Protein AF-A0A0G4EC76-F1 (afdb_monomer_lite)

pLDDT: mean 76.03, std 16.96, range [27.64, 96.38]

Secondary structure (DSSP, 8-state):
-HHHHHHHHHHHHHHHHHH-SSHHHHHTSHHHHHHHHHHHHHHHHHHHHHHHHHS-----TTS-THHHHHHHHHHHTTHHHHHHHHHT----SHHHHHHHHHHHHHHHHHHHHHHHHHHHHHHH-GGGPPPHHHHHHHHHHHHHT---S---SHHHHHHHHHHHHHHHHHHHHHHHHHHHHHHHS-HHHH------SSS--EEEEEES--HHHHHHHHHHHS-GGGTTS--EEEEEESSPPPHHHHHHHHSTTTTTTEEEEE--TT-HHHHHHTTGGG-SEEEEE--TT-S-HHHHHHHHHHHHHHHHHHHHH-TT-SSPPEEEEEESSHHHHHHHTTTS-TTTT-EEEEHHHHHHHHHHHHHHSTTHHHHHHHHHS---TTS---TTS-HHHHHHHHHHT-EEEEEESS-GGGTTSSS-HHHHHHHHHHHHHHHTT--PEE-TTTHHHHTTSBHHHHHHHHHHHH--EEEEEEETTTTEEEES--TTT-BPPTT-EEEEEES-HHHHHHHHHHHHHHHTT-

Foldseek 3Di:
DVVVVLVVLVVVLVVCCVVDPDNVVQCPDPLSVLSCLQSVLSVVVVVVVVVVVVVPDPDDPDPDCLVVLVSVLSNLSVLVNVLVVLVPDPDDDLVSLVVSLVSVVVSLLSSLLSQLQSQVCVPPPPVPRDDSVNSSVQSVVLLVPDPPDDDPDPSSVVSSVVSNVVCVVPNVVSVVVSVVRVVVDDPQQPAFDDDDDDAQFEEEEEADDDLVNVVQCCCQQCPPLNPPPQGAYEYEYQDDDDPSRVVVCPPPVHVVRYHYHHDDLLDLVSCVRHVVLSHQEYEHDFDPPDPDLPVRLVVQVVSLVSLVVSNVPDPSRPDHHAYEYEGADPVSLVVVVVVDDVLLVHYYDHPCVVVVVLVVVCVVPNCVNVLVVLQDGADDPPPDPDPPDDPVVVVVVQSSLKYKAKAALDDPPPPPDDDDPVVVVVCCVSCVSVVPPHPHQYLAQCNVVQQQAFVVVVQVCCCVVQVKGFFWKQDPVPSDIDGPDDRPDDRDHNGIMTMIMDNGPVSSNVSSVVRVVVVVVD

InterPro domains:
  IPR003148 Regulator of K+ conductance, N-terminal lobe [PF22614] (201-314)
  IPR003929 Calcium-activated potassium channel BK, alpha subunit [PF03493] (346-429)
  IPR005821 Ion transport domain [PF00520] (2-168)
  IPR047871 Calcium-activated potassium channel slowpoke-like [PTHR10027] (3-513)

Structure (mmCIF, N/CA/C/O backbone):
data_AF-A0A0G4EC76-F1
#
_entry.id   AF-A0A0G4EC76-F1
#
loop_
_atom_site.group_PDB
_atom_site.id
_atom_site.type_symbol
_atom_site.label_atom_id
_atom_site.label_alt_id
_atom_site.label_comp_id
_atom_site.label_asym_id
_atom_site.label_entity_id
_atom_site.label_seq_id
_atom_site.pdbx_PDB_ins_code
_atom_site.Cartn_x
_atom_site.Cartn_y
_atom_site.Cartn_z
_atom_site.occupancy
_atom_site.B_iso_or_equiv
_atom_site.auth_seq_id
_atom_site.auth_comp_id
_atom_site.auth_asym_id
_atom_site.auth_atom_id
_atom_site.pdbx_PDB_model_num
ATOM 1 N N . MET A 1 1 ? 47.677 6.646 -26.186 1.00 67.25 1 MET A N 1
ATOM 2 C CA . MET A 1 1 ? 46.264 6.701 -25.749 1.00 67.25 1 MET A CA 1
ATOM 3 C C . MET A 1 1 ? 45.341 5.871 -26.638 1.00 67.25 1 MET A C 1
ATOM 5 O O . MET A 1 1 ? 44.773 4.914 -26.142 1.00 67.25 1 MET A O 1
ATOM 9 N N . GLU A 1 2 ? 45.196 6.145 -27.942 1.00 71.38 2 GLU A N 1
ATOM 10 C CA . GLU A 1 2 ? 44.283 5.330 -28.778 1.00 71.38 2 GLU A CA 1
ATOM 11 C C . GLU A 1 2 ? 44.717 3.861 -28.918 1.00 71.38 2 GLU A C 1
ATOM 13 O O . GLU A 1 2 ? 43.881 2.965 -28.864 1.00 71.38 2 GLU A O 1
ATOM 18 N N . PHE A 1 3 ? 46.022 3.608 -29.054 1.00 79.81 3 PHE A N 1
ATOM 19 C CA . PHE A 1 3 ? 46.573 2.252 -29.143 1.00 79.81 3 PHE A CA 1
ATOM 20 C C . PHE A 1 3 ? 46.414 1.461 -27.837 1.00 79.81 3 PHE A C 1
ATOM 22 O O . PHE A 1 3 ? 46.015 0.303 -27.861 1.00 79.81 3 PHE A O 1
ATOM 29 N N . THR A 1 4 ? 46.655 2.102 -26.689 1.00 83.19 4 THR A N 1
ATOM 30 C CA . THR A 1 4 ? 46.488 1.481 -25.365 1.00 83.19 4 THR A CA 1
ATOM 31 C C . THR A 1 4 ? 45.025 1.125 -25.104 1.00 83.19 4 THR A C 1
ATOM 33 O O . THR A 1 4 ? 44.731 0.019 -24.667 1.00 83.19 4 THR A O 1
ATOM 36 N N . VAL A 1 5 ? 44.095 2.013 -25.467 1.00 79.50 5 VAL A N 1
ATOM 37 C CA . VAL A 1 5 ? 42.650 1.739 -25.419 1.00 79.50 5 VAL A CA 1
ATOM 38 C C . VAL A 1 5 ? 42.261 0.613 -26.392 1.00 79.50 5 VAL A C 1
ATOM 40 O O . VAL A 1 5 ? 41.483 -0.269 -26.036 1.00 79.50 5 VAL A O 1
ATOM 43 N N . GLY A 1 6 ? 42.840 0.593 -27.597 1.00 81.88 6 GLY A N 1
ATOM 44 C CA . GLY A 1 6 ? 42.652 -0.482 -28.576 1.00 81.88 6 GLY A CA 1
ATOM 45 C C . GLY A 1 6 ? 43.114 -1.854 -28.071 1.00 81.88 6 GLY A C 1
ATOM 46 O O . GLY A 1 6 ? 42.409 -2.838 -28.280 1.00 81.88 6 GLY A O 1
ATOM 47 N N . LEU A 1 7 ? 44.243 -1.915 -27.357 1.00 85.25 7 LEU A N 1
ATOM 48 C CA . LEU A 1 7 ? 44.740 -3.131 -26.704 1.00 85.25 7 LEU A CA 1
ATOM 49 C C . LEU A 1 7 ? 43.805 -3.618 -25.594 1.00 85.25 7 LEU A C 1
ATOM 51 O O . LEU A 1 7 ? 43.484 -4.803 -25.559 1.00 85.25 7 LEU A O 1
ATOM 55 N N . CYS A 1 8 ? 43.315 -2.719 -24.734 1.00 85.38 8 CYS A N 1
ATOM 56 C CA . CYS A 1 8 ? 42.336 -3.082 -23.706 1.00 85.38 8 CYS A CA 1
ATOM 57 C C . CYS A 1 8 ? 41.058 -3.670 -24.324 1.00 85.38 8 CYS A C 1
ATOM 59 O O . CYS A 1 8 ? 40.536 -4.669 -23.838 1.00 85.38 8 CYS A O 1
ATOM 61 N N . PHE A 1 9 ? 40.571 -3.094 -25.428 1.00 83.50 9 PHE A N 1
ATOM 62 C CA . PHE A 1 9 ? 39.393 -3.615 -26.124 1.00 83.50 9 PHE A CA 1
ATOM 63 C C . PHE A 1 9 ? 39.644 -4.932 -26.855 1.00 83.50 9 PHE A C 1
ATOM 65 O O . PHE A 1 9 ? 38.748 -5.770 -26.913 1.00 83.50 9 PHE A O 1
ATOM 72 N N . LEU A 1 10 ? 40.839 -5.130 -27.411 1.00 87.12 10 LEU A N 1
ATOM 73 C CA . LEU A 1 10 ? 41.230 -6.414 -27.983 1.00 87.12 10 LEU A CA 1
ATOM 74 C C . LEU A 1 10 ? 41.247 -7.501 -26.902 1.00 87.12 10 LEU A C 1
ATOM 76 O O . LEU A 1 10 ? 40.733 -8.594 -27.127 1.00 87.12 10 LEU A O 1
ATOM 80 N N . PHE A 1 11 ? 41.778 -7.182 -25.722 1.00 89.62 11 PHE A N 1
ATOM 81 C CA . PHE A 1 11 ? 41.780 -8.089 -24.581 1.00 89.62 11 PHE A CA 1
ATOM 82 C C . PHE A 1 11 ? 40.355 -8.443 -24.123 1.00 89.62 11 PHE A C 1
ATOM 84 O O . PHE A 1 11 ? 40.042 -9.623 -23.987 1.00 89.62 11 PHE A O 1
ATOM 91 N N . ASP A 1 12 ? 39.470 -7.450 -23.970 1.00 86.12 12 ASP A N 1
ATOM 92 C CA . ASP A 1 12 ? 38.051 -7.670 -23.640 1.00 86.12 12 ASP A CA 1
ATOM 93 C C . ASP A 1 12 ? 37.339 -8.541 -24.694 1.00 86.12 12 ASP A C 1
ATOM 95 O O . ASP A 1 12 ? 36.614 -9.473 -24.342 1.00 86.12 12 ASP A O 1
ATOM 99 N N . TYR A 1 13 ? 37.599 -8.318 -25.988 1.00 86.62 13 TYR A N 1
ATOM 100 C CA . TYR A 1 13 ? 37.047 -9.144 -27.066 1.00 86.62 13 TYR A CA 1
ATOM 101 C C . TYR A 1 13 ? 37.524 -10.604 -26.996 1.00 86.62 13 TYR A C 1
ATOM 103 O O . TYR A 1 13 ? 36.710 -11.523 -27.094 1.00 86.62 13 TYR A O 1
ATOM 111 N N . ILE A 1 14 ? 38.825 -10.834 -26.778 1.00 88.94 14 ILE A N 1
ATOM 112 C CA . ILE A 1 14 ? 39.403 -12.183 -26.655 1.00 88.94 14 ILE A CA 1
ATOM 113 C C . ILE A 1 14 ? 38.834 -12.908 -25.431 1.00 88.94 14 ILE A C 1
ATOM 115 O O . ILE A 1 14 ? 38.455 -14.076 -25.523 1.00 88.94 14 ILE A O 1
ATOM 119 N N . LEU A 1 15 ? 38.733 -12.214 -24.296 1.00 88.00 15 LEU A N 1
ATOM 120 C CA . LEU A 1 15 ? 38.201 -12.775 -23.058 1.00 88.00 15 LEU A CA 1
ATOM 121 C C . LEU A 1 15 ? 36.729 -13.181 -23.229 1.00 88.00 15 LEU A C 1
ATOM 123 O O . LEU A 1 15 ? 36.339 -14.281 -22.840 1.00 88.00 15 LEU A O 1
ATOM 127 N N . ARG A 1 16 ? 35.918 -12.352 -23.894 1.00 83.94 16 ARG A N 1
ATOM 128 C CA . ARG A 1 16 ? 34.516 -12.677 -24.203 1.00 83.94 16 ARG A CA 1
ATOM 129 C C . ARG A 1 16 ? 34.373 -13.807 -25.214 1.00 83.94 16 ARG A C 1
ATOM 131 O O . ARG A 1 16 ? 33.477 -14.630 -25.063 1.00 83.94 16 ARG A O 1
ATOM 138 N N . PHE A 1 17 ? 35.246 -13.871 -26.216 1.00 88.00 17 PHE A N 1
ATOM 139 C CA . PHE A 1 17 ? 35.289 -14.997 -27.145 1.00 88.00 17 PHE A CA 1
ATOM 140 C C . PHE A 1 17 ? 35.622 -16.311 -26.422 1.00 88.00 17 PHE A C 1
ATOM 142 O O . PHE A 1 17 ? 35.040 -17.348 -26.738 1.00 88.00 17 PHE A O 1
ATOM 149 N N . TYR A 1 18 ? 36.511 -16.268 -25.424 1.00 88.75 18 TYR A N 1
ATOM 150 C CA . TYR A 1 18 ? 36.870 -17.431 -24.610 1.00 88.75 18 TYR A CA 1
ATOM 151 C C . TYR A 1 18 ? 35.732 -17.885 -23.684 1.00 88.75 18 TYR A C 1
ATOM 153 O O . TYR A 1 18 ? 35.485 -19.084 -23.568 1.00 88.75 18 TYR A O 1
ATOM 161 N N . LEU A 1 19 ? 35.020 -16.938 -23.063 1.00 88.75 19 LEU A N 1
ATOM 162 C CA . LEU A 1 19 ? 33.882 -17.210 -22.176 1.00 88.75 19 LEU A CA 1
ATOM 163 C C . LEU A 1 19 ? 32.584 -17.578 -22.917 1.00 88.75 19 LEU A C 1
ATOM 165 O O . LEU A 1 19 ? 31.625 -18.015 -22.283 1.00 88.75 19 LEU A O 1
ATOM 169 N N . ALA A 1 20 ? 32.512 -17.382 -24.237 1.00 86.88 20 ALA A N 1
ATOM 170 C CA . ALA A 1 20 ? 31.298 -17.647 -24.996 1.00 86.88 20 ALA A CA 1
ATOM 171 C C . ALA A 1 20 ? 30.992 -19.159 -25.057 1.00 86.88 20 ALA A C 1
ATOM 173 O O . ALA A 1 20 ? 31.850 -19.933 -25.494 1.00 86.88 20 ALA A O 1
ATOM 174 N N . PRO A 1 21 ? 29.758 -19.591 -24.723 1.00 82.44 21 PRO A N 1
ATOM 175 C CA . PRO A 1 21 ? 29.387 -21.007 -24.742 1.00 82.44 21 PRO A CA 1
ATOM 176 C C . PRO A 1 21 ? 29.461 -21.603 -26.156 1.00 82.44 21 PRO A C 1
ATOM 178 O O . PRO A 1 21 ? 29.899 -22.734 -26.326 1.00 82.44 21 PRO A O 1
ATOM 181 N N . ASN A 1 22 ? 29.112 -20.810 -27.179 1.00 87.38 22 ASN A N 1
ATOM 182 C CA . ASN A 1 22 ? 29.205 -21.174 -28.594 1.00 87.38 22 ASN A CA 1
ATOM 183 C C . ASN A 1 22 ? 30.044 -20.143 -29.361 1.00 87.38 22 ASN A C 1
ATOM 185 O O . ASN A 1 22 ? 29.576 -19.052 -29.696 1.00 87.38 22 ASN A O 1
ATOM 189 N N . ARG A 1 23 ? 31.292 -20.508 -29.674 1.00 85.19 23 ARG A N 1
ATOM 190 C CA . ARG A 1 23 ? 32.292 -19.607 -30.279 1.00 85.19 23 ARG A CA 1
ATOM 191 C C . ARG A 1 23 ? 31.905 -19.100 -31.671 1.00 85.19 23 ARG A C 1
ATOM 193 O O . ARG A 1 23 ? 32.097 -17.926 -31.968 1.00 85.19 23 ARG A O 1
ATOM 200 N N . LEU A 1 24 ? 31.330 -19.959 -32.516 1.00 84.12 24 LEU A N 1
ATOM 201 C CA . LEU A 1 24 ? 30.926 -19.578 -33.878 1.00 84.12 24 LEU A CA 1
ATOM 202 C C . LEU A 1 24 ? 29.734 -18.617 -33.871 1.00 84.12 24 LEU A C 1
ATOM 204 O O . LEU A 1 24 ? 29.746 -17.613 -34.577 1.00 84.12 24 LEU A O 1
ATOM 208 N N . THR A 1 25 ? 28.739 -18.873 -33.022 1.00 85.12 25 THR A N 1
ATOM 209 C CA . THR A 1 25 ? 27.584 -17.981 -32.854 1.00 85.12 25 THR A CA 1
ATOM 210 C C . THR A 1 25 ? 28.006 -16.617 -32.316 1.00 85.12 25 THR A C 1
ATOM 212 O O . THR A 1 25 ? 27.462 -15.597 -32.732 1.00 85.12 25 THR A O 1
ATOM 215 N N . TYR A 1 26 ? 29.005 -16.581 -31.428 1.00 85.31 26 TYR A N 1
ATOM 216 C CA . TYR A 1 26 ? 29.564 -15.325 -30.942 1.00 85.31 26 TYR A CA 1
ATOM 217 C C . TYR A 1 26 ? 30.232 -14.522 -32.064 1.00 85.31 26 TYR A C 1
ATOM 219 O O . TYR A 1 26 ? 29.947 -13.335 -32.183 1.00 85.31 26 TYR A O 1
ATOM 227 N N . LEU A 1 27 ? 31.052 -15.149 -32.918 1.00 84.06 27 LEU A N 1
ATOM 228 C CA . LEU A 1 27 ? 31.735 -14.456 -34.024 1.00 84.06 27 LEU A CA 1
ATOM 229 C C . LEU A 1 27 ? 30.766 -13.792 -35.011 1.00 84.06 27 LEU A C 1
ATOM 231 O O . LEU A 1 27 ? 31.040 -12.691 -35.482 1.00 84.06 27 LEU A O 1
ATOM 235 N N . PHE A 1 28 ? 29.624 -14.425 -35.288 1.00 84.56 28 PHE A N 1
ATOM 236 C CA . PHE A 1 28 ? 28.589 -13.873 -36.170 1.00 84.56 28 PHE A CA 1
ATOM 237 C C . PHE A 1 28 ? 27.561 -12.984 -35.448 1.00 84.56 28 PHE A C 1
ATOM 239 O O . PHE A 1 28 ? 26.593 -12.533 -36.058 1.00 84.56 28 PHE A O 1
ATOM 246 N N . SER A 1 29 ? 27.752 -12.694 -34.158 1.00 83.38 29 SER A N 1
ATOM 247 C CA . SER A 1 29 ? 26.886 -11.771 -33.424 1.00 83.38 29 SER A CA 1
ATOM 248 C C . SER A 1 29 ? 27.116 -10.327 -33.874 1.00 83.38 29 SER A C 1
ATOM 250 O O . SER A 1 29 ? 28.257 -9.880 -33.991 1.00 83.38 29 SER A O 1
ATOM 252 N N . PHE A 1 30 ? 26.035 -9.554 -34.037 1.00 80.25 30 PHE A N 1
ATOM 253 C CA . PHE A 1 30 ? 26.093 -8.136 -34.418 1.00 80.25 30 PHE A CA 1
ATOM 254 C C . PHE A 1 30 ? 27.090 -7.334 -33.564 1.00 80.25 30 PHE A C 1
ATOM 256 O O . PHE A 1 30 ? 27.923 -6.602 -34.091 1.00 80.25 30 PHE A O 1
ATOM 263 N N . PHE A 1 31 ? 27.065 -7.522 -32.241 1.00 78.62 31 PHE A N 1
ATOM 264 C CA . PHE A 1 31 ? 27.959 -6.799 -31.335 1.00 78.62 31 PHE A CA 1
ATOM 265 C C . PHE A 1 31 ? 29.423 -7.243 -31.438 1.00 78.62 31 PHE A C 1
ATOM 267 O O . PHE A 1 31 ? 30.311 -6.415 -31.260 1.00 78.62 31 PHE A O 1
ATOM 274 N N . ALA A 1 32 ? 29.685 -8.517 -31.742 1.00 82.69 32 ALA A N 1
ATOM 275 C CA . ALA A 1 32 ? 31.044 -9.014 -31.954 1.00 82.69 32 ALA A CA 1
ATOM 276 C C . ALA A 1 32 ? 31.632 -8.478 -33.268 1.00 82.69 32 ALA A C 1
ATOM 278 O O . ALA A 1 32 ? 32.788 -8.065 -33.304 1.00 82.69 32 ALA A O 1
ATOM 279 N N . ILE A 1 33 ? 30.818 -8.389 -34.324 1.00 82.62 33 ILE A N 1
ATOM 280 C CA . ILE A 1 33 ? 31.218 -7.779 -35.598 1.00 82.62 33 ILE A CA 1
ATOM 281 C C . ILE A 1 33 ? 31.546 -6.294 -35.400 1.00 82.62 33 ILE A C 1
ATOM 283 O O . ILE A 1 33 ? 32.597 -5.834 -35.846 1.00 82.62 33 ILE A O 1
ATOM 287 N N . VAL A 1 34 ? 30.695 -5.549 -34.683 1.00 79.75 34 VAL A N 1
ATOM 288 C CA . VAL A 1 34 ? 30.952 -4.137 -34.337 1.00 79.75 34 VAL A CA 1
ATOM 289 C C . VAL A 1 34 ? 32.239 -3.993 -33.514 1.00 79.75 34 VAL A C 1
ATOM 291 O O . VAL A 1 34 ? 33.013 -3.058 -33.730 1.00 79.75 34 VAL A O 1
ATOM 294 N N . ASP A 1 35 ? 32.522 -4.928 -32.606 1.00 80.00 35 ASP A N 1
ATOM 295 C CA . ASP A 1 35 ? 33.763 -4.925 -31.833 1.00 80.00 35 ASP A CA 1
ATOM 296 C C . ASP A 1 35 ? 35.003 -5.109 -32.713 1.00 80.00 35 ASP A C 1
ATOM 298 O O . ASP A 1 35 ? 35.958 -4.339 -32.605 1.00 80.00 35 ASP A O 1
ATOM 302 N N . VAL A 1 36 ? 34.982 -6.083 -33.622 1.00 83.62 36 VAL A N 1
ATOM 303 C CA . VAL A 1 36 ? 36.085 -6.314 -34.565 1.00 83.62 36 VAL A CA 1
ATOM 304 C C . VAL A 1 36 ? 36.286 -5.095 -35.465 1.00 83.62 36 VAL A C 1
ATOM 306 O O . VAL A 1 36 ? 37.410 -4.617 -35.622 1.00 83.62 36 VAL A O 1
ATOM 309 N N . LEU A 1 37 ? 35.195 -4.541 -35.993 1.00 77.69 37 LEU A N 1
ATOM 310 C CA . LEU A 1 37 ? 35.213 -3.413 -36.922 1.00 77.69 37 LEU A CA 1
ATOM 311 C C . LEU A 1 37 ? 35.730 -2.114 -36.283 1.00 77.69 37 LEU A C 1
ATOM 313 O O . LEU A 1 37 ? 36.296 -1.266 -36.967 1.00 77.69 37 LEU A O 1
ATOM 317 N N . THR A 1 38 ? 35.587 -1.968 -34.964 1.00 75.56 38 THR A N 1
ATOM 318 C CA . THR A 1 38 ? 36.085 -0.806 -34.208 1.00 75.56 38 THR A CA 1
ATOM 319 C C . THR A 1 38 ? 37.515 -0.982 -33.687 1.00 75.56 38 THR A C 1
ATOM 321 O O . THR A 1 38 ? 38.209 0.018 -33.472 1.00 75.56 38 THR A O 1
ATOM 324 N N . ILE A 1 39 ? 37.977 -2.226 -33.506 1.00 81.25 39 ILE A N 1
ATOM 325 C CA . ILE A 1 39 ? 39.345 -2.574 -33.084 1.00 81.25 39 ILE A CA 1
ATOM 326 C C . ILE A 1 39 ? 40.309 -2.564 -34.278 1.00 81.25 39 ILE A C 1
ATOM 328 O O . ILE A 1 39 ? 41.366 -1.930 -34.209 1.00 81.25 39 ILE A O 1
ATOM 332 N N . ALA A 1 40 ? 39.941 -3.221 -35.382 1.00 81.81 40 ALA A N 1
ATOM 333 C CA . ALA A 1 40 ? 40.797 -3.423 -36.554 1.00 81.81 40 ALA A CA 1
ATOM 334 C C . ALA A 1 40 ? 41.468 -2.141 -37.104 1.00 81.81 40 ALA A C 1
ATOM 336 O O . ALA A 1 40 ? 42.671 -2.179 -37.365 1.00 81.81 40 ALA A O 1
ATOM 337 N N . PRO A 1 41 ? 40.786 -0.981 -37.215 1.00 77.81 41 PRO A N 1
ATOM 338 C CA . PRO A 1 41 ? 41.368 0.230 -37.799 1.00 77.81 41 PRO A CA 1
ATOM 339 C C . PRO A 1 41 ? 42.572 0.768 -37.016 1.00 77.81 41 PRO A C 1
ATOM 341 O O . PRO A 1 41 ? 43.490 1.330 -37.607 1.00 77.81 41 PRO A O 1
ATOM 344 N N . VAL A 1 42 ? 42.586 0.591 -35.688 1.00 76.94 42 VAL A N 1
ATOM 345 C CA . VAL A 1 42 ? 43.681 1.058 -34.819 1.00 76.94 42 VAL A CA 1
ATOM 346 C C . VAL A 1 42 ? 44.953 0.270 -35.100 1.00 76.94 42 VAL A C 1
ATOM 348 O O . VAL A 1 42 ? 46.022 0.856 -35.256 1.00 76.94 42 VAL A O 1
ATOM 351 N N . PHE A 1 43 ? 44.826 -1.051 -35.211 1.00 79.81 43 PHE A N 1
ATOM 352 C CA . PHE A 1 43 ? 45.954 -1.937 -35.475 1.00 79.81 43 PHE A CA 1
ATOM 353 C C . PHE A 1 43 ? 46.435 -1.828 -36.923 1.00 79.81 43 PHE A C 1
ATOM 355 O O . PHE A 1 43 ? 47.638 -1.736 -37.151 1.00 79.81 43 PHE A O 1
ATOM 362 N N . ILE A 1 44 ? 45.512 -1.738 -37.888 1.00 80.19 44 ILE A N 1
ATOM 363 C CA . ILE A 1 44 ? 45.841 -1.555 -39.310 1.00 80.19 44 ILE A CA 1
ATOM 364 C C . ILE A 1 44 ? 46.611 -0.248 -39.527 1.00 80.19 44 ILE A C 1
ATOM 366 O O . ILE A 1 44 ? 47.605 -0.242 -40.246 1.00 80.19 44 ILE A O 1
ATOM 370 N N . GLN A 1 45 ? 46.204 0.852 -38.886 1.00 73.06 45 GLN A N 1
ATOM 371 C CA . GLN A 1 45 ? 46.897 2.132 -39.030 1.00 73.06 45 GLN A CA 1
ATOM 372 C C . GLN A 1 45 ? 48.303 2.113 -38.426 1.00 73.06 45 GLN A C 1
ATOM 374 O O . GLN A 1 45 ? 49.232 2.622 -39.045 1.00 73.06 45 GLN A O 1
ATOM 379 N N . VAL A 1 46 ? 48.470 1.537 -37.232 1.00 76.69 46 VAL A N 1
ATOM 380 C CA . VAL A 1 46 ? 49.791 1.421 -36.594 1.00 76.69 46 VAL A CA 1
ATOM 381 C C . VAL A 1 46 ? 50.719 0.547 -37.437 1.00 76.69 46 VAL A C 1
ATOM 383 O O . VAL A 1 46 ? 51.879 0.902 -37.629 1.00 76.69 46 VAL A O 1
ATOM 386 N N . PHE A 1 47 ? 50.194 -0.544 -38.000 1.00 76.75 47 PHE A N 1
ATOM 387 C CA . PHE A 1 47 ? 50.944 -1.427 -38.887 1.00 76.75 47 PHE A CA 1
ATOM 388 C C . PHE A 1 47 ? 51.352 -0.734 -40.197 1.00 76.75 47 PHE A C 1
ATOM 390 O O . PHE A 1 47 ? 52.524 -0.770 -40.559 1.00 76.75 47 PHE A O 1
ATOM 397 N N . LEU A 1 48 ? 50.423 -0.041 -40.869 1.00 72.62 48 LEU A N 1
ATOM 398 C CA . LEU A 1 48 ? 50.703 0.709 -42.102 1.00 72.62 48 LEU A CA 1
ATOM 399 C C . LEU A 1 48 ? 51.745 1.808 -41.876 1.00 72.62 48 LEU A C 1
ATOM 401 O O . LEU A 1 48 ? 52.718 1.889 -42.617 1.00 72.62 48 LEU A O 1
ATOM 405 N N . VAL A 1 49 ? 51.577 2.629 -40.836 1.00 69.12 49 VAL A N 1
ATOM 406 C CA . VAL A 1 49 ? 52.523 3.711 -40.518 1.00 69.12 49 VAL A CA 1
ATOM 407 C C . VAL A 1 49 ? 53.898 3.147 -40.136 1.00 69.12 49 VAL A C 1
ATOM 409 O O . VAL A 1 49 ? 54.914 3.682 -40.568 1.00 69.12 49 VAL A O 1
ATOM 412 N N . GLY A 1 50 ? 53.956 2.038 -39.391 1.00 69.19 50 GLY A N 1
ATOM 413 C CA . GLY A 1 50 ? 55.217 1.366 -39.055 1.00 69.19 50 GLY A CA 1
ATOM 414 C C . GLY A 1 50 ? 55.944 0.773 -40.270 1.00 69.19 50 GLY A C 1
ATOM 415 O O . GLY A 1 50 ? 57.169 0.871 -40.361 1.00 69.19 50 GLY A O 1
ATOM 416 N N . PHE A 1 51 ? 55.201 0.208 -41.226 1.00 67.06 51 PHE A N 1
ATOM 417 C CA . PHE A 1 51 ? 55.756 -0.361 -42.457 1.00 67.06 51 PHE A CA 1
ATOM 418 C C . PHE A 1 51 ? 56.295 0.721 -43.405 1.00 67.06 51 PHE A C 1
ATOM 420 O O . PHE A 1 51 ? 57.406 0.593 -43.926 1.00 67.06 51 PHE A O 1
ATOM 427 N N . TYR A 1 52 ? 55.562 1.828 -43.563 1.00 63.47 52 TYR A N 1
ATOM 428 C CA . TYR A 1 52 ? 56.024 2.974 -44.352 1.00 63.47 52 TYR A CA 1
ATOM 429 C C . TYR A 1 52 ? 57.258 3.650 -43.744 1.00 63.47 52 TYR A C 1
ATOM 431 O O . TYR A 1 52 ? 58.161 4.016 -44.480 1.00 63.47 52 TYR A O 1
ATOM 439 N N . ASN A 1 53 ? 57.366 3.742 -42.415 1.00 61.03 53 ASN A N 1
ATOM 440 C CA . ASN A 1 53 ? 58.548 4.330 -41.769 1.00 61.03 53 ASN A CA 1
ATOM 441 C C . ASN A 1 53 ? 59.826 3.472 -41.902 1.00 61.03 53 ASN A C 1
ATOM 443 O O . ASN A 1 53 ? 60.926 3.989 -41.726 1.00 61.03 53 ASN A O 1
ATOM 447 N N . THR A 1 54 ? 59.694 2.172 -42.190 1.00 60.31 54 THR A N 1
ATOM 448 C CA . THR A 1 54 ? 60.828 1.237 -42.376 1.00 60.31 54 THR A CA 1
ATOM 449 C C . THR A 1 54 ? 61.293 1.177 -43.836 1.00 60.31 54 THR A C 1
ATOM 451 O O . THR A 1 54 ? 62.447 0.865 -44.125 1.00 60.31 54 THR A O 1
ATOM 454 N N . SER A 1 55 ? 60.398 1.513 -44.762 1.00 57.59 55 SER A N 1
ATOM 455 C CA . SER A 1 55 ? 60.647 1.555 -46.201 1.00 57.59 55 SER A CA 1
ATOM 456 C C . SER A 1 55 ? 61.030 2.991 -46.552 1.00 57.59 55 SER A C 1
ATOM 458 O O . SER A 1 55 ? 60.152 3.808 -46.791 1.00 57.59 55 SER A O 1
ATOM 460 N N . GLY A 1 56 ? 62.315 3.341 -46.469 1.00 52.88 56 GLY A N 1
ATOM 461 C CA . GLY A 1 56 ? 62.812 4.716 -46.630 1.00 52.88 56 GLY A CA 1
ATOM 462 C C . GLY A 1 56 ? 62.642 5.314 -48.034 1.00 52.88 56 GLY A C 1
ATOM 463 O O . GLY A 1 56 ? 63.639 5.628 -48.673 1.00 52.88 56 GLY A O 1
ATOM 464 N N . ASP A 1 57 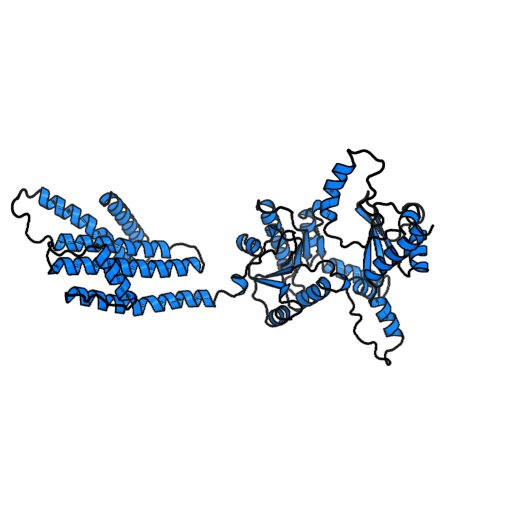? 61.407 5.490 -48.499 1.00 42.78 57 ASP A N 1
ATOM 465 C CA . ASP A 1 57 ? 61.068 6.122 -49.773 1.00 42.78 57 ASP A CA 1
ATOM 466 C C . ASP A 1 57 ? 60.253 7.399 -49.505 1.00 42.78 57 ASP A C 1
ATOM 468 O O . ASP A 1 57 ? 59.061 7.379 -49.193 1.00 42.78 57 ASP A O 1
ATOM 472 N N . THR A 1 58 ? 60.949 8.536 -49.518 1.00 50.62 58 THR A N 1
ATOM 473 C CA . THR A 1 58 ? 60.461 9.878 -49.151 1.00 50.62 58 THR A CA 1
ATOM 474 C C . THR A 1 58 ? 59.945 10.679 -50.345 1.00 50.62 58 THR A C 1
ATOM 476 O O . THR A 1 58 ? 59.973 11.911 -50.333 1.00 50.62 58 THR A O 1
ATOM 479 N N . THR A 1 59 ? 59.429 10.021 -51.380 1.00 46.66 59 THR A N 1
ATOM 480 C CA . THR A 1 59 ? 58.821 10.713 -52.521 1.00 46.66 59 THR A CA 1
ATOM 481 C C . THR A 1 59 ? 57.465 10.111 -52.868 1.00 46.66 59 THR A C 1
ATOM 483 O O . THR A 1 59 ? 57.338 8.900 -52.950 1.00 46.66 59 THR A O 1
ATOM 486 N N . HIS A 1 60 ? 56.467 10.985 -53.070 1.00 42.56 60 HIS A N 1
ATOM 487 C CA . HIS A 1 60 ? 55.028 10.737 -53.309 1.00 42.56 60 HIS A CA 1
ATOM 488 C C . HIS A 1 60 ? 54.089 10.902 -52.098 1.00 42.56 60 HIS A C 1
ATOM 490 O O . HIS A 1 60 ? 53.258 10.058 -51.780 1.00 42.56 60 HIS A O 1
ATOM 496 N N . THR A 1 61 ? 54.111 12.092 -51.498 1.00 49.97 61 THR A N 1
ATOM 497 C CA . THR A 1 61 ? 53.151 12.579 -50.488 1.00 49.97 61 THR A CA 1
ATOM 498 C C . THR A 1 61 ? 51.730 12.892 -50.998 1.00 49.97 61 THR A C 1
ATOM 500 O O . THR A 1 61 ? 50.955 13.491 -50.257 1.00 49.97 61 THR A O 1
ATOM 503 N N . HIS A 1 62 ? 51.319 12.485 -52.207 1.00 47.09 62 HIS A N 1
ATOM 504 C CA . HIS A 1 62 ? 49.989 12.854 -52.739 1.00 47.09 62 HIS A CA 1
ATOM 505 C C . HIS A 1 62 ? 49.197 11.747 -53.465 1.00 47.09 62 HIS A C 1
ATOM 507 O O . HIS A 1 62 ? 48.152 12.043 -54.039 1.00 47.09 62 HIS A O 1
ATOM 513 N N . GLY A 1 63 ? 49.616 10.478 -53.405 1.00 45.53 63 GLY A N 1
ATOM 514 C CA . GLY A 1 63 ? 48.876 9.357 -54.008 1.00 45.53 63 GLY A CA 1
ATOM 515 C C . GLY A 1 63 ? 48.049 8.559 -52.993 1.00 45.53 63 GLY A C 1
ATOM 516 O O . GLY A 1 63 ? 48.603 7.816 -52.195 1.00 45.53 63 GLY A O 1
ATOM 517 N N . ASP A 1 64 ? 46.723 8.704 -53.044 1.00 47.91 64 ASP A N 1
ATOM 518 C CA . ASP A 1 64 ? 45.700 7.766 -52.549 1.00 47.91 64 ASP A CA 1
ATOM 519 C C . ASP A 1 64 ? 45.690 7.357 -51.060 1.00 47.91 64 ASP A C 1
ATOM 521 O O . ASP A 1 64 ? 45.610 6.187 -50.682 1.00 47.91 64 ASP A O 1
ATOM 525 N N . PHE A 1 65 ? 45.529 8.355 -50.184 1.00 54.97 65 PHE A N 1
ATOM 526 C CA . PHE A 1 65 ? 45.066 8.191 -48.792 1.00 54.97 65 PHE A CA 1
ATOM 527 C C . PHE A 1 65 ? 43.602 7.702 -48.648 1.00 54.97 65 PHE A C 1
ATOM 529 O O . PHE A 1 65 ? 43.007 7.815 -47.572 1.00 54.97 65 PHE A O 1
ATOM 536 N N . SER A 1 66 ? 42.990 7.151 -49.698 1.00 55.19 66 SER A N 1
ATOM 537 C CA . SER A 1 66 ? 41.605 6.654 -49.681 1.00 55.19 66 SER A CA 1
ATOM 538 C C . SER A 1 66 ? 41.397 5.559 -48.625 1.00 55.19 66 SER A C 1
ATOM 540 O O . SER A 1 66 ? 40.388 5.551 -47.917 1.00 55.19 66 SER A O 1
ATOM 542 N N . TYR A 1 67 ? 42.394 4.689 -48.427 1.00 56.84 67 TYR A N 1
ATOM 543 C CA . TYR A 1 67 ? 42.349 3.619 -47.422 1.00 56.84 67 TYR A CA 1
ATOM 544 C C . TYR A 1 67 ? 42.494 4.137 -45.984 1.00 56.84 67 TYR A C 1
ATOM 546 O O . TYR A 1 67 ? 41.759 3.712 -45.093 1.00 56.84 67 TYR A O 1
ATOM 554 N N . LEU A 1 68 ? 43.371 5.120 -45.748 1.00 59.25 68 LEU A N 1
ATOM 555 C CA . LEU A 1 68 ? 43.512 5.772 -44.438 1.00 59.25 68 LEU A CA 1
ATOM 556 C C . LEU A 1 68 ? 42.263 6.598 -44.067 1.00 59.25 68 LEU A C 1
ATOM 558 O O . LEU A 1 68 ? 41.949 6.759 -42.886 1.00 59.25 68 LEU A O 1
ATOM 562 N N . ARG A 1 69 ? 41.490 7.038 -45.068 1.00 61.75 69 ARG A N 1
ATOM 563 C CA . ARG A 1 69 ? 40.195 7.711 -44.893 1.00 61.75 69 ARG A CA 1
ATOM 564 C C . ARG A 1 69 ? 39.074 6.747 -44.490 1.00 61.75 69 ARG A C 1
ATOM 566 O O . ARG A 1 69 ? 38.343 7.031 -43.543 1.00 61.75 69 ARG A O 1
ATOM 573 N N . LEU A 1 70 ? 38.987 5.577 -45.126 1.00 62.72 70 LEU A N 1
ATOM 574 C CA . LEU A 1 70 ? 38.065 4.500 -44.726 1.00 62.72 70 LEU A CA 1
ATOM 575 C C . LEU A 1 70 ? 38.359 3.989 -43.304 1.00 62.72 70 LEU A C 1
ATOM 577 O O . LEU A 1 70 ? 37.442 3.712 -42.535 1.00 62.72 70 LEU A O 1
ATOM 581 N N . ILE A 1 71 ? 39.632 3.953 -42.904 1.00 65.38 71 ILE A N 1
ATOM 582 C CA . ILE A 1 71 ? 40.053 3.633 -41.530 1.00 65.38 71 ILE A CA 1
ATOM 583 C C . ILE A 1 71 ? 39.526 4.674 -40.523 1.00 65.38 71 ILE A C 1
ATOM 585 O O . ILE A 1 71 ? 39.141 4.309 -39.410 1.00 65.38 71 ILE A O 1
ATOM 589 N N . ARG A 1 72 ? 39.441 5.959 -40.901 1.00 64.25 72 ARG A N 1
ATOM 590 C CA . ARG A 1 72 ? 38.872 7.027 -40.055 1.00 64.25 72 ARG A CA 1
ATOM 591 C C . ARG A 1 72 ? 37.361 6.863 -39.855 1.00 64.25 72 ARG A C 1
ATOM 593 O O . ARG A 1 72 ? 36.881 7.065 -38.744 1.00 64.25 72 ARG A O 1
ATOM 600 N N . LEU A 1 73 ? 36.637 6.416 -40.882 1.00 65.25 73 LEU A N 1
ATOM 601 C CA . LEU A 1 73 ? 35.201 6.114 -40.817 1.00 65.25 73 LEU A CA 1
ATOM 602 C C . LEU A 1 73 ? 34.888 4.995 -39.816 1.00 65.25 73 LEU A C 1
ATOM 604 O O . LEU A 1 73 ? 33.968 5.105 -39.008 1.00 65.25 73 LEU A O 1
ATOM 608 N N . MET A 1 74 ? 35.713 3.949 -39.800 1.00 64.81 74 MET A N 1
ATOM 609 C CA . MET A 1 74 ? 35.551 2.829 -38.870 1.00 64.81 74 MET A CA 1
ATOM 610 C C . MET A 1 74 ? 35.765 3.231 -37.399 1.00 64.81 74 MET A C 1
ATOM 612 O O . MET A 1 74 ? 35.252 2.576 -36.492 1.00 64.81 74 MET A O 1
ATOM 616 N N . ARG A 1 75 ? 36.453 4.353 -37.131 1.00 66.44 75 ARG A N 1
ATOM 617 C CA . ARG A 1 75 ? 36.557 4.927 -35.777 1.00 66.44 75 ARG A CA 1
ATOM 618 C C . ARG A 1 75 ? 35.237 5.538 -35.297 1.00 66.44 75 ARG A C 1
ATOM 620 O O . ARG A 1 75 ? 34.994 5.530 -34.094 1.00 66.44 75 ARG A O 1
ATOM 627 N N . LEU A 1 76 ? 34.384 6.037 -36.195 1.00 66.44 76 LEU A N 1
ATOM 628 C CA . LEU A 1 76 ? 33.088 6.633 -35.834 1.00 66.44 76 LEU A CA 1
ATOM 629 C C . LEU A 1 76 ? 32.079 5.570 -35.373 1.00 66.44 76 LEU A C 1
ATOM 631 O O . LEU A 1 76 ? 31.239 5.846 -34.522 1.00 66.44 76 LEU A O 1
ATOM 635 N N . LEU A 1 77 ? 32.253 4.318 -35.809 1.00 67.50 77 LEU A N 1
ATOM 636 C CA . LEU A 1 77 ? 31.478 3.167 -35.331 1.00 67.50 77 LEU A CA 1
ATOM 637 C C . LEU A 1 77 ? 31.733 2.832 -33.852 1.00 67.50 77 LEU A C 1
ATOM 639 O O . LEU A 1 77 ? 30.969 2.072 -33.260 1.00 67.50 77 LEU A O 1
ATOM 643 N N . ARG A 1 78 ? 32.758 3.422 -33.211 1.00 70.62 78 ARG A N 1
ATOM 644 C CA . ARG A 1 78 ? 33.005 3.266 -31.765 1.00 70.62 78 ARG A CA 1
ATOM 645 C C . ARG A 1 78 ? 31.803 3.702 -30.927 1.00 70.62 78 ARG A C 1
ATOM 647 O O . ARG A 1 78 ? 31.595 3.137 -29.858 1.00 70.62 78 ARG A O 1
ATOM 654 N N . ILE A 1 79 ? 30.983 4.640 -31.409 1.00 73.88 79 ILE A N 1
ATOM 655 C CA . ILE A 1 79 ? 29.782 5.072 -30.684 1.00 73.88 79 ILE A CA 1
ATOM 656 C C . ILE A 1 79 ? 28.722 3.962 -30.590 1.00 73.88 79 ILE A C 1
ATOM 658 O O . ILE A 1 79 ? 27.985 3.897 -29.610 1.00 73.88 79 ILE A O 1
ATOM 662 N N . LEU A 1 80 ? 28.711 3.008 -31.531 1.00 70.56 80 LEU A N 1
ATOM 663 C CA . LEU A 1 80 ? 27.822 1.843 -31.484 1.00 70.56 80 LEU A CA 1
ATOM 664 C C . LEU A 1 80 ? 28.190 0.863 -30.359 1.00 70.56 80 LEU A C 1
ATOM 666 O O . LEU A 1 80 ? 27.341 0.099 -29.907 1.00 70.56 80 LEU A O 1
ATOM 670 N N . ARG A 1 81 ? 29.426 0.901 -29.840 1.00 71.38 81 ARG A N 1
ATOM 671 C CA . ARG A 1 81 ? 29.786 0.141 -28.630 1.00 71.38 81 ARG A CA 1
ATOM 672 C C . ARG A 1 81 ? 29.138 0.707 -27.378 1.00 71.38 81 ARG A C 1
ATOM 674 O O . ARG A 1 81 ? 28.771 -0.063 -26.494 1.00 71.38 81 ARG A O 1
ATOM 681 N N . ALA A 1 82 ? 28.963 2.025 -27.308 1.00 72.00 82 ALA A N 1
ATOM 682 C CA . ALA A 1 82 ? 28.289 2.648 -26.177 1.00 72.00 82 ALA A CA 1
ATOM 683 C C . ALA A 1 82 ? 26.830 2.169 -26.072 1.00 72.00 82 ALA A C 1
ATOM 685 O O . ALA A 1 82 ? 26.356 1.941 -24.964 1.00 72.00 82 ALA A O 1
ATOM 686 N N . LEU A 1 83 ? 26.162 1.871 -27.199 1.00 70.94 83 LEU A N 1
ATOM 687 C CA . LEU A 1 83 ? 24.816 1.272 -27.193 1.00 70.94 83 LEU A CA 1
ATOM 688 C C . LEU A 1 83 ? 24.791 -0.077 -26.471 1.00 70.94 83 LEU A C 1
ATOM 690 O O . LEU A 1 83 ? 23.835 -0.390 -25.767 1.00 70.94 83 LEU A O 1
ATOM 694 N N . ARG A 1 84 ? 25.846 -0.883 -26.629 1.00 72.75 84 ARG A N 1
ATOM 695 C CA . ARG A 1 84 ? 25.958 -2.181 -25.959 1.00 72.75 84 ARG A CA 1
ATOM 696 C C . ARG A 1 84 ? 26.104 -2.021 -24.450 1.00 72.75 84 ARG A C 1
ATOM 698 O O . ARG A 1 84 ? 25.445 -2.742 -23.713 1.00 72.75 84 ARG A O 1
ATOM 705 N N . ILE A 1 85 ? 26.946 -1.081 -24.015 1.00 72.38 85 ILE A N 1
ATOM 706 C CA . ILE A 1 85 ? 27.188 -0.800 -22.592 1.00 72.38 85 ILE A CA 1
ATOM 707 C C . ILE A 1 85 ? 25.895 -0.319 -21.927 1.00 72.38 85 ILE A C 1
ATOM 709 O O . ILE A 1 85 ? 25.514 -0.835 -20.879 1.00 72.38 85 ILE A O 1
ATOM 713 N N . VAL A 1 86 ? 25.184 0.603 -22.582 1.00 71.31 86 VAL A N 1
ATOM 714 C CA . VAL A 1 86 ? 23.886 1.115 -22.118 1.00 71.31 86 VAL A CA 1
ATOM 715 C C . VAL A 1 86 ? 22.844 -0.003 -22.037 1.00 71.31 86 VAL A C 1
ATOM 717 O O . VAL A 1 86 ? 22.098 -0.073 -21.068 1.00 71.31 86 VAL A O 1
ATOM 720 N N . ARG A 1 87 ? 22.830 -0.934 -23.001 1.00 69.00 87 ARG A N 1
ATOM 721 C CA . ARG A 1 87 ? 21.919 -2.089 -22.985 1.00 69.00 87 ARG A CA 1
ATOM 722 C C . ARG A 1 87 ? 22.230 -3.100 -21.876 1.00 69.00 87 ARG A C 1
ATOM 724 O O . ARG A 1 87 ? 21.324 -3.786 -21.422 1.00 69.00 87 ARG A O 1
ATOM 731 N N . SER A 1 88 ? 23.490 -3.224 -21.462 1.00 65.00 88 SER A N 1
ATOM 732 C CA . SER A 1 88 ? 23.898 -4.129 -20.376 1.00 65.00 88 SER A CA 1
ATOM 733 C C . SER A 1 88 ? 23.694 -3.557 -18.970 1.00 65.00 88 SER A C 1
ATOM 735 O O . SER A 1 88 ? 23.970 -4.257 -17.999 1.00 65.00 88 SER A O 1
ATOM 737 N N . ALA A 1 89 ? 23.239 -2.306 -18.838 1.00 64.19 89 ALA A N 1
ATOM 738 C CA . ALA A 1 89 ? 22.971 -1.710 -17.536 1.00 64.19 89 ALA A CA 1
ATOM 739 C C . ALA A 1 89 ? 21.758 -2.397 -16.863 1.00 64.19 89 ALA A C 1
ATOM 741 O O . ALA A 1 89 ? 20.703 -2.516 -17.493 1.00 64.19 89 ALA A O 1
ATOM 742 N N . PRO A 1 90 ? 21.879 -2.839 -15.597 1.00 53.00 90 PRO A N 1
ATOM 743 C CA . PRO A 1 90 ? 20.863 -3.652 -14.925 1.00 53.00 90 PRO A CA 1
ATOM 744 C C . PRO A 1 90 ? 19.613 -2.878 -14.478 1.00 53.00 90 PRO A C 1
ATOM 746 O O . PRO A 1 90 ? 18.695 -3.493 -13.946 1.00 53.00 90 PRO A O 1
ATOM 749 N N . GLU A 1 91 ? 19.530 -1.561 -14.683 1.00 55.47 91 GLU A N 1
ATOM 750 C CA . GLU A 1 91 ? 18.392 -0.780 -14.185 1.00 55.47 91 GLU A CA 1
ATOM 751 C C . GLU A 1 91 ? 17.100 -1.084 -14.948 1.00 55.47 91 GLU A C 1
ATOM 753 O O . GLU A 1 91 ? 16.961 -0.778 -16.130 1.00 55.47 91 GLU A O 1
ATOM 758 N N . SER A 1 92 ? 16.135 -1.704 -14.278 1.00 54.38 92 SER A N 1
ATOM 759 C CA . SER A 1 92 ? 14.787 -1.933 -14.792 1.00 54.38 92 SER A CA 1
ATOM 760 C C . SER A 1 92 ? 13.932 -0.679 -14.601 1.00 54.38 92 SER A C 1
ATOM 762 O O . SER A 1 92 ? 13.527 -0.376 -13.481 1.00 54.38 92 SER A O 1
ATOM 764 N N . GLY A 1 93 ? 13.629 0.049 -15.676 1.00 66.38 93 GLY A N 1
ATOM 765 C CA . GLY A 1 93 ? 12.650 1.136 -15.613 1.00 66.38 93 GLY A CA 1
ATOM 766 C C . GLY A 1 93 ? 12.447 1.865 -16.937 1.00 66.38 93 GLY A C 1
ATOM 767 O O . GLY A 1 93 ? 13.290 1.791 -17.834 1.00 66.38 93 GLY A O 1
ATOM 768 N N . LEU A 1 94 ? 11.351 2.627 -17.038 1.00 71.25 94 LEU A N 1
ATOM 769 C CA . LEU A 1 94 ? 11.061 3.497 -18.189 1.00 71.25 94 LEU A CA 1
ATOM 770 C C . LEU A 1 94 ? 12.227 4.393 -18.578 1.00 71.25 94 LEU A C 1
ATOM 772 O O . LEU A 1 94 ? 12.483 4.595 -19.761 1.00 71.25 94 LEU A O 1
ATOM 776 N N . TRP A 1 95 ? 12.927 4.947 -17.587 1.00 71.12 95 TRP A N 1
ATOM 777 C CA . TRP A 1 95 ? 14.038 5.859 -17.832 1.00 71.12 95 TRP A CA 1
ATOM 778 C C . TRP A 1 95 ? 15.162 5.192 -18.620 1.00 71.12 95 TRP A C 1
ATOM 780 O O . TRP A 1 95 ? 15.735 5.844 -19.489 1.00 71.12 95 TRP A O 1
ATOM 790 N N . ARG A 1 96 ? 15.419 3.892 -18.405 1.00 77.88 96 ARG A N 1
ATOM 791 C CA . ARG A 1 96 ? 16.377 3.133 -19.217 1.00 77.88 96 ARG A CA 1
ATOM 792 C C . ARG A 1 96 ? 15.901 3.020 -20.661 1.00 77.88 96 ARG A C 1
ATOM 794 O O . ARG A 1 96 ? 16.691 3.287 -21.559 1.00 77.88 96 ARG A O 1
ATOM 801 N N . GLU A 1 97 ? 14.643 2.648 -20.898 1.00 78.56 97 GLU A N 1
ATOM 802 C CA . GLU A 1 97 ? 14.122 2.474 -22.265 1.00 78.56 97 GLU A CA 1
ATOM 803 C C . GLU A 1 97 ? 14.042 3.803 -23.026 1.00 78.56 97 GLU A C 1
ATOM 805 O O . GLU A 1 97 ? 14.445 3.884 -24.187 1.00 78.56 97 GLU A O 1
ATOM 810 N N . ILE A 1 98 ? 13.619 4.880 -22.356 1.00 81.56 98 ILE A N 1
ATOM 811 C CA . ILE A 1 98 ? 13.635 6.240 -22.912 1.00 81.56 98 ILE A CA 1
ATOM 812 C C . ILE A 1 98 ? 15.072 6.649 -23.247 1.00 81.56 98 ILE A C 1
ATOM 814 O O . ILE A 1 98 ? 15.340 7.124 -24.352 1.00 81.56 98 ILE A O 1
ATOM 818 N N . PHE A 1 99 ? 16.010 6.438 -22.320 1.00 82.38 99 PHE A N 1
ATOM 819 C CA . PHE A 1 99 ? 17.417 6.750 -22.539 1.00 82.38 99 PHE A CA 1
ATOM 820 C C . PHE A 1 99 ? 17.999 5.934 -23.698 1.00 82.38 99 PHE A C 1
ATOM 822 O O . PHE A 1 99 ? 18.681 6.492 -24.555 1.00 82.38 99 PHE A O 1
ATOM 829 N N . LEU A 1 100 ? 17.686 4.640 -23.785 1.00 80.69 100 LEU A N 1
ATOM 830 C CA . LEU A 1 100 ? 18.133 3.755 -24.857 1.00 80.69 100 LEU A CA 1
ATOM 831 C C . LEU A 1 100 ? 17.574 4.197 -26.212 1.00 80.69 100 LEU A C 1
ATOM 833 O O . LEU A 1 100 ? 18.328 4.226 -27.186 1.00 80.69 100 LEU A O 1
ATOM 837 N N . LEU A 1 101 ? 16.301 4.592 -26.289 1.00 83.62 101 LEU A N 1
ATOM 838 C CA . LEU A 1 101 ? 15.684 5.114 -27.510 1.00 83.62 101 LEU A CA 1
ATOM 839 C C . LEU A 1 101 ? 16.389 6.394 -27.974 1.00 83.62 101 LEU A C 1
ATOM 841 O O . LEU A 1 101 ? 16.845 6.463 -29.119 1.00 83.62 101 LEU A O 1
ATOM 845 N N . VAL A 1 102 ? 16.540 7.378 -27.081 1.00 84.44 102 VAL A N 1
ATOM 846 C CA . VAL A 1 102 ? 17.214 8.653 -27.384 1.00 84.44 102 VAL A CA 1
ATOM 847 C C . VAL A 1 102 ? 18.663 8.410 -27.807 1.00 84.44 102 VAL A C 1
ATOM 849 O O . VAL A 1 102 ? 19.126 8.958 -28.809 1.00 84.44 102 VAL A O 1
ATOM 852 N N . PHE A 1 103 ? 19.371 7.538 -27.092 1.00 83.75 103 PHE A N 1
ATOM 853 C CA . PHE A 1 103 ? 20.759 7.202 -27.382 1.00 83.75 103 PHE A CA 1
ATOM 854 C C . PHE A 1 103 ? 20.907 6.443 -28.715 1.00 83.75 103 PHE A C 1
ATOM 856 O O . PHE A 1 103 ? 21.828 6.709 -29.490 1.00 83.75 103 PHE A O 1
ATOM 863 N N . THR A 1 104 ? 19.967 5.555 -29.054 1.00 82.38 104 THR A N 1
ATOM 864 C CA . THR A 1 104 ? 19.926 4.849 -30.350 1.00 82.38 104 THR A CA 1
ATOM 865 C C . THR A 1 104 ? 19.664 5.813 -31.508 1.00 82.38 104 THR A C 1
ATOM 867 O O . THR A 1 104 ? 20.342 5.739 -32.531 1.00 82.38 104 THR A O 1
ATOM 870 N N . ALA A 1 105 ? 18.750 6.772 -31.346 1.00 83.94 105 ALA A N 1
ATOM 871 C CA . ALA A 1 105 ? 18.517 7.807 -32.353 1.00 83.94 105 ALA A CA 1
ATOM 872 C C . ALA A 1 105 ? 19.759 8.695 -32.554 1.00 83.94 105 ALA A C 1
ATOM 874 O O . ALA A 1 105 ? 20.188 8.929 -33.685 1.00 83.94 105 ALA A O 1
ATOM 875 N N . PHE A 1 106 ? 20.389 9.129 -31.458 1.00 84.56 106 PHE A N 1
ATOM 876 C CA . PHE A 1 106 ? 21.598 9.952 -31.501 1.00 84.56 106 PHE A CA 1
ATOM 877 C C . PHE A 1 106 ? 22.766 9.237 -32.193 1.00 84.56 106 PHE A C 1
ATOM 879 O O . PHE A 1 106 ? 23.407 9.799 -33.082 1.00 84.56 106 PHE A O 1
ATOM 886 N N . THR A 1 107 ? 23.025 7.978 -31.833 1.00 82.44 107 THR A N 1
ATOM 887 C CA . THR A 1 107 ? 24.090 7.168 -32.448 1.00 82.44 107 THR A CA 1
ATOM 888 C C . THR A 1 107 ? 23.845 6.902 -33.935 1.00 82.44 107 THR A C 1
ATOM 890 O O . THR A 1 107 ? 24.803 6.925 -34.711 1.00 82.44 107 THR A O 1
ATOM 893 N N . LEU A 1 108 ? 22.590 6.715 -34.358 1.00 82.75 108 LEU A N 1
ATOM 894 C CA . LEU A 1 108 ? 22.215 6.553 -35.765 1.00 82.75 108 LEU A CA 1
ATOM 895 C C . LEU A 1 108 ? 22.492 7.827 -36.578 1.00 82.75 108 LEU A C 1
ATOM 897 O O . LEU A 1 108 ? 23.124 7.750 -37.635 1.00 82.75 108 LEU A O 1
ATOM 901 N N . ILE A 1 109 ? 22.106 9.001 -36.066 1.00 84.69 109 ILE A N 1
ATOM 902 C CA . ILE A 1 109 ? 22.376 10.297 -36.714 1.00 84.69 109 ILE A CA 1
ATOM 903 C C . ILE A 1 109 ? 23.885 10.558 -36.779 1.00 84.69 109 ILE A C 1
ATOM 905 O O . ILE A 1 109 ? 24.415 10.883 -37.839 1.00 84.69 109 ILE A O 1
ATOM 909 N N . PHE A 1 110 ? 24.601 10.346 -35.673 1.00 83.94 110 PHE A N 1
ATOM 910 C CA . PHE A 1 110 ? 26.045 10.574 -35.591 1.00 83.94 110 PHE A CA 1
ATOM 911 C C . PHE A 1 110 ? 26.838 9.665 -36.541 1.00 83.94 110 PHE A C 1
ATOM 913 O O . PHE A 1 110 ? 27.743 10.118 -37.242 1.00 83.94 110 PHE A O 1
ATOM 920 N N . THR A 1 111 ? 26.469 8.384 -36.607 1.00 80.38 111 THR A N 1
ATOM 921 C CA . THR A 1 111 ? 27.088 7.419 -37.524 1.00 80.38 111 THR A CA 1
ATOM 922 C C . THR A 1 111 ? 26.834 7.830 -38.974 1.00 80.38 111 THR A C 1
ATOM 924 O O . THR A 1 111 ? 27.763 7.863 -39.779 1.00 80.38 111 THR A O 1
ATOM 927 N N . THR A 1 112 ? 25.604 8.238 -39.292 1.00 81.88 112 THR A N 1
ATOM 928 C CA . THR A 1 112 ? 25.226 8.701 -40.633 1.00 81.88 112 THR A CA 1
ATOM 929 C C . THR A 1 112 ? 25.977 9.958 -41.054 1.00 81.88 112 THR A C 1
ATOM 931 O O . THR A 1 112 ? 26.476 10.012 -42.174 1.00 81.88 112 THR A O 1
ATOM 934 N N . ALA A 1 113 ? 26.099 10.946 -40.165 1.00 82.69 113 ALA A N 1
ATOM 935 C CA . ALA A 1 113 ? 26.876 12.160 -40.408 1.00 82.69 113 ALA A CA 1
ATOM 936 C C . ALA A 1 113 ? 28.329 11.828 -40.772 1.00 82.69 113 ALA A C 1
ATOM 938 O O . ALA A 1 113 ? 28.876 12.379 -41.726 1.00 82.69 113 ALA A O 1
ATOM 939 N N . GLY A 1 114 ? 28.912 10.856 -40.065 1.00 79.38 114 GLY A N 1
ATOM 940 C CA . GLY A 1 114 ? 30.235 10.316 -40.357 1.00 79.38 114 GLY A CA 1
ATOM 941 C C . GLY A 1 114 ? 30.354 9.672 -41.738 1.00 79.38 114 GLY A C 1
ATOM 942 O O . GLY A 1 114 ? 31.281 9.979 -42.487 1.00 79.38 114 GLY A O 1
ATOM 943 N N . PHE A 1 115 ? 29.408 8.799 -42.097 1.00 79.00 115 PHE A N 1
ATOM 944 C CA . PHE A 1 115 ? 29.366 8.175 -43.425 1.00 79.00 115 PHE A CA 1
ATOM 945 C C . PHE A 1 115 ? 29.169 9.204 -44.541 1.00 79.00 115 PHE A C 1
ATOM 947 O O . PHE A 1 115 ? 29.853 9.134 -45.561 1.00 79.00 115 PHE A O 1
ATOM 954 N N . TYR A 1 116 ? 28.276 10.174 -44.341 1.00 80.75 116 TYR A N 1
ATOM 955 C CA . TYR A 1 116 ? 28.000 11.236 -45.303 1.00 80.75 116 TYR A CA 1
ATOM 956 C C . TYR A 1 116 ? 29.236 12.106 -45.557 1.00 80.75 116 TYR A C 1
ATOM 958 O O . TYR A 1 116 ? 29.615 12.297 -46.711 1.00 80.75 116 TYR A O 1
ATOM 966 N N . GLN A 1 117 ? 29.918 12.552 -44.494 1.00 78.88 117 GLN A N 1
ATOM 967 C CA . GLN A 1 117 ? 31.140 13.353 -44.602 1.00 78.88 117 GLN A CA 1
ATOM 968 C C . GLN A 1 117 ? 32.216 12.638 -45.431 1.00 78.88 117 GLN A C 1
ATOM 970 O O . GLN A 1 117 ? 32.787 13.220 -46.351 1.00 78.88 117 GLN A O 1
ATOM 975 N N . VAL A 1 118 ? 32.461 11.356 -45.144 1.00 74.25 118 VAL A N 1
ATOM 976 C CA . VAL A 1 118 ? 33.499 10.573 -45.833 1.00 74.25 118 VAL A CA 1
ATOM 977 C C . VAL A 1 118 ? 33.151 10.322 -47.303 1.00 74.25 118 VAL A C 1
ATOM 979 O O . VAL A 1 118 ? 34.046 10.313 -48.151 1.00 74.25 118 VAL A O 1
ATOM 982 N N . MET A 1 119 ? 31.868 10.130 -47.626 1.00 75.94 119 MET A N 1
ATOM 983 C CA . MET A 1 119 ? 31.416 9.947 -49.010 1.00 75.94 119 MET A CA 1
ATOM 984 C C . MET A 1 119 ? 31.510 11.231 -49.842 1.00 75.94 119 MET A C 1
ATOM 986 O O . MET A 1 119 ? 31.929 11.160 -50.997 1.00 75.94 119 MET A O 1
ATOM 990 N N . GLU A 1 120 ? 31.173 12.385 -49.262 1.00 73.62 120 GLU A N 1
ATOM 991 C CA . GLU A 1 120 ? 31.272 13.699 -49.914 1.00 73.62 120 GLU A CA 1
ATOM 992 C C . GLU A 1 120 ? 32.736 14.110 -50.158 1.00 73.62 120 GLU A C 1
ATOM 994 O O . GLU A 1 120 ? 33.111 14.469 -51.277 1.00 73.62 120 GLU A O 1
ATOM 999 N N . GLU A 1 121 ? 33.604 13.948 -49.154 1.00 69.75 121 GLU A N 1
ATOM 1000 C CA . GLU A 1 121 ? 35.041 14.252 -49.253 1.00 69.75 121 GLU A CA 1
ATOM 1001 C C . GLU A 1 121 ? 35.764 13.337 -50.266 1.00 69.75 121 GLU A C 1
ATOM 1003 O O . GLU A 1 121 ? 36.780 13.702 -50.864 1.00 69.75 121 GLU A O 1
ATOM 1008 N N . GLY A 1 122 ? 35.248 12.120 -50.477 1.00 64.69 122 GLY A N 1
ATOM 1009 C CA . GLY A 1 122 ? 35.743 11.164 -51.471 1.00 64.69 122 GLY A CA 1
ATOM 1010 C C . GLY A 1 122 ? 35.532 11.581 -52.928 1.00 64.69 122 GLY A C 1
ATOM 1011 O O . GLY A 1 122 ? 36.234 11.061 -53.791 1.00 64.69 122 GLY A O 1
ATOM 1012 N N . LEU A 1 123 ? 34.585 12.483 -53.210 1.00 61.94 123 LEU A N 1
ATOM 1013 C CA . LEU A 1 123 ? 34.204 12.859 -54.577 1.00 61.94 123 LEU A CA 1
ATOM 1014 C C . LEU A 1 123 ? 34.564 14.311 -54.929 1.00 61.94 123 LEU A C 1
ATOM 1016 O O . LEU A 1 123 ? 34.956 14.575 -56.060 1.00 61.94 123 LEU A O 1
ATOM 1020 N N . ARG A 1 124 ? 34.439 15.242 -53.972 1.00 61.00 124 ARG A N 1
ATOM 1021 C CA . ARG A 1 124 ? 34.699 16.682 -54.175 1.00 61.00 124 ARG A CA 1
ATOM 1022 C C . ARG A 1 124 ? 36.171 17.084 -54.005 1.00 61.00 124 ARG A C 1
ATOM 1024 O O . ARG A 1 124 ? 36.557 18.190 -54.365 1.00 61.00 124 ARG A O 1
ATOM 1031 N N . GLY A 1 125 ? 37.012 16.174 -53.508 1.00 59.88 125 GLY A N 1
ATOM 1032 C CA . GLY A 1 125 ? 38.409 16.469 -53.189 1.00 59.88 125 GLY A CA 1
ATOM 1033 C C . GLY A 1 125 ? 38.555 17.314 -51.916 1.00 59.88 125 GLY A C 1
ATOM 1034 O O . GLY A 1 125 ? 37.583 17.792 -51.345 1.00 59.88 125 GLY A O 1
ATOM 1035 N N . VAL A 1 126 ? 39.795 17.476 -51.445 1.00 58.06 126 VAL A N 1
ATOM 1036 C CA . VAL A 1 126 ? 40.117 18.111 -50.146 1.00 58.06 126 VAL A CA 1
ATOM 1037 C C . VAL A 1 126 ? 39.746 19.606 -50.101 1.00 58.06 126 VAL A C 1
ATOM 1039 O O . VAL A 1 126 ? 39.594 20.161 -49.018 1.00 58.06 126 VAL A O 1
ATOM 1042 N N . ALA A 1 127 ? 39.581 20.257 -51.258 1.00 53.34 127 ALA A N 1
ATOM 1043 C CA . ALA A 1 127 ? 39.334 21.698 -51.356 1.00 53.34 127 ALA A CA 1
ATOM 1044 C C . ALA A 1 127 ? 37.890 22.124 -51.010 1.00 53.34 127 ALA A C 1
ATOM 1046 O O . ALA A 1 127 ? 37.708 23.251 -50.568 1.00 53.34 127 ALA A O 1
ATOM 1047 N N . ASP A 1 128 ? 36.908 21.222 -51.144 1.00 62.38 128 ASP A N 1
ATOM 1048 C CA . ASP A 1 128 ? 35.482 21.438 -50.819 1.00 62.38 128 ASP A CA 1
ATOM 1049 C C . ASP A 1 128 ? 34.992 20.383 -49.801 1.00 62.38 128 ASP A C 1
ATOM 1051 O O . ASP A 1 128 ? 33.928 19.766 -49.936 1.00 62.38 128 ASP A O 1
ATOM 1055 N N . ALA A 1 129 ? 35.812 20.103 -48.783 1.00 63.62 129 ALA A N 1
ATOM 1056 C CA . ALA A 1 129 ? 35.457 19.160 -47.727 1.00 63.62 129 ALA A CA 1
ATOM 1057 C C . ALA A 1 129 ? 34.332 19.728 -46.843 1.00 63.62 129 ALA A C 1
ATOM 1059 O O . ALA A 1 129 ? 34.426 20.835 -46.319 1.00 63.62 129 ALA A O 1
ATOM 1060 N N . VAL A 1 130 ? 33.266 18.947 -46.651 1.00 69.81 130 VAL A N 1
ATOM 1061 C CA . VAL A 1 130 ? 32.158 19.315 -45.760 1.00 69.81 130 VAL A CA 1
ATOM 1062 C C . VAL A 1 130 ? 32.596 19.124 -44.308 1.00 69.81 130 VAL A C 1
ATOM 1064 O O . VAL A 1 130 ? 33.013 18.031 -43.910 1.00 69.81 130 VAL A O 1
ATOM 1067 N N . ASP A 1 131 ? 32.457 20.169 -43.495 1.00 79.75 131 ASP A N 1
ATOM 1068 C CA . ASP A 1 131 ? 32.709 20.080 -42.058 1.00 79.75 131 ASP A CA 1
ATOM 1069 C C . ASP A 1 131 ? 31.750 19.088 -41.387 1.00 79.75 131 ASP A C 1
ATOM 1071 O O . ASP A 1 131 ? 30.559 19.018 -41.707 1.00 79.75 131 ASP A O 1
ATOM 1075 N N . PHE A 1 132 ? 32.237 18.359 -40.378 1.00 79.44 132 PHE A N 1
ATOM 1076 C CA . PHE A 1 132 ? 31.426 17.373 -39.652 1.00 79.44 132 PHE A CA 1
ATOM 1077 C C . PHE A 1 132 ? 30.145 17.989 -39.066 1.00 79.44 132 PHE A C 1
ATOM 1079 O O . PHE A 1 132 ? 29.089 17.363 -39.082 1.00 79.44 132 PHE A O 1
ATOM 1086 N N . HIS A 1 133 ? 30.205 19.238 -38.598 1.00 79.12 133 HIS A N 1
ATOM 1087 C CA . HIS A 1 133 ? 29.041 19.947 -38.062 1.00 79.12 133 HIS A CA 1
ATOM 1088 C C . HIS A 1 133 ? 27.961 20.194 -39.121 1.00 79.12 133 HIS A C 1
ATOM 1090 O O . HIS A 1 133 ? 26.773 20.069 -38.825 1.00 79.12 133 HIS A O 1
ATOM 1096 N N . GLN A 1 134 ? 28.363 20.483 -40.361 1.00 79.88 134 GLN A N 1
ATOM 1097 C CA . GLN A 1 134 ? 27.439 20.654 -41.480 1.00 79.88 134 GLN A CA 1
ATOM 1098 C C . GLN A 1 134 ? 26.842 19.308 -41.903 1.00 79.88 134 GLN A C 1
ATOM 1100 O O . GLN A 1 134 ? 25.634 19.218 -42.108 1.00 79.88 134 GLN A O 1
ATOM 1105 N N . ALA A 1 135 ? 27.651 18.243 -41.940 1.00 80.00 135 ALA A N 1
ATOM 1106 C CA . ALA A 1 135 ? 27.177 16.878 -42.183 1.00 80.00 135 ALA A CA 1
ATOM 1107 C C . ALA A 1 135 ? 26.191 16.399 -41.096 1.00 80.00 135 ALA A C 1
ATOM 1109 O O . ALA A 1 135 ? 25.168 15.781 -41.396 1.00 80.00 135 ALA A O 1
ATOM 1110 N N . PHE A 1 136 ? 26.454 16.723 -39.830 1.00 83.12 136 PHE A N 1
ATOM 1111 C CA . PHE A 1 136 ? 25.571 16.407 -38.708 1.00 83.12 136 PHE A CA 1
ATOM 1112 C C . PHE A 1 136 ? 24.251 17.183 -38.778 1.00 83.12 136 PHE A C 1
ATOM 1114 O O . PHE A 1 136 ? 23.179 16.592 -38.677 1.00 83.12 136 PHE A O 1
ATOM 1121 N N . TYR A 1 137 ? 24.310 18.492 -39.027 1.00 82.19 137 TYR A N 1
ATOM 1122 C CA . TYR A 1 137 ? 23.121 19.327 -39.218 1.00 82.19 137 TYR A CA 1
ATOM 1123 C C . TYR A 1 137 ? 22.258 18.836 -40.390 1.00 82.19 137 TYR A C 1
ATOM 1125 O O . TYR A 1 137 ? 21.038 18.711 -40.273 1.00 82.19 137 TYR A O 1
ATOM 1133 N N . PHE A 1 138 ? 22.904 18.494 -41.503 1.00 78.19 138 PHE A N 1
ATOM 1134 C CA . PHE A 1 138 ? 22.252 17.997 -42.706 1.00 78.19 138 PHE A CA 1
ATOM 1135 C C . PHE A 1 138 ? 21.537 16.656 -42.481 1.00 78.19 138 PHE A C 1
ATOM 1137 O O . PHE A 1 138 ? 20.377 16.488 -42.867 1.00 78.19 138 PHE A O 1
ATOM 1144 N N . THR A 1 139 ? 22.198 15.709 -41.815 1.00 80.44 139 THR A N 1
ATOM 1145 C CA . THR A 1 139 ? 21.618 14.392 -41.515 1.00 80.44 139 THR A CA 1
ATOM 1146 C C . THR A 1 139 ? 20.487 14.485 -40.494 1.00 80.44 139 THR A C 1
ATOM 1148 O O . THR A 1 139 ? 19.442 13.873 -40.703 1.00 80.44 139 THR A O 1
ATOM 1151 N N . LEU A 1 140 ? 20.621 15.331 -39.469 1.00 83.00 140 LEU A N 1
ATOM 1152 C CA . LEU A 1 140 ? 19.560 15.606 -38.500 1.00 83.00 140 LEU A CA 1
ATOM 1153 C C . LEU A 1 140 ? 18.290 16.144 -39.182 1.00 83.00 140 LEU A C 1
ATOM 1155 O O . LEU A 1 140 ? 17.203 15.597 -39.001 1.00 83.00 140 LEU A O 1
ATOM 1159 N N . ILE A 1 141 ? 18.413 17.169 -40.027 1.00 81.38 141 ILE A N 1
ATOM 1160 C CA . ILE A 1 141 ? 17.265 17.755 -40.736 1.00 81.38 141 ILE A CA 1
ATOM 1161 C C . ILE A 1 141 ? 16.643 16.778 -41.735 1.00 81.38 141 ILE A C 1
ATOM 1163 O O . ILE A 1 141 ? 15.418 16.744 -41.884 1.00 81.38 141 ILE A O 1
ATOM 1167 N N . SER A 1 142 ? 17.473 15.959 -42.383 1.00 77.44 142 SER A N 1
ATOM 1168 C CA . SER A 1 142 ? 17.009 14.911 -43.294 1.00 77.44 142 SER A CA 1
ATOM 1169 C C . SER A 1 142 ? 16.190 13.851 -42.555 1.00 77.44 142 SER A C 1
ATOM 1171 O O . SER A 1 142 ? 15.139 13.453 -43.046 1.00 77.44 142 SER A O 1
ATOM 1173 N N . THR A 1 143 ? 16.597 13.459 -41.341 1.00 75.50 143 THR A N 1
ATOM 1174 C CA . THR A 1 143 ? 15.818 12.524 -40.508 1.00 75.50 143 THR A CA 1
ATOM 1175 C C . THR A 1 143 ? 14.509 13.115 -39.978 1.00 75.50 143 THR A C 1
ATOM 1177 O O . THR A 1 143 ? 13.562 12.371 -39.746 1.00 75.50 143 THR A O 1
ATOM 1180 N N . VAL A 1 144 ? 14.425 14.442 -39.832 1.00 75.94 144 VAL A N 1
ATOM 1181 C CA . VAL A 1 144 ? 13.209 15.161 -39.402 1.00 75.94 144 VAL A CA 1
ATOM 1182 C C . VAL A 1 144 ? 12.272 15.482 -40.583 1.00 75.94 144 VAL A C 1
ATOM 1184 O O . VAL A 1 144 ? 11.102 15.797 -40.376 1.00 75.94 144 VAL A O 1
ATOM 1187 N N . GLY A 1 145 ? 12.745 15.375 -41.831 1.00 68.31 145 GLY A N 1
ATOM 1188 C CA . GLY A 1 145 ? 11.907 15.493 -43.029 1.00 68.31 145 GLY A CA 1
ATOM 1189 C C . GLY A 1 145 ? 11.725 16.913 -43.577 1.00 68.31 145 GLY A C 1
ATOM 1190 O O . GLY A 1 145 ? 10.740 17.177 -44.262 1.00 68.31 145 GLY A O 1
ATOM 1191 N N . ARG A 1 146 ? 12.659 17.843 -43.318 1.00 64.62 146 ARG A N 1
ATOM 1192 C CA . ARG A 1 146 ? 12.663 19.183 -43.953 1.00 64.62 146 ARG A CA 1
ATOM 1193 C C . ARG A 1 146 ? 13.904 19.415 -44.829 1.00 64.62 146 ARG A C 1
ATOM 1195 O O . ARG A 1 146 ? 14.741 20.240 -44.471 1.00 64.62 146 ARG A O 1
ATOM 1202 N N . PRO A 1 147 ? 14.057 18.734 -45.977 1.00 56.19 147 PRO A N 1
ATOM 1203 C CA . PRO A 1 147 ? 15.222 18.929 -46.832 1.00 56.19 147 PRO A CA 1
ATOM 1204 C C . PRO A 1 147 ? 15.137 20.296 -47.526 1.00 56.19 147 PRO A C 1
ATOM 1206 O O . PRO A 1 147 ? 14.376 20.481 -48.469 1.00 56.19 147 PRO A O 1
ATOM 1209 N N . ARG A 1 148 ? 15.895 21.285 -47.041 1.00 51.78 148 ARG A N 1
ATOM 1210 C CA . ARG A 1 148 ? 16.061 22.589 -47.716 1.00 51.78 148 ARG A CA 1
ATOM 1211 C C . ARG A 1 148 ? 17.388 22.712 -48.469 1.00 51.78 148 ARG A C 1
ATOM 1213 O O . ARG A 1 148 ? 17.644 23.747 -49.069 1.00 51.78 148 ARG A O 1
ATOM 1220 N N . ILE A 1 149 ? 18.225 21.676 -48.416 1.00 57.44 149 ILE A N 1
ATOM 1221 C CA . ILE A 1 149 ? 19.543 21.623 -49.051 1.00 57.44 149 ILE A CA 1
ATOM 1222 C C . ILE A 1 149 ? 19.630 20.278 -49.775 1.00 57.44 149 ILE A C 1
ATOM 1224 O O . ILE A 1 149 ? 19.401 19.238 -49.161 1.00 57.44 149 ILE A O 1
ATOM 1228 N N . GLU A 1 150 ? 19.906 20.296 -51.075 1.00 59.75 150 GLU A N 1
ATOM 1229 C CA . GLU A 1 150 ? 20.014 19.089 -51.897 1.00 59.75 150 GLU A CA 1
ATOM 1230 C C . GLU A 1 150 ? 21.418 18.478 -51.764 1.00 59.75 150 GLU A C 1
ATOM 1232 O O . GLU A 1 150 ? 22.428 19.183 -51.823 1.00 59.75 150 GLU A O 1
ATOM 1237 N N . SER A 1 151 ? 21.505 17.156 -51.581 1.00 61.16 151 SER A N 1
ATOM 1238 C CA . SER A 1 151 ? 22.779 16.438 -51.685 1.00 61.16 151 SER A CA 1
ATOM 1239 C C . SER A 1 151 ? 23.238 16.472 -53.141 1.00 61.16 151 SER A C 1
ATOM 1241 O O . SER A 1 151 ? 22.557 15.922 -54.004 1.00 61.16 151 SER A O 1
ATOM 1243 N N . THR A 1 152 ? 24.382 17.086 -53.432 1.00 64.81 152 THR A N 1
ATOM 1244 C CA . THR A 1 152 ? 24.842 17.216 -54.828 1.00 64.81 152 THR A CA 1
ATOM 1245 C C . THR A 1 152 ? 25.491 15.943 -55.383 1.00 64.81 152 THR A C 1
ATOM 1247 O O . THR A 1 152 ? 25.652 15.827 -56.595 1.00 64.81 152 THR A O 1
ATOM 1250 N N . THR A 1 153 ? 25.880 14.985 -54.525 1.00 77.31 153 THR A N 1
ATOM 1251 C CA . THR A 1 153 ? 26.556 13.749 -54.950 1.00 77.31 153 THR A CA 1
ATOM 1252 C C . THR A 1 153 ? 25.647 12.525 -54.850 1.00 77.31 153 THR A C 1
ATOM 1254 O O . THR A 1 153 ? 24.979 12.303 -53.841 1.00 77.31 153 THR A O 1
ATOM 1257 N N . TRP A 1 154 ? 25.692 11.657 -55.868 1.00 79.56 154 TRP A N 1
ATOM 1258 C CA . TRP A 1 154 ? 24.896 10.422 -55.909 1.00 79.56 154 TRP A CA 1
ATOM 1259 C C . TRP A 1 154 ? 25.204 9.462 -54.744 1.00 79.56 154 TRP A C 1
ATOM 1261 O O . TRP A 1 154 ? 24.309 8.778 -54.249 1.00 79.56 154 TRP A O 1
ATOM 1271 N N . ARG A 1 155 ? 26.457 9.433 -54.259 1.00 76.00 155 ARG A N 1
ATOM 1272 C CA . ARG A 1 155 ? 26.867 8.625 -53.095 1.00 76.00 155 ARG A CA 1
ATOM 1273 C C . ARG A 1 155 ? 26.283 9.165 -51.791 1.00 76.00 155 ARG A C 1
ATOM 1275 O O . ARG A 1 155 ? 25.807 8.376 -50.979 1.00 76.00 155 ARG A O 1
ATOM 1282 N N . GLY A 1 156 ? 26.283 10.488 -51.604 1.00 76.31 156 GLY A N 1
ATOM 1283 C CA . GLY A 1 156 ? 25.645 11.134 -50.457 1.00 76.31 156 GLY A CA 1
ATOM 1284 C C . GLY A 1 156 ? 24.143 10.858 -50.424 1.00 76.31 156 GLY A C 1
ATOM 1285 O O . GLY A 1 156 ? 23.612 10.475 -49.383 1.00 76.31 156 GLY A O 1
ATOM 1286 N N . THR A 1 157 ? 23.477 10.932 -51.581 1.00 79.62 157 THR A N 1
ATOM 1287 C CA . THR A 1 157 ? 22.052 10.595 -51.715 1.00 79.62 157 THR A CA 1
ATOM 1288 C C . THR A 1 157 ? 21.755 9.148 -51.314 1.00 79.62 157 THR A C 1
ATOM 1290 O O . THR A 1 157 ? 20.815 8.908 -50.559 1.00 79.62 157 THR A O 1
ATOM 1293 N N . LEU A 1 158 ? 22.576 8.180 -51.741 1.00 83.44 158 LEU A N 1
ATOM 1294 C CA . LEU A 1 158 ? 22.404 6.772 -51.359 1.00 83.44 158 LEU A CA 1
ATOM 1295 C C . LEU A 1 158 ? 22.534 6.542 -49.845 1.00 83.44 158 LEU A C 1
ATOM 1297 O O . LEU A 1 158 ? 21.765 5.764 -49.282 1.00 83.44 158 LEU A O 1
ATOM 1301 N N . VAL A 1 159 ? 23.463 7.234 -49.174 1.00 80.31 159 VAL A N 1
ATOM 1302 C CA . VAL A 1 159 ? 23.619 7.150 -47.709 1.00 80.31 159 VAL A CA 1
ATOM 1303 C C . VAL A 1 159 ? 22.373 7.674 -46.993 1.00 80.31 159 VAL A C 1
ATOM 1305 O O . VAL A 1 159 ? 21.892 7.033 -46.060 1.00 80.31 159 VAL A O 1
ATOM 1308 N N . ILE A 1 160 ? 21.816 8.801 -47.446 1.00 79.69 160 ILE A N 1
ATOM 1309 C CA . ILE A 1 160 ? 20.601 9.382 -46.855 1.00 79.69 160 ILE A CA 1
ATOM 1310 C C . ILE A 1 160 ? 19.405 8.449 -47.059 1.00 79.69 160 ILE A C 1
ATOM 1312 O O . ILE A 1 160 ? 18.683 8.182 -46.102 1.00 79.69 160 ILE A O 1
ATOM 1316 N N . ILE A 1 161 ? 19.219 7.910 -48.271 1.00 84.06 161 ILE A N 1
ATOM 1317 C CA . ILE A 1 161 ? 18.143 6.951 -48.572 1.00 84.06 161 ILE A CA 1
ATOM 1318 C C . ILE A 1 161 ? 18.259 5.721 -47.665 1.00 84.06 161 ILE A C 1
ATOM 1320 O O . ILE A 1 161 ? 17.270 5.306 -47.060 1.00 84.06 161 ILE A O 1
ATOM 1324 N N . GLY A 1 162 ? 19.467 5.167 -47.522 1.00 83.81 162 GLY A N 1
ATOM 1325 C CA . GLY A 1 162 ? 19.713 4.020 -46.651 1.00 83.81 162 GLY A CA 1
ATOM 1326 C C . GLY A 1 162 ? 19.382 4.307 -45.186 1.00 83.81 162 GLY A C 1
ATOM 1327 O O . GLY A 1 162 ? 18.799 3.467 -44.506 1.00 83.81 162 GLY A O 1
ATOM 1328 N N . VAL A 1 163 ? 19.693 5.506 -44.698 1.00 79.94 163 VAL A N 1
ATOM 1329 C CA . VAL A 1 163 ? 19.458 5.880 -43.298 1.00 79.94 163 VAL A CA 1
ATOM 1330 C C . VAL A 1 163 ? 18.000 6.191 -43.016 1.00 79.94 163 VAL A C 1
ATOM 1332 O O . VAL A 1 163 ? 17.505 5.800 -41.963 1.00 79.94 163 VAL A O 1
ATOM 1335 N N . VAL A 1 164 ? 17.296 6.827 -43.950 1.00 82.75 164 VAL A N 1
ATOM 1336 C CA . VAL A 1 164 ? 15.842 7.005 -43.854 1.00 82.75 164 VAL A CA 1
ATOM 1337 C C . VAL A 1 164 ? 15.141 5.642 -43.863 1.00 82.75 164 VAL A C 1
ATOM 1339 O O . VAL A 1 164 ? 14.246 5.409 -43.059 1.00 82.75 164 VAL A O 1
ATOM 1342 N N . ALA A 1 165 ? 15.584 4.694 -44.695 1.00 85.25 165 ALA A N 1
ATOM 1343 C CA . ALA A 1 165 ? 15.040 3.336 -44.680 1.00 85.25 165 ALA A CA 1
ATOM 1344 C C . ALA A 1 165 ? 15.315 2.611 -43.346 1.00 85.25 165 ALA A C 1
ATOM 1346 O O . ALA A 1 165 ? 14.412 2.004 -42.771 1.00 85.25 165 ALA A O 1
ATOM 1347 N N . LEU A 1 166 ? 16.540 2.707 -42.817 1.00 83.69 166 LEU A N 1
ATOM 1348 C CA . LEU A 1 166 ? 16.906 2.112 -41.527 1.00 83.69 166 LEU A CA 1
ATOM 1349 C C . LEU A 1 166 ? 16.158 2.750 -40.351 1.00 83.69 166 LEU A C 1
ATOM 1351 O O . LEU A 1 166 ? 15.741 2.035 -39.441 1.00 83.69 166 LEU A O 1
ATOM 1355 N N . SER A 1 167 ? 15.960 4.070 -40.355 1.00 82.00 167 SER A N 1
ATOM 1356 C CA . SER A 1 167 ? 15.245 4.770 -39.286 1.00 82.00 167 SER A CA 1
ATOM 1357 C C . SER A 1 167 ? 13.765 4.385 -39.254 1.00 82.00 167 SER A C 1
ATOM 1359 O O . SER A 1 167 ? 13.234 4.136 -38.172 1.00 82.00 167 SER A O 1
ATOM 1361 N N . ILE A 1 168 ? 13.131 4.224 -40.422 1.00 84.62 168 ILE A N 1
ATOM 1362 C CA . ILE A 1 168 ? 11.748 3.739 -40.550 1.00 84.62 168 ILE A CA 1
ATOM 1363 C C . ILE A 1 168 ? 11.591 2.312 -40.000 1.00 84.62 168 ILE A C 1
ATOM 1365 O O . ILE A 1 168 ? 10.519 1.972 -39.514 1.00 84.62 168 ILE A O 1
ATOM 1369 N N . ILE A 1 169 ? 12.636 1.479 -40.020 1.00 87.06 169 ILE A N 1
ATOM 1370 C CA . ILE A 1 169 ? 12.582 0.115 -39.467 1.00 87.06 169 ILE A CA 1
ATOM 1371 C C . ILE A 1 169 ? 12.873 0.112 -37.958 1.00 87.06 169 ILE A C 1
ATOM 1373 O O . ILE A 1 169 ? 12.140 -0.502 -37.184 1.00 87.06 169 ILE A O 1
ATOM 1377 N N . ILE A 1 170 ? 13.937 0.794 -37.524 1.00 84.50 170 ILE A N 1
ATOM 1378 C CA . ILE A 1 170 ? 14.450 0.708 -36.147 1.00 84.50 170 ILE A CA 1
ATOM 1379 C C . ILE A 1 170 ? 13.590 1.518 -35.167 1.00 84.50 170 ILE A C 1
ATOM 1381 O O . ILE A 1 170 ? 13.318 1.050 -34.061 1.00 84.50 170 ILE A O 1
ATOM 1385 N N . ILE A 1 171 ? 13.155 2.726 -35.544 1.00 85.19 171 ILE A N 1
ATOM 1386 C CA . ILE A 1 171 ? 12.443 3.630 -34.626 1.00 85.19 171 ILE A CA 1
ATOM 1387 C C . ILE A 1 171 ? 11.092 3.039 -34.183 1.00 85.19 171 ILE A C 1
ATOM 1389 O O . ILE A 1 171 ? 10.849 3.017 -32.975 1.00 85.19 171 ILE A O 1
ATOM 1393 N N . PRO A 1 172 ? 10.234 2.493 -35.072 1.00 86.56 172 PRO A N 1
ATOM 1394 C CA . PRO A 1 172 ? 8.974 1.879 -34.651 1.00 86.56 172 PRO A CA 1
ATOM 1395 C C . PRO A 1 172 ? 9.155 0.658 -33.748 1.00 86.56 172 PRO A C 1
ATOM 1397 O O . PRO A 1 172 ? 8.379 0.482 -32.816 1.00 86.56 172 PRO A O 1
ATOM 1400 N N . GLN A 1 173 ? 10.192 -0.158 -33.967 1.00 86.06 173 GLN A N 1
ATOM 1401 C CA . GLN A 1 173 ? 10.494 -1.300 -33.094 1.00 86.06 173 GLN A CA 1
ATOM 1402 C C . GLN A 1 173 ? 10.847 -0.839 -31.675 1.00 86.06 173 GLN A C 1
ATOM 1404 O O . GLN A 1 173 ? 10.322 -1.377 -30.704 1.00 86.06 173 GLN A O 1
ATOM 1409 N N . LYS A 1 174 ? 11.679 0.204 -31.548 1.00 82.94 174 LYS A N 1
ATOM 1410 C CA . LYS A 1 174 ? 12.042 0.784 -30.244 1.00 82.94 174 LYS A CA 1
ATOM 1411 C C . LYS A 1 174 ? 10.890 1.506 -29.560 1.00 82.94 174 LYS A C 1
ATOM 1413 O O . LYS A 1 174 ? 10.766 1.430 -28.343 1.00 82.94 174 LYS A O 1
ATOM 1418 N N . LEU A 1 175 ? 10.017 2.148 -30.331 1.00 84.81 175 LEU A N 1
ATOM 1419 C CA . LEU A 1 175 ? 8.757 2.678 -29.812 1.00 84.81 175 LEU A CA 1
ATOM 1420 C C . LEU A 1 175 ? 7.824 1.562 -29.332 1.00 84.81 175 LEU A C 1
ATOM 1422 O O . LEU A 1 175 ? 7.160 1.750 -28.322 1.00 84.81 175 LEU A O 1
ATOM 1426 N N . GLY A 1 176 ? 7.792 0.414 -30.013 1.00 84.62 176 GLY A N 1
ATOM 1427 C CA . GLY A 1 176 ? 7.027 -0.762 -29.597 1.00 84.62 176 GLY A CA 1
ATOM 1428 C C . GLY A 1 176 ? 7.505 -1.333 -28.262 1.00 84.62 176 GLY A C 1
ATOM 1429 O O . GLY A 1 176 ? 6.687 -1.515 -27.368 1.00 84.62 176 GLY A O 1
ATOM 1430 N N . GLU A 1 177 ? 8.819 -1.523 -28.098 1.00 81.75 177 GLU A N 1
ATOM 1431 C CA . GLU A 1 177 ? 9.431 -1.949 -26.825 1.00 81.75 177 GLU A CA 1
ATOM 1432 C C . GLU A 1 177 ? 9.104 -0.955 -25.691 1.00 81.75 177 GLU A C 1
ATOM 1434 O O . GLU A 1 177 ? 8.679 -1.353 -24.607 1.00 81.75 177 GLU A O 1
ATOM 1439 N N . LEU A 1 178 ? 9.214 0.355 -25.954 1.00 81.50 178 LEU A N 1
ATOM 1440 C CA . LEU A 1 178 ? 8.822 1.390 -24.994 1.00 81.50 178 LEU A CA 1
ATOM 1441 C C . LEU A 1 178 ? 7.322 1.330 -24.670 1.00 81.50 178 LEU A C 1
ATOM 1443 O O . LEU A 1 178 ? 6.939 1.499 -23.516 1.00 81.50 178 LEU A O 1
ATOM 1447 N N . TRP A 1 179 ? 6.471 1.106 -25.673 1.00 80.62 179 TRP A N 1
ATOM 1448 C CA . TRP A 1 179 ? 5.023 1.024 -25.497 1.00 80.62 179 TRP A CA 1
ATOM 1449 C C . TRP A 1 179 ? 4.613 -0.195 -24.676 1.00 80.62 179 TRP A C 1
ATOM 1451 O O . TRP A 1 179 ? 3.705 -0.105 -23.857 1.00 80.62 179 TRP A O 1
ATOM 1461 N N . GLU A 1 180 ? 5.296 -1.320 -24.864 1.00 80.25 180 GLU A N 1
ATOM 1462 C CA . GLU A 1 180 ? 5.102 -2.531 -24.076 1.00 80.25 180 GLU A CA 1
ATOM 1463 C C . GLU A 1 180 ? 5.427 -2.272 -22.600 1.00 80.25 180 GLU A C 1
ATOM 1465 O O . GLU A 1 180 ? 4.581 -2.516 -21.740 1.00 80.25 180 GLU A O 1
ATOM 1470 N N . VAL A 1 181 ? 6.570 -1.647 -22.298 1.00 72.88 181 VAL A N 1
ATOM 1471 C CA . VAL A 1 181 ? 6.906 -1.241 -20.920 1.00 72.88 181 VAL A CA 1
ATOM 1472 C C . VAL A 1 181 ? 5.911 -0.209 -20.381 1.00 72.88 181 VAL A C 1
ATOM 1474 O O . VAL A 1 181 ? 5.466 -0.315 -19.241 1.00 72.88 181 VAL A O 1
ATOM 1477 N N . LEU A 1 182 ? 5.492 0.758 -21.202 1.00 72.81 182 LEU A N 1
ATOM 1478 C CA . LEU A 1 182 ? 4.500 1.758 -20.806 1.00 72.81 182 LEU A CA 1
ATOM 1479 C C . LEU A 1 182 ? 3.136 1.142 -20.481 1.00 72.81 182 LEU A C 1
ATOM 1481 O O . LEU A 1 182 ? 2.463 1.662 -19.593 1.00 72.81 182 LEU A O 1
ATOM 1485 N N . LYS A 1 183 ? 2.739 0.091 -21.209 1.00 67.81 183 LYS A N 1
ATOM 1486 C CA . LYS A 1 183 ? 1.463 -0.620 -21.068 1.00 67.81 183 LYS A CA 1
ATOM 1487 C C . LYS A 1 183 ? 1.472 -1.588 -19.887 1.00 67.81 183 LYS A C 1
ATOM 1489 O O . LYS A 1 183 ? 0.434 -1.763 -19.260 1.00 67.81 183 LYS A O 1
ATOM 1494 N N . HIS A 1 184 ? 2.615 -2.208 -19.598 1.00 61.38 184 HIS A N 1
ATOM 1495 C CA . HIS A 1 184 ? 2.783 -3.078 -18.432 1.00 61.38 184 HIS A CA 1
ATOM 1496 C C . HIS A 1 184 ? 2.987 -2.308 -17.126 1.00 61.38 184 HIS A C 1
ATOM 1498 O O . HIS A 1 184 ? 2.811 -2.866 -16.046 1.00 61.38 184 HIS A O 1
ATOM 1504 N N . GLU A 1 185 ? 3.323 -1.025 -17.197 1.00 62.09 185 GLU A N 1
ATOM 1505 C CA . GLU A 1 185 ? 3.332 -0.169 -16.022 1.00 62.09 185 GLU A CA 1
ATOM 1506 C C . GLU A 1 185 ? 1.943 0.404 -15.732 1.00 62.09 185 GLU A C 1
ATOM 1508 O O . GLU A 1 185 ? 1.481 1.360 -16.360 1.00 62.09 185 GLU A O 1
ATOM 1513 N N . ASN A 1 186 ? 1.298 -0.175 -14.723 1.00 64.94 186 ASN A N 1
ATOM 1514 C CA . ASN A 1 186 ? 0.037 0.297 -14.172 1.00 64.94 186 ASN A CA 1
ATOM 1515 C C . ASN A 1 186 ? 0.110 1.775 -13.739 1.00 64.94 186 ASN A C 1
ATOM 1517 O O . ASN A 1 186 ? 1.100 2.248 -13.184 1.00 64.94 186 ASN A O 1
ATOM 1521 N N . ILE A 1 187 ? -0.984 2.523 -13.911 1.00 73.00 187 ILE A N 1
ATOM 1522 C CA . ILE A 1 187 ? -1.084 3.936 -13.483 1.00 73.00 187 ILE A CA 1
ATOM 1523 C C . ILE A 1 187 ? -0.729 4.087 -11.986 1.00 73.00 187 ILE A C 1
ATOM 1525 O O . ILE A 1 187 ? -0.102 5.067 -11.573 1.00 73.00 187 ILE A O 1
ATOM 1529 N N . TYR A 1 188 ? -1.054 3.071 -11.184 1.00 77.25 188 TYR A N 1
ATOM 1530 C CA . TYR A 1 188 ? -0.793 3.005 -9.747 1.00 77.25 188 TYR A CA 1
ATOM 1531 C C . TYR A 1 188 ? 0.688 2.816 -9.375 1.00 77.25 188 TYR A C 1
ATOM 1533 O O . TYR A 1 188 ? 1.093 3.263 -8.300 1.00 77.25 188 TYR A O 1
ATOM 1541 N N . THR A 1 189 ? 1.524 2.226 -10.240 1.00 76.19 189 THR A N 1
ATOM 1542 C CA . THR A 1 189 ? 2.979 2.103 -9.995 1.00 76.19 189 THR A CA 1
ATOM 1543 C C . THR A 1 189 ? 3.728 3.403 -10.288 1.00 76.19 189 THR A C 1
ATOM 1545 O O . THR A 1 189 ? 4.830 3.616 -9.789 1.00 76.19 189 THR A O 1
ATOM 1548 N N . ARG A 1 190 ? 3.123 4.325 -11.050 1.00 73.69 190 ARG A N 1
ATOM 1549 C CA . ARG A 1 190 ? 3.681 5.667 -11.297 1.00 73.69 190 ARG A CA 1
ATOM 1550 C C . ARG A 1 190 ? 3.204 6.713 -10.305 1.00 73.69 190 ARG A C 1
ATOM 1552 O O . ARG A 1 190 ? 3.888 7.719 -10.103 1.00 73.69 190 ARG A O 1
ATOM 1559 N N . ARG A 1 191 ? 2.028 6.510 -9.706 1.00 81.00 191 ARG A N 1
ATOM 1560 C CA . ARG A 1 191 ? 1.430 7.478 -8.784 1.00 81.00 191 ARG A CA 1
ATOM 1561 C C . ARG A 1 191 ? 2.363 7.696 -7.590 1.00 81.00 191 ARG A C 1
ATOM 1563 O O . ARG A 1 191 ? 2.935 6.753 -7.039 1.00 81.00 191 ARG A O 1
ATOM 1570 N N . ARG A 1 192 ? 2.544 8.965 -7.232 1.00 84.38 192 ARG A N 1
ATOM 1571 C CA . ARG A 1 192 ? 3.249 9.407 -6.028 1.00 84.38 192 ARG A CA 1
ATOM 1572 C C . ARG A 1 192 ? 2.301 10.275 -5.232 1.00 84.38 192 ARG A C 1
ATOM 1574 O O . ARG A 1 192 ? 1.596 11.098 -5.823 1.00 84.38 192 ARG A O 1
ATOM 1581 N N . TYR A 1 193 ? 2.299 10.087 -3.925 1.00 86.31 193 TYR A N 1
ATOM 1582 C CA . TYR A 1 193 ? 1.586 10.984 -3.041 1.00 86.31 193 TYR A CA 1
ATOM 1583 C C . TYR A 1 193 ? 2.365 12.300 -2.946 1.00 86.31 193 TYR A C 1
ATOM 1585 O O . TYR A 1 193 ? 3.597 12.312 -2.950 1.00 86.31 193 TYR A O 1
ATOM 1593 N N . LYS A 1 194 ? 1.645 13.420 -2.952 1.00 80.56 194 LYS A N 1
ATOM 1594 C CA . LYS A 1 194 ? 2.220 14.748 -2.745 1.00 80.56 194 LYS A CA 1
ATOM 1595 C C . LYS A 1 194 ? 1.526 15.349 -1.545 1.00 80.56 194 LYS A C 1
ATOM 1597 O O . LYS A 1 194 ? 0.325 15.591 -1.595 1.00 80.56 194 LYS A O 1
ATOM 1602 N N . GLU A 1 195 ? 2.300 15.582 -0.499 1.00 70.75 195 GLU A N 1
ATOM 1603 C CA . GLU A 1 195 ? 1.803 16.178 0.728 1.00 70.75 195 GLU A CA 1
ATOM 1604 C C . GLU A 1 195 ? 1.301 17.603 0.464 1.00 70.75 195 GLU A C 1
ATOM 1606 O O . GLU A 1 195 ? 2.002 18.437 -0.120 1.00 70.75 195 GLU A O 1
ATOM 1611 N N . GLN A 1 196 ? 0.066 17.878 0.877 1.00 64.81 196 GLN A N 1
ATOM 1612 C CA . GLN A 1 196 ? -0.513 19.212 0.820 1.00 64.81 196 GLN A CA 1
ATOM 1613 C C . GLN A 1 196 ? -0.181 19.944 2.134 1.00 64.81 196 GLN A C 1
ATOM 1615 O O . GLN A 1 196 ? -0.847 19.744 3.134 1.00 64.81 196 GLN A O 1
ATOM 1620 N N . ASN A 1 197 ? 0.871 20.773 2.117 1.00 52.78 197 ASN A N 1
ATOM 1621 C CA . ASN A 1 197 ? 1.287 21.776 3.121 1.00 52.78 197 ASN A CA 1
ATOM 1622 C C . ASN A 1 197 ? 1.242 21.441 4.647 1.00 52.78 197 ASN A C 1
ATOM 1624 O O . ASN A 1 197 ? 0.195 21.312 5.268 1.00 52.78 197 ASN A O 1
ATOM 1628 N N . PHE A 1 198 ? 2.423 21.581 5.274 1.00 50.38 198 PHE A N 1
ATOM 1629 C CA . PHE A 1 198 ? 2.737 22.020 6.656 1.00 50.38 198 PHE A CA 1
ATOM 1630 C C . PHE A 1 198 ? 2.326 21.207 7.904 1.00 50.38 198 PHE A C 1
ATOM 1632 O O . PHE A 1 198 ? 2.684 21.632 9.006 1.00 50.38 198 PHE A O 1
ATOM 1639 N N . ALA A 1 199 ? 1.698 20.035 7.802 1.00 52.19 199 ALA A N 1
ATOM 1640 C CA . ALA A 1 199 ? 1.584 19.122 8.950 1.00 52.19 199 ALA A CA 1
ATOM 1641 C C . ALA A 1 199 ? 1.422 17.655 8.513 1.00 52.19 199 ALA A C 1
ATOM 1643 O O . ALA A 1 199 ? 0.792 17.433 7.478 1.00 52.19 199 ALA A O 1
ATOM 1644 N N . PRO A 1 200 ? 1.888 16.669 9.317 1.00 54.78 200 PRO A N 1
ATOM 1645 C CA . PRO A 1 200 ? 1.692 15.242 9.047 1.00 54.78 200 PRO A CA 1
ATOM 1646 C C . PRO A 1 200 ? 0.191 14.938 9.016 1.00 54.78 200 PRO A C 1
ATOM 1648 O O . PRO A 1 200 ? -0.480 14.821 10.051 1.00 54.78 200 PRO A O 1
ATOM 1651 N N . SER A 1 201 ? -0.352 14.906 7.804 1.00 70.25 201 SER A N 1
ATOM 1652 C CA . SER A 1 201 ? -1.787 15.035 7.532 1.00 70.25 201 SER A CA 1
ATOM 1653 C C . SER A 1 201 ? -2.366 13.827 6.811 1.00 70.25 201 SER A C 1
ATOM 1655 O O . SER A 1 201 ? -3.572 13.804 6.583 1.00 70.25 201 SER A O 1
ATOM 1657 N N . HIS A 1 202 ? -1.561 12.796 6.526 1.00 87.81 202 HIS A N 1
ATOM 1658 C CA . HIS A 1 202 ? -2.044 11.557 5.922 1.00 87.81 202 HIS A CA 1
ATOM 1659 C C . HIS A 1 202 ? -1.774 10.313 6.763 1.00 87.81 202 HIS A C 1
ATOM 1661 O O . HIS A 1 202 ? -0.878 10.259 7.615 1.00 87.81 202 HIS A O 1
ATOM 1667 N N . CYS A 1 203 ? -2.595 9.301 6.510 1.00 91.50 203 CYS A N 1
ATOM 1668 C CA . CYS A 1 203 ? -2.453 7.955 7.041 1.00 91.50 203 CYS A CA 1
ATOM 1669 C C . CYS A 1 203 ? -2.187 6.987 5.887 1.00 91.50 203 CYS A C 1
ATOM 1671 O O . CYS A 1 203 ? -2.722 7.155 4.791 1.00 91.50 203 CYS A O 1
ATOM 1673 N N . ILE A 1 204 ? -1.389 5.953 6.137 1.00 94.75 204 ILE A N 1
ATOM 1674 C CA . ILE A 1 204 ? -1.128 4.899 5.152 1.00 94.75 204 ILE A CA 1
ATOM 1675 C C . ILE A 1 204 ? -1.884 3.644 5.574 1.00 94.75 204 ILE A C 1
ATOM 1677 O O . ILE A 1 204 ? -1.877 3.279 6.747 1.00 94.75 204 ILE A O 1
ATOM 1681 N N . VAL A 1 205 ? -2.529 2.981 4.622 1.00 96.06 205 VAL A N 1
ATOM 1682 C CA . VAL A 1 205 ? -3.158 1.673 4.809 1.00 96.06 205 VAL A CA 1
ATOM 1683 C C . VAL A 1 205 ? -2.423 0.679 3.928 1.00 96.06 205 VAL A C 1
ATOM 1685 O O . VAL A 1 205 ? -2.411 0.847 2.714 1.00 96.06 205 VAL A O 1
ATOM 1688 N N . ALA A 1 206 ? -1.809 -0.333 4.529 1.00 95.81 206 ALA A N 1
ATOM 1689 C CA . ALA A 1 206 ? -1.053 -1.369 3.839 1.00 95.81 206 ALA A CA 1
ATOM 1690 C C . ALA A 1 206 ? -1.424 -2.771 4.347 1.00 95.81 206 ALA A C 1
ATOM 1692 O O . ALA A 1 206 ? -2.177 -2.923 5.310 1.00 95.81 206 ALA A O 1
ATOM 1693 N N . GLY A 1 207 ? -0.899 -3.804 3.689 1.00 92.50 207 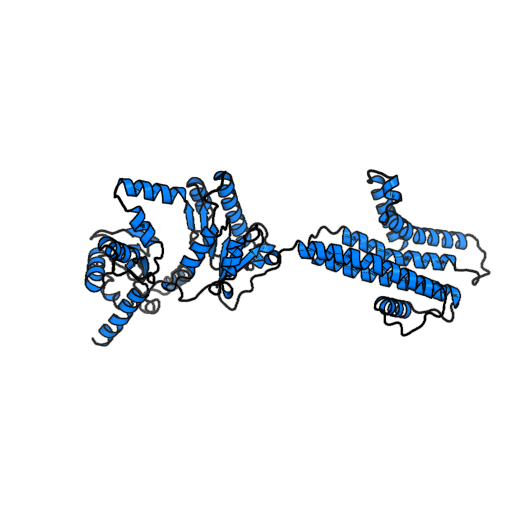GLY A N 1
ATOM 1694 C CA . GLY A 1 207 ? -1.194 -5.199 4.014 1.00 92.50 207 GLY A CA 1
ATOM 1695 C C . GLY A 1 207 ? -2.121 -5.857 2.997 1.00 92.50 207 GLY A C 1
ATOM 1696 O O . GLY A 1 207 ? -2.066 -5.545 1.808 1.00 92.50 207 GLY A O 1
ATOM 1697 N N . ALA A 1 208 ? -2.959 -6.779 3.463 1.00 92.12 208 ALA A N 1
ATOM 1698 C CA . ALA A 1 208 ? -4.001 -7.388 2.646 1.00 92.12 208 ALA A CA 1
ATOM 1699 C C . ALA A 1 208 ? -5.235 -6.474 2.609 1.00 92.12 208 ALA A C 1
ATOM 1701 O O . ALA A 1 208 ? -5.927 -6.294 3.615 1.00 92.12 208 ALA A O 1
ATOM 1702 N N . ILE A 1 209 ? -5.481 -5.856 1.453 1.00 92.25 209 ILE A N 1
ATOM 1703 C CA . ILE A 1 209 ? -6.525 -4.843 1.280 1.00 92.25 209 ILE A CA 1
ATOM 1704 C C . ILE A 1 209 ? -7.584 -5.357 0.310 1.00 92.25 209 ILE A C 1
ATOM 1706 O O . ILE A 1 209 ? -7.449 -5.212 -0.902 1.00 92.25 209 ILE A O 1
ATOM 1710 N N . ASP A 1 210 ? -8.667 -5.883 0.875 1.00 92.19 210 ASP A N 1
ATOM 1711 C CA . ASP A 1 210 ? -9.872 -6.256 0.134 1.00 92.19 210 ASP A CA 1
ATOM 1712 C C . ASP A 1 210 ? -10.906 -5.126 0.147 1.00 92.19 210 ASP A C 1
ATOM 1714 O O . ASP A 1 210 ? -10.927 -4.285 1.053 1.00 92.19 210 ASP A O 1
ATOM 1718 N N . PHE A 1 211 ? -11.854 -5.161 -0.797 1.00 93.25 211 PHE A N 1
ATOM 1719 C CA . PHE A 1 211 ? -12.975 -4.213 -0.841 1.00 93.25 211 PHE A CA 1
ATOM 1720 C C . PHE A 1 211 ? -13.731 -4.123 0.494 1.00 93.25 211 PHE A C 1
ATOM 1722 O O . PHE A 1 211 ? -14.028 -3.024 0.950 1.00 93.25 211 PHE A O 1
ATOM 1729 N N . SER A 1 212 ? -14.037 -5.254 1.139 1.00 91.94 212 SER A N 1
ATOM 1730 C CA . SER A 1 212 ? -14.778 -5.264 2.409 1.00 91.94 212 SER A CA 1
ATOM 1731 C C . SER A 1 212 ? -14.009 -4.575 3.532 1.00 91.94 212 SER A C 1
ATOM 1733 O O . SER A 1 212 ? -14.593 -3.810 4.296 1.00 91.94 212 SER A O 1
ATOM 1735 N N . THR A 1 213 ? -12.701 -4.825 3.617 1.00 92.56 213 THR A N 1
ATOM 1736 C CA . THR A 1 213 ? -11.834 -4.238 4.644 1.00 92.56 213 THR A CA 1
ATOM 1737 C C . THR A 1 213 ? -11.675 -2.741 4.413 1.00 92.56 213 THR A C 1
ATOM 1739 O O . THR A 1 213 ? -11.873 -1.958 5.340 1.00 92.56 213 THR A O 1
ATOM 1742 N N . LEU A 1 214 ? -11.389 -2.336 3.171 1.00 93.69 214 LEU A N 1
ATOM 1743 C CA . LEU A 1 214 ? -11.216 -0.930 2.824 1.00 93.69 214 LEU A CA 1
ATOM 1744 C C . LEU A 1 214 ? -12.521 -0.143 2.982 1.00 93.69 214 LEU A C 1
ATOM 1746 O O . LEU A 1 214 ? -12.498 0.933 3.563 1.00 93.69 214 LEU A O 1
ATOM 1750 N N . ASN A 1 215 ? -13.658 -0.677 2.533 1.00 93.12 215 ASN A N 1
ATOM 1751 C CA . ASN A 1 215 ? -14.947 0.008 2.636 1.00 93.12 215 ASN A CA 1
ATOM 1752 C C . ASN A 1 215 ? -15.342 0.276 4.095 1.00 93.12 215 ASN A C 1
ATOM 1754 O O . ASN A 1 215 ? -15.686 1.404 4.432 1.00 93.12 215 ASN A O 1
ATOM 1758 N N . VAL A 1 216 ? -15.235 -0.732 4.971 1.00 90.81 216 VAL A N 1
ATOM 1759 C CA . VAL A 1 216 ? -15.514 -0.555 6.407 1.00 90.81 216 VAL A CA 1
ATOM 1760 C C . VAL A 1 216 ? -14.535 0.439 7.027 1.00 90.81 216 VAL A C 1
ATOM 1762 O O . VAL A 1 216 ? -14.949 1.306 7.789 1.00 90.81 216 VAL A O 1
ATOM 1765 N N . PHE A 1 217 ? -13.249 0.363 6.675 1.00 91.94 217 PHE A N 1
ATOM 1766 C CA . PHE A 1 217 ? -12.255 1.303 7.183 1.00 91.94 217 PHE A CA 1
ATOM 1767 C C . PHE A 1 217 ? -12.551 2.747 6.761 1.00 91.94 217 PHE A C 1
ATOM 1769 O O . PHE A 1 217 ? -12.555 3.628 7.611 1.00 91.94 217 PHE A O 1
ATOM 1776 N N . LEU A 1 218 ? -12.822 2.999 5.476 1.00 91.44 218 LEU A N 1
ATOM 1777 C CA . LEU A 1 218 ? -13.115 4.342 4.971 1.00 91.44 218 LEU A CA 1
ATOM 1778 C C . LEU A 1 218 ? -14.418 4.897 5.553 1.00 91.44 218 LEU A C 1
ATOM 1780 O O . LEU A 1 218 ? -14.464 6.075 5.903 1.00 91.44 218 LEU A O 1
ATOM 1784 N N . TYR A 1 219 ? -15.444 4.055 5.690 1.00 88.31 219 TYR A N 1
ATOM 1785 C CA . TYR A 1 219 ? -16.709 4.415 6.327 1.00 88.31 219 TYR A CA 1
ATOM 1786 C C . TYR A 1 219 ? -16.504 4.836 7.793 1.00 88.31 219 TYR A C 1
ATOM 1788 O O . TYR A 1 219 ? -16.935 5.913 8.192 1.00 88.31 219 TYR A O 1
ATOM 1796 N N . GLU A 1 220 ? -15.754 4.053 8.574 1.00 85.88 220 GLU A N 1
ATOM 1797 C CA . GLU A 1 220 ? -15.457 4.351 9.986 1.00 85.88 220 GLU A CA 1
ATOM 1798 C C . GLU A 1 220 ? -14.471 5.519 10.177 1.00 85.88 220 GLU A C 1
ATOM 1800 O O . GLU A 1 220 ? -14.494 6.225 11.194 1.00 85.88 220 GLU A O 1
ATOM 1805 N N . PHE A 1 221 ? -13.557 5.720 9.225 1.00 86.50 221 PHE A N 1
ATOM 1806 C CA . PHE A 1 221 ? -12.524 6.751 9.310 1.00 86.50 221 PHE A CA 1
ATOM 1807 C C . PHE A 1 221 ? -13.055 8.137 8.934 1.00 86.50 221 PHE A C 1
ATOM 1809 O O . PHE A 1 221 ? -12.733 9.111 9.614 1.00 86.50 221 PHE A O 1
ATOM 1816 N N . TYR A 1 222 ? -13.878 8.229 7.884 1.00 84.81 222 TYR A N 1
ATOM 1817 C CA . TYR A 1 222 ? -14.448 9.491 7.394 1.00 84.81 222 TYR A CA 1
ATOM 1818 C C . TYR A 1 222 ? -15.831 9.818 7.973 1.00 84.81 222 TYR A C 1
ATOM 1820 O O . TYR A 1 222 ? -16.509 10.707 7.463 1.00 84.81 222 TYR A O 1
ATOM 1828 N N . HIS A 1 223 ? -16.247 9.137 9.042 1.00 78.19 223 HIS A N 1
ATOM 1829 C CA . HIS A 1 223 ? -17.533 9.397 9.678 1.00 78.19 223 HIS A CA 1
ATOM 1830 C C . HIS A 1 223 ? -17.662 10.850 10.189 1.00 78.19 223 HIS A C 1
ATOM 1832 O O . HIS A 1 223 ? -16.713 11.404 10.756 1.00 78.19 223 HIS A O 1
ATOM 1838 N N . GLU A 1 224 ? -18.851 11.451 10.047 1.00 67.31 224 GLU A N 1
ATOM 1839 C CA . GLU A 1 224 ? -19.104 12.880 10.300 1.00 67.31 224 GLU A CA 1
ATOM 1840 C C . GLU A 1 224 ? -18.745 13.337 11.720 1.00 67.31 224 GLU A C 1
ATOM 1842 O O . GLU A 1 224 ? -18.194 14.424 11.912 1.00 67.31 224 GLU A O 1
ATOM 1847 N N . ASP A 1 225 ? -18.943 12.470 12.715 1.00 62.25 225 ASP A N 1
ATOM 1848 C CA . ASP A 1 225 ? -18.632 12.756 14.124 1.00 62.25 225 ASP A CA 1
ATOM 1849 C C . ASP A 1 225 ? -17.121 12.908 14.404 1.00 62.25 225 ASP A C 1
ATOM 1851 O O . ASP A 1 225 ? -16.717 13.379 15.476 1.00 62.25 225 ASP A O 1
ATOM 1855 N N . ARG A 1 226 ? -16.268 12.538 13.437 1.00 65.31 226 ARG A N 1
ATOM 1856 C CA . ARG A 1 226 ? -14.799 12.569 13.521 1.00 65.31 226 ARG A CA 1
ATOM 1857 C C . ARG A 1 226 ? -14.154 13.622 12.606 1.00 65.31 226 ARG A C 1
ATOM 1859 O O . ARG A 1 226 ? -12.946 13.831 12.698 1.00 65.31 226 ARG A O 1
ATOM 1866 N N . LEU A 1 227 ? -14.931 14.334 11.781 1.00 55.81 227 LEU A N 1
ATOM 1867 C CA . LEU A 1 227 ? -14.453 15.227 10.707 1.00 55.81 227 LEU A CA 1
ATOM 1868 C C . LEU A 1 227 ? -13.859 16.577 11.165 1.00 55.81 227 LEU A C 1
ATOM 1870 O O . LEU A 1 227 ? -13.854 17.539 10.400 1.00 55.81 227 LEU A O 1
ATOM 1874 N N . SER A 1 228 ? -13.298 16.684 12.374 1.00 54.34 228 SER A N 1
ATOM 1875 C CA . SER A 1 228 ? -12.653 17.929 12.828 1.00 54.34 228 SER A CA 1
ATOM 1876 C C . SER A 1 228 ? -11.535 18.374 11.869 1.00 54.34 228 SER A C 1
ATOM 1878 O O . SER A 1 228 ? -11.335 19.569 11.689 1.00 54.34 228 SER A O 1
ATOM 1880 N N . ASN A 1 229 ? -10.822 17.408 11.269 1.00 60.81 229 ASN A N 1
ATOM 1881 C CA . ASN A 1 229 ? -9.810 17.593 10.225 1.00 60.81 229 ASN A CA 1
ATOM 1882 C C . ASN A 1 229 ? -9.711 16.303 9.377 1.00 60.81 229 ASN A C 1
ATOM 1884 O O . ASN A 1 229 ? -9.014 15.374 9.807 1.00 60.81 229 ASN A O 1
ATOM 1888 N N . PRO A 1 230 ? -10.401 16.198 8.222 1.00 66.12 230 PRO A N 1
ATOM 1889 C CA . PRO A 1 230 ? -10.276 15.033 7.350 1.00 66.12 230 PRO A CA 1
ATOM 1890 C C . PRO A 1 230 ? -8.825 14.898 6.881 1.00 66.12 230 PRO A C 1
ATOM 1892 O O . PRO A 1 230 ? -8.198 15.872 6.471 1.00 66.12 230 PRO A O 1
ATOM 1895 N N . ARG A 1 231 ? -8.282 13.688 7.009 1.00 78.62 231 ARG A N 1
ATOM 1896 C CA . ARG A 1 231 ? -6.911 13.354 6.615 1.00 78.62 231 ARG A CA 1
ATOM 1897 C C . ARG A 1 231 ? -6.921 12.556 5.331 1.00 78.62 231 ARG A C 1
ATOM 1899 O O . ARG A 1 231 ? -7.818 11.736 5.128 1.00 78.62 231 ARG A O 1
ATOM 1906 N N . ASP A 1 232 ? -5.893 12.742 4.522 1.00 88.50 232 ASP A N 1
ATOM 1907 C CA . ASP A 1 232 ? -5.725 11.955 3.310 1.00 88.50 232 ASP A CA 1
ATOM 1908 C C . ASP A 1 232 ? -5.357 10.509 3.678 1.00 88.50 232 ASP A C 1
ATOM 1910 O O . ASP A 1 232 ? -4.614 10.255 4.634 1.00 88.50 232 ASP A O 1
ATOM 1914 N N . ILE A 1 233 ? -5.887 9.544 2.929 1.00 91.94 233 ILE A N 1
ATOM 1915 C CA . ILE A 1 233 ? -5.550 8.128 3.079 1.00 91.94 233 ILE A CA 1
ATOM 1916 C C . ILE A 1 233 ? -4.797 7.658 1.841 1.00 91.94 233 ILE A C 1
ATOM 1918 O O . ILE A 1 233 ? -5.282 7.736 0.712 1.00 91.94 233 ILE A O 1
ATOM 1922 N N . VAL A 1 234 ? -3.608 7.110 2.063 1.00 94.38 234 VAL A N 1
ATOM 1923 C CA . VAL A 1 234 ? -2.820 6.454 1.025 1.00 94.38 234 VAL A CA 1
ATOM 1924 C C . VAL A 1 234 ? -2.979 4.947 1.174 1.00 94.38 234 VAL A C 1
ATOM 1926 O O . VAL A 1 234 ? -2.490 4.353 2.132 1.00 94.38 234 VAL A O 1
ATOM 1929 N N . VAL A 1 235 ? -3.669 4.325 0.224 1.00 95.56 235 VAL A N 1
ATOM 1930 C CA . VAL A 1 235 ? -3.804 2.869 0.130 1.00 95.56 235 VAL A CA 1
ATOM 1931 C C . VAL A 1 235 ? -2.567 2.331 -0.582 1.00 95.56 235 VAL A C 1
ATOM 1933 O O . VAL A 1 235 ? -2.306 2.702 -1.725 1.00 95.56 235 VAL A O 1
ATOM 1936 N N . PHE A 1 236 ? -1.797 1.483 0.092 1.00 96.00 236 PHE A N 1
ATOM 1937 C CA . PHE A 1 236 ? -0.523 0.957 -0.377 1.00 96.00 236 PHE A CA 1
ATOM 1938 C C . PHE A 1 236 ? -0.559 -0.571 -0.438 1.00 96.00 236 PHE A C 1
ATOM 1940 O O . PHE A 1 236 ? -0.600 -1.244 0.588 1.00 96.00 236 PHE A O 1
ATOM 1947 N N . SER A 1 237 ? -0.564 -1.121 -1.651 1.00 94.31 237 SER A N 1
ATOM 1948 C CA . SER A 1 237 ? -0.697 -2.564 -1.883 1.00 94.31 237 SER A CA 1
ATOM 1949 C C . SER A 1 237 ? 0.304 -3.056 -2.923 1.00 94.31 237 SER A C 1
ATOM 1951 O O . SER A 1 237 ? 0.653 -2.338 -3.861 1.00 94.31 237 SER A O 1
ATOM 1953 N N . GLU A 1 238 ? 0.736 -4.308 -2.782 1.00 90.75 238 GLU A N 1
ATOM 1954 C CA . GLU A 1 238 ? 1.594 -4.983 -3.764 1.00 90.75 238 GLU A CA 1
ATOM 1955 C C . GLU A 1 238 ? 0.805 -5.352 -5.033 1.00 90.75 238 GLU A C 1
ATOM 1957 O O . GLU A 1 238 ? 1.344 -5.343 -6.145 1.00 90.75 238 GLU A O 1
ATOM 1962 N N . HIS A 1 239 ? -0.492 -5.625 -4.872 1.00 89.25 239 HIS A N 1
ATOM 1963 C CA . HIS A 1 239 ? -1.393 -6.015 -5.951 1.00 89.25 239 HIS A CA 1
ATOM 1964 C C . HIS A 1 239 ? -2.131 -4.812 -6.539 1.00 89.25 239 HIS A C 1
ATOM 1966 O O . HIS A 1 239 ? -2.309 -3.778 -5.893 1.00 89.25 239 HIS A O 1
ATOM 1972 N N . GLU A 1 240 ? -2.554 -4.950 -7.794 1.00 88.12 240 GLU A N 1
ATOM 1973 C CA . GLU A 1 240 ? -3.404 -3.953 -8.437 1.00 88.12 240 GLU A CA 1
ATOM 1974 C C . GLU A 1 240 ? -4.797 -3.906 -7.785 1.00 88.12 240 GLU A C 1
ATOM 1976 O O . GLU A 1 240 ? -5.250 -4.913 -7.239 1.00 88.12 240 GLU A O 1
ATOM 1981 N N . PRO A 1 241 ? -5.474 -2.745 -7.795 1.00 89.25 241 PRO A N 1
ATOM 1982 C CA . PRO A 1 241 ? -6.779 -2.628 -7.169 1.00 89.25 241 PRO A CA 1
ATOM 1983 C C . PRO A 1 241 ? -7.827 -3.399 -7.969 1.00 89.25 241 PRO A C 1
ATOM 1985 O O . PRO A 1 241 ? -7.987 -3.196 -9.177 1.00 89.25 241 PRO A O 1
ATOM 1988 N N . ASP A 1 242 ? -8.601 -4.221 -7.264 1.00 91.12 242 ASP A N 1
ATOM 1989 C CA . ASP A 1 242 ? -9.769 -4.888 -7.824 1.00 91.12 242 ASP A CA 1
ATOM 1990 C C . ASP A 1 242 ? -10.769 -3.884 -8.406 1.00 91.12 242 ASP A C 1
ATOM 1992 O O . ASP A 1 242 ? -10.884 -2.741 -7.956 1.00 91.12 242 ASP A O 1
ATOM 1996 N N . ARG A 1 243 ? -11.604 -4.344 -9.346 1.00 91.88 243 ARG A N 1
ATOM 1997 C CA . ARG A 1 243 ? -12.677 -3.527 -9.939 1.00 91.88 243 ARG A CA 1
ATOM 1998 C C . ARG A 1 243 ? -13.543 -2.829 -8.883 1.00 91.88 243 ARG A C 1
ATOM 2000 O O . ARG A 1 243 ? -13.847 -1.653 -9.033 1.00 91.88 243 ARG A O 1
ATOM 2007 N N . ARG A 1 244 ? -13.896 -3.535 -7.804 1.00 93.44 244 ARG A N 1
ATOM 2008 C CA . ARG A 1 244 ? -14.708 -2.979 -6.709 1.00 93.44 244 ARG A CA 1
ATOM 2009 C C . ARG A 1 244 ? -13.964 -1.905 -5.914 1.00 93.44 244 ARG A C 1
ATOM 2011 O O . ARG A 1 244 ? -14.586 -0.958 -5.451 1.00 93.44 244 ARG A O 1
ATOM 2018 N N . ILE A 1 245 ? -12.646 -2.047 -5.754 1.00 93.06 245 ILE A N 1
ATOM 2019 C CA . ILE A 1 245 ? -11.808 -1.028 -5.111 1.00 93.06 245 ILE A CA 1
ATOM 2020 C C . ILE A 1 245 ? -11.736 0.208 -6.008 1.00 93.06 245 ILE A C 1
ATOM 2022 O O . ILE A 1 245 ? -11.887 1.312 -5.505 1.00 93.06 245 ILE A O 1
ATOM 2026 N N . ASN A 1 246 ? -11.598 0.050 -7.326 1.00 91.88 246 ASN A N 1
ATOM 2027 C CA . ASN A 1 246 ? -11.639 1.192 -8.245 1.00 91.88 246 ASN A CA 1
ATOM 2028 C C . ASN A 1 246 ? -12.989 1.918 -8.209 1.00 91.88 246 ASN A C 1
ATOM 2030 O O . ASN A 1 246 ? -13.010 3.135 -8.076 1.00 91.88 246 ASN A O 1
ATOM 2034 N N . GLU A 1 247 ? -14.102 1.181 -8.212 1.00 92.38 247 GLU A N 1
ATOM 2035 C CA . GLU A 1 247 ? -15.444 1.761 -8.049 1.00 92.38 247 GLU A CA 1
ATOM 2036 C C . GLU A 1 247 ? -15.586 2.529 -6.717 1.00 92.38 247 GLU A C 1
ATOM 2038 O O . GLU A 1 247 ? -16.213 3.588 -6.677 1.00 92.38 247 GLU A O 1
ATOM 2043 N N . LEU A 1 248 ? -14.963 2.040 -5.636 1.00 92.75 248 LEU A N 1
ATOM 2044 C CA . LEU A 1 248 ? -14.924 2.724 -4.339 1.00 92.75 248 LEU A CA 1
ATOM 2045 C C . LEU A 1 248 ? -14.069 4.000 -4.378 1.00 92.75 248 LEU A C 1
ATOM 2047 O O . LEU A 1 248 ? -14.476 5.027 -3.843 1.00 92.75 248 LEU A O 1
ATOM 2051 N N . LEU A 1 249 ? -12.897 3.946 -5.013 1.00 91.00 249 LEU A N 1
ATOM 2052 C CA . LEU A 1 249 ? -11.983 5.084 -5.138 1.00 91.00 249 LEU A CA 1
ATOM 2053 C C . LEU A 1 249 ? -12.551 6.187 -6.041 1.00 91.00 249 LEU A C 1
ATOM 2055 O O . LEU A 1 249 ? -12.313 7.362 -5.780 1.00 91.00 249 LEU A O 1
ATOM 2059 N N . ASP A 1 250 ? -13.329 5.829 -7.063 1.00 90.81 250 ASP A N 1
ATOM 2060 C CA . ASP A 1 250 ? -13.966 6.787 -7.973 1.00 90.81 250 ASP A CA 1
ATOM 2061 C C . ASP A 1 250 ? -15.173 7.501 -7.339 1.00 90.81 250 ASP A C 1
ATOM 2063 O O . ASP A 1 250 ? -15.618 8.539 -7.843 1.00 90.81 250 ASP A O 1
ATOM 2067 N N . HIS A 1 251 ? -15.693 6.986 -6.219 1.00 90.44 251 HIS A N 1
ATOM 2068 C CA . HIS A 1 251 ? -16.827 7.577 -5.520 1.00 90.44 251 HIS A CA 1
ATOM 2069 C C . HIS A 1 251 ? -16.516 9.027 -5.092 1.00 90.44 251 HIS A C 1
ATOM 2071 O O . HIS A 1 251 ? -15.445 9.290 -4.534 1.00 90.44 251 HIS A O 1
ATOM 2077 N N . PRO A 1 252 ? -17.439 9.994 -5.282 1.00 87.50 252 PRO A N 1
ATOM 2078 C CA . PRO A 1 252 ? -17.183 11.414 -5.011 1.00 87.50 252 PRO A CA 1
ATOM 2079 C C . PRO A 1 252 ? -16.804 11.706 -3.554 1.00 87.50 252 PRO A C 1
ATOM 2081 O O . PRO A 1 252 ? -16.095 12.674 -3.297 1.00 87.50 252 PRO A O 1
ATOM 2084 N N . ALA A 1 253 ? -17.233 10.856 -2.616 1.00 83.88 253 ALA A N 1
ATOM 2085 C CA . ALA A 1 253 ? -16.851 10.967 -1.210 1.00 83.88 253 ALA A CA 1
ATOM 2086 C C . ALA A 1 253 ? -15.370 10.639 -0.944 1.00 83.88 253 ALA A C 1
ATOM 2088 O O . ALA A 1 253 ? -14.846 11.081 0.067 1.00 83.88 253 ALA A O 1
ATOM 2089 N N . TYR A 1 254 ? -14.689 9.882 -1.815 1.00 87.94 254 TYR A N 1
ATOM 2090 C CA . TYR A 1 254 ? -13.331 9.376 -1.560 1.00 87.94 254 TYR A CA 1
ATOM 2091 C C . TYR A 1 254 ? -12.292 9.814 -2.598 1.00 87.94 254 TYR A C 1
ATOM 2093 O O . TYR A 1 254 ? -11.125 9.950 -2.245 1.00 87.94 254 TYR A O 1
ATOM 2101 N N . ASN A 1 255 ? -12.692 10.104 -3.838 1.00 83.75 255 ASN A N 1
ATOM 2102 C CA . ASN A 1 255 ? -11.789 10.356 -4.974 1.00 83.75 255 ASN A CA 1
ATOM 2103 C C . ASN A 1 255 ? -10.704 11.424 -4.712 1.00 83.75 255 ASN A C 1
ATOM 2105 O O . ASN A 1 255 ? -9.567 11.297 -5.164 1.00 83.75 255 ASN A O 1
ATOM 2109 N N . GLN A 1 256 ? -11.018 12.465 -3.934 1.00 82.94 256 GLN A N 1
ATOM 2110 C CA . GLN A 1 256 ? -10.054 13.527 -3.612 1.00 82.94 256 GLN A CA 1
ATOM 2111 C C . GLN A 1 256 ? -9.196 13.247 -2.372 1.00 82.94 256 GLN A C 1
ATOM 2113 O O . GLN A 1 256 ? -8.109 13.805 -2.268 1.00 82.94 256 GLN A O 1
ATOM 2118 N N . MET A 1 257 ? -9.665 12.395 -1.456 1.00 85.31 257 MET A N 1
ATOM 2119 C CA . MET A 1 257 ? -9.023 12.149 -0.156 1.00 85.31 257 MET A CA 1
ATOM 2120 C C . MET A 1 257 ? -8.245 10.829 -0.117 1.00 85.31 257 MET A C 1
ATOM 2122 O O . MET A 1 257 ? -7.333 10.665 0.691 1.00 85.31 257 MET A O 1
ATOM 2126 N N . VAL A 1 258 ? -8.587 9.876 -0.989 1.00 90.94 258 VAL A N 1
ATOM 2127 C CA . VAL A 1 258 ? -7.999 8.536 -1.009 1.00 90.94 258 VAL A CA 1
ATOM 2128 C C . VAL A 1 258 ? -7.168 8.347 -2.273 1.00 90.94 258 VAL A C 1
ATOM 2130 O O . VAL A 1 258 ? -7.651 8.469 -3.396 1.00 90.94 258 VAL A O 1
ATOM 2133 N N . SER A 1 259 ? -5.890 8.021 -2.099 1.00 91.06 259 SER A N 1
ATOM 2134 C CA . SER A 1 259 ? -4.971 7.733 -3.201 1.00 91.06 259 SER A CA 1
ATOM 2135 C C . SER A 1 259 ? -4.447 6.309 -3.116 1.00 91.06 259 SER A C 1
ATOM 2137 O O . SER A 1 259 ? -3.887 5.914 -2.101 1.00 91.06 259 SER A O 1
ATOM 2139 N N . PHE A 1 260 ? -4.569 5.553 -4.206 1.00 93.88 260 PHE A N 1
ATOM 2140 C CA . PHE A 1 260 ? -4.010 4.206 -4.306 1.00 93.88 260 PHE A CA 1
ATOM 2141 C C . PHE A 1 260 ? -2.623 4.229 -4.953 1.00 93.88 260 PHE A C 1
ATOM 2143 O O . PHE A 1 260 ? -2.438 4.804 -6.030 1.00 93.88 260 PHE A O 1
ATOM 2150 N N . ILE A 1 261 ? -1.654 3.588 -4.308 1.00 93.75 261 ILE A N 1
ATOM 2151 C CA . ILE A 1 261 ? -0.272 3.457 -4.761 1.00 93.75 261 ILE A CA 1
ATOM 2152 C C . ILE A 1 261 ? 0.090 1.975 -4.755 1.00 93.75 261 ILE A C 1
ATOM 2154 O O . ILE A 1 261 ? -0.023 1.304 -3.734 1.00 93.75 261 ILE A O 1
ATOM 2158 N N . GLN A 1 262 ? 0.559 1.479 -5.899 1.00 92.69 262 GLN A N 1
ATOM 2159 C CA . GLN A 1 262 ? 1.067 0.115 -6.002 1.00 92.69 262 GLN A CA 1
ATOM 2160 C C . GLN A 1 262 ? 2.575 0.093 -5.716 1.00 92.69 262 GLN A C 1
ATOM 2162 O O . GLN A 1 262 ? 3.330 0.872 -6.321 1.00 92.69 262 GLN A O 1
ATOM 2167 N N . GLY A 1 263 ? 3.005 -0.790 -4.815 1.00 91.44 263 GLY A N 1
ATOM 2168 C CA . GLY A 1 263 ? 4.406 -1.001 -4.440 1.00 91.44 263 GLY A CA 1
ATOM 2169 C C . GLY A 1 263 ? 4.557 -1.973 -3.267 1.00 91.44 263 GLY A C 1
ATOM 2170 O O . GLY A 1 263 ? 3.563 -2.459 -2.733 1.00 91.44 263 GLY A O 1
ATOM 2171 N N . SER A 1 264 ? 5.798 -2.267 -2.869 1.00 92.62 264 SER A N 1
ATOM 2172 C CA . SER A 1 264 ? 6.075 -3.160 -1.732 1.00 92.62 264 SER A CA 1
ATOM 2173 C C . SER A 1 264 ? 6.613 -2.401 -0.526 1.00 92.62 264 SER A C 1
ATOM 2175 O O . SER A 1 264 ? 7.459 -1.519 -0.656 1.00 92.62 264 SER A O 1
ATOM 2177 N N . VAL A 1 265 ? 6.183 -2.812 0.668 1.00 94.38 265 VAL A N 1
ATOM 2178 C CA . VAL A 1 265 ? 6.652 -2.281 1.963 1.00 94.38 265 VAL A CA 1
ATOM 2179 C C . VAL A 1 265 ? 8.150 -2.512 2.172 1.00 94.38 265 VAL A C 1
ATOM 2181 O O . VAL A 1 265 ? 8.797 -1.769 2.899 1.00 94.38 265 VAL A O 1
ATOM 2184 N N . HIS A 1 266 ? 8.731 -3.508 1.505 1.00 93.56 266 HIS A N 1
ATOM 2185 C CA . HIS A 1 266 ? 10.163 -3.797 1.593 1.00 93.56 266 HIS A CA 1
ATOM 2186 C C . HIS A 1 266 ? 11.030 -2.848 0.749 1.00 93.56 266 HIS A C 1
ATOM 2188 O O . HIS A 1 266 ? 12.249 -2.832 0.906 1.00 93.56 266 HIS A O 1
ATOM 2194 N N . SER A 1 267 ? 10.424 -2.081 -0.163 1.00 92.06 267 SER A N 1
ATOM 2195 C CA . SER A 1 267 ? 11.125 -1.163 -1.058 1.00 92.06 267 SER A CA 1
ATOM 2196 C C . SER A 1 267 ? 11.142 0.245 -0.469 1.00 92.06 267 SER A C 1
ATOM 2198 O O . SER A 1 267 ? 10.112 0.915 -0.404 1.00 92.06 267 SER A O 1
ATOM 2200 N N . GLU A 1 268 ? 12.328 0.732 -0.100 1.00 90.75 268 GLU A N 1
ATOM 2201 C CA . GLU A 1 268 ? 12.515 2.108 0.382 1.00 90.75 268 GLU A CA 1
ATOM 2202 C C . GLU A 1 268 ? 12.027 3.146 -0.642 1.00 90.75 268 GLU A C 1
ATOM 2204 O O . GLU A 1 268 ? 11.387 4.133 -0.282 1.00 90.75 268 GLU A O 1
ATOM 2209 N N . TYR A 1 269 ? 12.249 2.885 -1.935 1.00 89.00 269 TYR A N 1
ATOM 2210 C CA . TYR A 1 269 ? 11.758 3.743 -3.012 1.00 89.00 269 TYR A CA 1
ATOM 2211 C C . TYR A 1 269 ? 10.228 3.864 -3.006 1.00 89.00 269 TYR A C 1
ATOM 2213 O O . TYR A 1 269 ? 9.699 4.956 -3.219 1.00 89.00 269 TYR A O 1
ATOM 2221 N N . ASP A 1 270 ? 9.504 2.771 -2.749 1.00 91.12 270 ASP A N 1
ATOM 2222 C CA . ASP A 1 270 ? 8.040 2.797 -2.718 1.00 91.12 270 ASP A CA 1
ATOM 2223 C C . ASP A 1 270 ? 7.499 3.459 -1.444 1.00 91.12 270 ASP A C 1
ATOM 2225 O O . ASP A 1 270 ? 6.538 4.224 -1.525 1.00 91.12 270 ASP A O 1
ATOM 2229 N N . LEU A 1 271 ? 8.160 3.266 -0.299 1.00 92.12 271 LEU A N 1
ATOM 2230 C CA . LEU A 1 271 ? 7.839 3.978 0.945 1.00 92.12 271 LEU A CA 1
ATOM 2231 C C . LEU A 1 271 ? 8.057 5.497 0.821 1.00 92.12 271 LEU A C 1
ATOM 2233 O O . LEU A 1 271 ? 7.262 6.302 1.323 1.00 92.12 271 LEU A O 1
ATOM 2237 N N . ASP A 1 272 ? 9.093 5.914 0.091 1.00 90.81 272 ASP A N 1
ATOM 2238 C CA . ASP A 1 272 ? 9.319 7.321 -0.241 1.00 90.81 272 ASP A CA 1
ATOM 2239 C C . ASP A 1 272 ? 8.202 7.875 -1.147 1.00 90.81 272 ASP A C 1
ATOM 2241 O O . ASP A 1 272 ? 7.781 9.023 -0.975 1.00 90.81 272 ASP A O 1
ATOM 2245 N N . ARG A 1 273 ? 7.655 7.071 -2.075 1.00 90.50 273 ARG A N 1
ATOM 2246 C CA . ARG A 1 273 ? 6.524 7.472 -2.940 1.00 90.50 273 ARG A CA 1
ATOM 2247 C C . ARG A 1 273 ? 5.220 7.683 -2.173 1.00 90.50 273 ARG A C 1
ATOM 2249 O O . ARG A 1 273 ? 4.387 8.467 -2.635 1.00 90.50 273 ARG A O 1
ATOM 2256 N N . THR A 1 274 ? 5.031 6.995 -1.048 1.00 91.56 274 THR A N 1
ATOM 2257 C CA . THR A 1 274 ? 3.877 7.174 -0.152 1.00 91.56 274 THR A CA 1
ATOM 2258 C C . THR A 1 274 ? 4.092 8.281 0.884 1.00 91.56 274 THR A C 1
ATOM 2260 O O . THR A 1 274 ? 3.203 8.524 1.697 1.00 91.56 274 THR A O 1
ATOM 2263 N N . CYS A 1 275 ? 5.261 8.934 0.895 1.00 89.75 275 CYS A N 1
ATOM 2264 C CA . CYS A 1 275 ? 5.680 9.859 1.952 1.00 89.75 275 CYS A CA 1
ATOM 2265 C C . CYS A 1 275 ? 5.576 9.221 3.351 1.00 89.75 275 CYS A C 1
ATOM 2267 O O . CYS A 1 275 ? 5.039 9.823 4.278 1.00 89.75 275 CYS A O 1
ATOM 2269 N N . ALA A 1 276 ? 6.062 7.982 3.517 1.00 90.56 276 ALA A N 1
ATOM 2270 C CA . ALA A 1 276 ? 5.956 7.265 4.793 1.00 90.56 276 ALA A CA 1
ATOM 2271 C C . ALA A 1 276 ? 6.653 7.994 5.959 1.00 90.56 276 ALA A C 1
ATOM 2273 O O . ALA A 1 276 ? 6.186 7.919 7.090 1.00 90.56 276 ALA A O 1
ATOM 2274 N N . HIS A 1 277 ? 7.720 8.747 5.678 1.00 87.88 277 HIS A N 1
ATOM 2275 C CA . HIS A 1 277 ? 8.470 9.543 6.657 1.00 87.88 277 HIS A CA 1
ATOM 2276 C C . HIS A 1 277 ? 7.682 10.709 7.287 1.00 87.88 277 HIS A C 1
ATOM 2278 O O . HIS A 1 277 ? 8.058 11.167 8.365 1.00 87.88 277 HIS A O 1
ATOM 2284 N N . SER A 1 278 ? 6.629 11.212 6.629 1.00 86.94 278 SER A N 1
ATOM 2285 C CA . SER A 1 278 ? 5.754 12.282 7.146 1.00 86.94 278 SER A CA 1
ATOM 2286 C C . SER A 1 278 ? 4.351 11.789 7.511 1.00 86.94 278 SER A C 1
ATOM 2288 O O . SER A 1 278 ? 3.504 12.574 7.938 1.00 86.94 278 SER A O 1
ATOM 2290 N N . ALA A 1 279 ? 4.093 10.484 7.378 1.00 88.44 279 ALA A N 1
ATOM 2291 C CA . ALA A 1 279 ? 2.815 9.901 7.749 1.00 88.44 279 ALA A CA 1
ATOM 2292 C C . ALA A 1 279 ? 2.556 10.063 9.253 1.00 88.44 279 ALA A C 1
ATOM 2294 O O . ALA A 1 279 ? 3.466 10.045 10.080 1.00 88.44 279 ALA A O 1
ATOM 2295 N N . LYS A 1 280 ? 1.284 10.182 9.629 1.00 87.12 280 LYS A N 1
ATOM 2296 C CA . LYS A 1 280 ? 0.895 10.245 11.043 1.00 87.12 280 LYS A CA 1
ATOM 2297 C C . LYS A 1 280 ? 0.706 8.864 11.659 1.00 87.12 280 LYS A C 1
ATOM 2299 O O . LYS A 1 280 ? 1.043 8.640 12.821 1.00 87.12 280 LYS A O 1
ATOM 2304 N N . ALA A 1 281 ? 0.124 7.958 10.884 1.00 90.19 281 ALA A N 1
ATOM 2305 C CA . ALA A 1 281 ? -0.097 6.580 11.279 1.00 90.19 281 ALA A CA 1
ATOM 2306 C C . ALA A 1 281 ? -0.079 5.661 10.057 1.00 90.19 281 ALA A C 1
ATOM 2308 O O . ALA A 1 281 ? -0.460 6.070 8.955 1.00 90.19 281 ALA A O 1
ATOM 2309 N N . ILE A 1 282 ? 0.332 4.416 10.275 1.00 93.88 282 ILE A N 1
ATOM 2310 C CA . ILE A 1 282 ? 0.317 3.355 9.271 1.00 93.88 282 ILE A CA 1
ATOM 2311 C C . ILE A 1 282 ? -0.488 2.180 9.822 1.00 93.88 282 ILE A C 1
ATOM 2313 O O . ILE A 1 282 ? -0.164 1.631 10.875 1.00 93.88 282 ILE A O 1
ATOM 2317 N N . PHE A 1 283 ? -1.540 1.805 9.102 1.00 95.81 283 PHE A N 1
ATOM 2318 C CA . PHE A 1 283 ? -2.409 0.677 9.406 1.00 95.81 283 PHE A CA 1
ATOM 2319 C C . PHE A 1 283 ? -1.996 -0.525 8.558 1.00 95.81 283 PHE A C 1
ATOM 2321 O O . PHE A 1 283 ? -1.998 -0.435 7.333 1.00 95.81 283 PHE A O 1
ATOM 2328 N N . LEU A 1 284 ? -1.649 -1.636 9.205 1.00 96.38 284 LEU A N 1
ATOM 2329 C CA . LEU A 1 284 ? -1.345 -2.910 8.559 1.00 96.38 284 LEU A CA 1
ATOM 2330 C C . LEU A 1 284 ? -2.497 -3.884 8.791 1.00 96.38 284 LEU A C 1
ATOM 2332 O O . LEU A 1 284 ? -2.750 -4.283 9.930 1.00 96.38 284 LEU A O 1
ATOM 2336 N N . PHE A 1 285 ? -3.181 -4.263 7.715 1.00 95.50 285 PHE A N 1
ATOM 2337 C CA . PHE A 1 285 ? -4.259 -5.247 7.742 1.00 9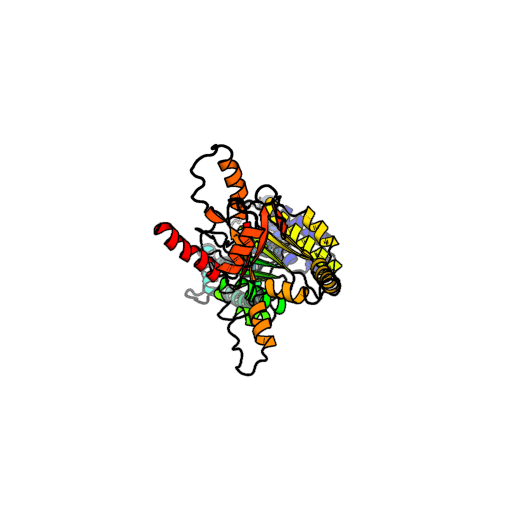5.50 285 PHE A CA 1
ATOM 2338 C C . PHE A 1 285 ? -3.770 -6.622 7.288 1.00 95.50 285 PHE A C 1
ATOM 2340 O O . PHE A 1 285 ? -2.975 -6.742 6.356 1.00 95.50 285 PHE A O 1
ATOM 2347 N N . VAL A 1 286 ? -4.281 -7.661 7.943 1.00 94.88 286 VAL A N 1
ATOM 2348 C CA . VAL A 1 286 ? -4.008 -9.063 7.608 1.00 94.88 286 VAL A CA 1
ATOM 2349 C C . VAL A 1 286 ? -5.194 -9.661 6.859 1.00 94.88 286 VAL A C 1
ATOM 2351 O O . VAL A 1 286 ? -6.344 -9.289 7.121 1.00 94.88 286 VAL A O 1
ATOM 2354 N N . ASP A 1 287 ? -4.930 -10.605 5.957 1.00 93.56 287 ASP A N 1
ATOM 2355 C CA . ASP A 1 287 ? -5.997 -11.379 5.330 1.00 93.56 287 ASP A CA 1
ATOM 2356 C C . ASP A 1 287 ? -6.586 -12.352 6.359 1.00 93.56 287 ASP A C 1
ATOM 2358 O O . ASP A 1 287 ? -5.930 -13.278 6.836 1.00 93.56 287 ASP A O 1
ATOM 2362 N N . LYS A 1 288 ? -7.852 -12.125 6.712 1.00 91.06 288 LYS A N 1
ATOM 2363 C CA . LYS A 1 288 ? -8.594 -12.940 7.684 1.00 91.06 288 LYS A CA 1
ATOM 2364 C C . LYS A 1 288 ? -9.008 -14.298 7.119 1.00 91.06 288 LYS A C 1
ATOM 2366 O O . LYS A 1 288 ? -9.362 -15.179 7.895 1.00 91.06 288 LYS A O 1
ATOM 2371 N N . ASN A 1 289 ? -9.002 -14.442 5.795 1.00 90.62 289 ASN A N 1
ATOM 2372 C CA . ASN A 1 289 ? -9.474 -15.620 5.074 1.00 90.62 289 ASN A CA 1
ATOM 2373 C C . ASN A 1 289 ? -8.323 -16.428 4.455 1.00 90.62 289 ASN A C 1
ATOM 2375 O O . ASN A 1 289 ? -8.573 -17.338 3.661 1.00 90.62 289 ASN A O 1
ATOM 2379 N N . ALA A 1 290 ? -7.075 -16.105 4.799 1.00 90.06 290 ALA A N 1
ATOM 2380 C CA . ALA A 1 290 ? -5.906 -16.762 4.242 1.00 90.06 290 ALA A CA 1
ATOM 2381 C C . ALA A 1 290 ? -5.897 -18.267 4.537 1.00 90.06 290 ALA A C 1
ATOM 2383 O O . ALA A 1 290 ? -6.228 -18.712 5.634 1.00 90.06 290 ALA A O 1
ATOM 2384 N N . SER A 1 291 ? -5.449 -19.075 3.575 1.00 91.31 291 SER A N 1
ATOM 2385 C CA . SER A 1 291 ? -5.349 -20.528 3.767 1.00 91.31 291 SER A CA 1
ATOM 2386 C C . SER A 1 291 ? -4.260 -20.923 4.767 1.00 91.31 291 SER A C 1
ATOM 2388 O O . SER A 1 291 ? -4.396 -21.929 5.459 1.00 91.31 291 SER A O 1
ATOM 2390 N N . ASP A 1 292 ? -3.173 -20.146 4.835 1.00 93.94 292 ASP A N 1
ATOM 2391 C CA . ASP A 1 292 ? -2.090 -20.338 5.801 1.00 93.94 292 ASP A CA 1
ATOM 2392 C C . ASP A 1 292 ? -1.919 -19.093 6.674 1.00 93.94 292 ASP A C 1
ATOM 2394 O O . ASP A 1 292 ? -1.241 -18.129 6.317 1.00 93.94 292 ASP A O 1
ATOM 2398 N N . HIS A 1 293 ? -2.509 -19.148 7.867 1.00 93.06 293 HIS A N 1
ATOM 2399 C CA . HIS A 1 293 ? -2.419 -18.068 8.849 1.00 93.06 293 HIS A CA 1
ATOM 2400 C C . HIS A 1 293 ? -0.979 -17.815 9.318 1.00 93.06 293 HIS A C 1
ATOM 2402 O O . HIS A 1 293 ? -0.648 -16.702 9.712 1.00 93.06 293 HIS A O 1
ATOM 2408 N N . SER A 1 294 ? -0.117 -18.838 9.310 1.00 92.94 294 SER A N 1
ATOM 2409 C CA . SER A 1 294 ? 1.270 -18.705 9.777 1.00 92.94 294 SER A CA 1
ATOM 2410 C C . SER A 1 294 ? 2.099 -17.906 8.776 1.00 92.94 294 SER A C 1
ATOM 2412 O O . SER A 1 294 ? 2.930 -17.088 9.173 1.00 92.94 294 SER A O 1
ATOM 2414 N N . PHE A 1 295 ? 1.864 -18.140 7.482 1.00 94.44 295 PHE A N 1
ATOM 2415 C CA . PHE A 1 295 ? 2.507 -17.391 6.410 1.00 94.44 295 PHE A CA 1
ATOM 2416 C C . PHE A 1 295 ? 2.112 -15.912 6.455 1.00 94.44 295 PHE A C 1
ATOM 2418 O O . PHE A 1 295 ? 2.994 -15.054 6.470 1.00 94.44 295 PHE A O 1
ATOM 2425 N N . GLU A 1 296 ? 0.816 -15.610 6.570 1.00 93.94 296 GLU A N 1
ATOM 2426 C CA . GLU A 1 296 ? 0.344 -14.222 6.671 1.00 93.94 296 GLU A CA 1
ATOM 2427 C C . GLU A 1 296 ? 0.863 -13.508 7.926 1.00 93.94 296 GLU A C 1
ATOM 2429 O O . GLU A 1 296 ? 1.338 -12.377 7.842 1.00 93.94 296 GLU A O 1
ATOM 2434 N N . ASP A 1 297 ? 0.880 -14.172 9.085 1.00 94.00 297 ASP A N 1
ATOM 2435 C CA . ASP A 1 297 ? 1.466 -13.595 10.301 1.00 94.00 297 ASP A CA 1
ATOM 2436 C C . ASP A 1 297 ? 2.974 -13.327 10.139 1.00 94.00 297 ASP A C 1
ATOM 2438 O O . ASP A 1 297 ? 3.476 -12.282 10.560 1.00 94.00 297 ASP A O 1
ATOM 2442 N N . THR A 1 298 ? 3.706 -14.228 9.473 1.00 94.31 298 THR A N 1
ATOM 2443 C CA . THR A 1 298 ? 5.133 -14.026 9.166 1.00 94.31 298 THR A CA 1
ATOM 2444 C C . THR A 1 298 ? 5.336 -12.841 8.220 1.00 94.31 298 THR A C 1
ATOM 2446 O O . THR A 1 298 ? 6.261 -12.046 8.404 1.00 94.31 298 THR A O 1
ATOM 2449 N N . ARG A 1 299 ? 4.446 -12.673 7.235 1.00 94.56 299 ARG A N 1
ATOM 2450 C CA . ARG A 1 299 ? 4.431 -11.515 6.335 1.00 94.56 299 ARG A CA 1
ATOM 2451 C C . ARG A 1 299 ? 4.196 -10.216 7.107 1.00 94.56 299 ARG A C 1
ATOM 2453 O O . ARG A 1 299 ? 4.915 -9.247 6.871 1.00 94.56 299 ARG A O 1
ATOM 2460 N N . MET A 1 300 ? 3.271 -10.200 8.070 1.00 94.81 300 MET A N 1
ATOM 2461 C CA . MET A 1 300 ? 3.034 -9.031 8.930 1.00 94.81 300 MET A CA 1
ATOM 2462 C C . MET A 1 300 ? 4.253 -8.689 9.791 1.00 94.81 300 MET A C 1
ATOM 2464 O O . MET A 1 300 ? 4.623 -7.518 9.876 1.00 94.81 300 MET A O 1
ATOM 2468 N N . ILE A 1 301 ? 4.933 -9.688 10.371 1.00 95.12 301 ILE A N 1
ATOM 2469 C CA . ILE A 1 301 ? 6.204 -9.469 11.083 1.00 95.12 301 ILE A CA 1
ATOM 2470 C C . ILE A 1 301 ? 7.235 -8.828 10.143 1.00 95.12 301 ILE A C 1
ATOM 2472 O O . ILE A 1 301 ? 7.868 -7.838 10.512 1.00 95.12 301 ILE A O 1
ATOM 2476 N N . SER A 1 302 ? 7.376 -9.348 8.918 1.00 95.50 302 SER A N 1
ATOM 2477 C CA . SER A 1 302 ? 8.301 -8.805 7.914 1.00 95.50 302 SER A CA 1
ATOM 2478 C C . SER A 1 302 ? 7.993 -7.344 7.573 1.00 95.50 302 SER A C 1
ATOM 2480 O O . SER A 1 302 ? 8.902 -6.515 7.545 1.00 95.50 302 SER A O 1
ATOM 2482 N N . PHE A 1 303 ? 6.715 -6.994 7.391 1.00 95.38 303 PHE A N 1
ATOM 2483 C CA . PHE A 1 303 ? 6.292 -5.614 7.132 1.00 95.38 303 PHE A CA 1
ATOM 2484 C C . PHE A 1 303 ? 6.613 -4.670 8.291 1.00 95.38 303 PHE A C 1
ATOM 2486 O O . PHE A 1 303 ? 7.132 -3.578 8.055 1.00 95.38 303 PHE A O 1
ATOM 2493 N N . VAL A 1 304 ? 6.365 -5.083 9.538 1.00 94.69 304 VAL A N 1
ATOM 2494 C CA . VAL A 1 304 ? 6.711 -4.268 10.714 1.00 94.69 304 VAL A CA 1
ATOM 2495 C C . VAL A 1 304 ? 8.218 -4.027 10.787 1.00 94.69 304 VAL A C 1
ATOM 2497 O O . VAL A 1 304 ? 8.646 -2.893 11.002 1.00 94.69 304 VAL A O 1
ATOM 2500 N N . LEU A 1 305 ? 9.027 -5.066 10.567 1.00 93.69 305 LEU A N 1
ATOM 2501 C CA . LEU A 1 305 ? 10.485 -4.952 10.582 1.00 93.69 305 LEU A CA 1
ATOM 2502 C C . LEU A 1 305 ? 11.004 -4.053 9.454 1.00 93.69 305 LEU A C 1
ATOM 2504 O O . LEU A 1 305 ? 11.877 -3.222 9.699 1.00 93.69 305 LEU A O 1
ATOM 2508 N N . ALA A 1 306 ? 10.455 -4.176 8.243 1.00 94.50 306 ALA A N 1
ATOM 2509 C CA . ALA A 1 306 ? 10.822 -3.336 7.105 1.00 94.50 306 ALA A CA 1
ATOM 2510 C C . ALA A 1 306 ? 10.519 -1.852 7.370 1.00 94.50 306 ALA A C 1
ATOM 2512 O O . ALA A 1 306 ? 11.382 -1.001 7.155 1.00 94.50 306 ALA A O 1
ATOM 2513 N N . LEU A 1 307 ? 9.335 -1.546 7.911 1.00 93.38 307 LEU A N 1
ATOM 2514 C CA . LEU A 1 307 ? 8.949 -0.181 8.275 1.00 93.38 307 LEU A CA 1
ATOM 2515 C C . LEU A 1 307 ? 9.829 0.387 9.392 1.00 93.38 307 LEU A C 1
ATOM 2517 O O . LEU A 1 307 ? 10.339 1.496 9.258 1.00 93.38 307 LEU A O 1
ATOM 2521 N N . LYS A 1 308 ? 10.066 -0.374 10.469 1.00 90.69 308 LYS A N 1
ATOM 2522 C CA . LYS A 1 308 ? 10.972 0.052 11.550 1.00 90.69 308 LYS A CA 1
ATOM 2523 C C . LYS A 1 308 ? 12.383 0.310 11.023 1.00 90.69 308 LYS A C 1
ATOM 2525 O O . LYS A 1 308 ? 12.979 1.322 11.377 1.00 90.69 308 LYS A O 1
ATOM 2530 N N . ASN A 1 309 ? 12.896 -0.552 10.145 1.00 91.50 309 ASN A N 1
ATOM 2531 C CA . ASN A 1 309 ? 14.207 -0.357 9.530 1.00 91.50 309 ASN A CA 1
ATOM 2532 C C . ASN A 1 309 ? 14.256 0.917 8.668 1.00 91.50 309 ASN A C 1
ATOM 2534 O O . ASN A 1 309 ? 15.214 1.685 8.759 1.00 91.50 309 ASN A O 1
ATOM 2538 N N . TYR A 1 310 ? 13.205 1.186 7.889 1.00 91.81 310 TYR A N 1
ATOM 2539 C CA . TYR A 1 310 ? 13.084 2.421 7.113 1.00 91.81 310 TYR A CA 1
ATOM 2540 C C . TYR A 1 310 ? 13.083 3.666 8.014 1.00 91.81 310 TYR A C 1
ATOM 2542 O O . TYR A 1 310 ? 13.853 4.591 7.764 1.00 91.81 310 TYR A O 1
ATOM 2550 N N . PHE A 1 311 ? 12.299 3.681 9.098 1.00 89.00 311 PHE A N 1
ATOM 2551 C CA . PHE A 1 311 ? 12.256 4.825 10.021 1.00 89.00 311 PHE A CA 1
ATOM 2552 C C . PHE A 1 311 ? 13.554 5.023 10.808 1.00 89.00 311 PHE A C 1
ATOM 2554 O O . PHE A 1 311 ? 13.910 6.158 11.105 1.00 89.00 311 PHE A O 1
ATOM 2561 N N . MET A 1 312 ? 14.273 3.941 11.119 1.00 85.75 312 MET A N 1
ATOM 2562 C CA . MET A 1 312 ? 15.586 4.001 11.772 1.00 85.75 312 MET A CA 1
ATOM 2563 C C . MET A 1 312 ? 16.683 4.532 10.840 1.00 85.75 312 MET A C 1
ATOM 2565 O O . MET A 1 312 ? 17.600 5.210 11.295 1.00 85.75 312 MET A O 1
ATOM 2569 N N . THR A 1 313 ? 16.613 4.201 9.548 1.00 86.06 313 THR A N 1
ATOM 2570 C CA . THR A 1 313 ? 17.671 4.518 8.572 1.00 86.06 313 THR A CA 1
ATOM 2571 C C . THR A 1 313 ? 17.455 5.870 7.888 1.00 86.06 313 THR A C 1
ATOM 2573 O O . THR A 1 313 ? 18.417 6.543 7.522 1.00 86.06 313 THR A O 1
ATOM 2576 N N . SER A 1 314 ? 16.201 6.284 7.701 1.00 79.19 314 SER A N 1
ATOM 2577 C CA . SER A 1 314 ? 15.859 7.478 6.930 1.00 79.19 314 SER A CA 1
ATOM 2578 C C . SER A 1 314 ? 16.027 8.763 7.742 1.00 79.19 314 SER A C 1
ATOM 2580 O O . SER A 1 314 ? 15.222 9.079 8.618 1.00 79.19 314 SER A O 1
ATOM 2582 N N . GLU A 1 315 ? 17.014 9.580 7.366 1.00 76.75 315 GLU A N 1
ATOM 2583 C CA . GLU A 1 315 ? 17.253 10.919 7.938 1.00 76.75 315 GLU A CA 1
ATOM 2584 C C . GLU A 1 315 ? 16.097 11.913 7.689 1.00 76.75 315 GLU A C 1
ATOM 2586 O O . GLU A 1 315 ? 16.059 12.992 8.280 1.00 76.75 315 GLU A O 1
ATOM 2591 N N . LYS A 1 316 ? 15.141 11.572 6.812 1.00 75.56 316 LYS A N 1
ATOM 2592 C CA . LYS A 1 316 ? 13.992 12.423 6.453 1.00 75.56 316 LYS A CA 1
ATOM 2593 C C . LYS A 1 316 ? 12.848 12.359 7.472 1.00 75.56 316 LYS A C 1
ATOM 2595 O O . LYS A 1 316 ? 11.904 13.142 7.366 1.00 75.56 316 LYS A O 1
ATOM 2600 N N . CYS A 1 317 ? 12.886 11.424 8.420 1.00 74.31 317 CYS A N 1
ATOM 2601 C CA . CYS A 1 317 ? 11.809 11.237 9.388 1.00 74.31 317 CYS A CA 1
ATOM 2602 C C . CYS A 1 317 ? 11.884 12.302 10.491 1.00 74.31 317 CYS A C 1
ATOM 2604 O O . CYS A 1 317 ? 12.663 12.176 11.431 1.00 74.31 317 CYS A O 1
ATOM 2606 N N . LEU A 1 318 ? 11.052 13.347 10.402 1.00 69.75 318 LEU A N 1
ATOM 2607 C CA . LEU A 1 318 ? 10.919 14.332 11.488 1.00 69.75 318 LEU A CA 1
ATOM 2608 C C . LEU A 1 318 ? 10.207 13.752 12.722 1.00 69.75 318 LEU A C 1
ATOM 2610 O O . LEU A 1 318 ? 10.458 14.193 13.842 1.00 69.75 318 LEU A O 1
ATOM 2614 N N . SER A 1 319 ? 9.303 12.793 12.520 1.00 76.06 319 SER A N 1
ATOM 2615 C CA . SER A 1 319 ? 8.560 12.108 13.578 1.00 76.06 319 SER A CA 1
ATOM 2616 C C . SER A 1 319 ? 8.269 10.672 13.164 1.00 76.06 319 SER A C 1
ATOM 2618 O O . SER A 1 319 ? 7.838 10.447 12.035 1.00 76.06 319 SER A O 1
ATOM 2620 N N . VAL A 1 320 ? 8.458 9.712 14.071 1.00 82.75 320 VAL A N 1
ATOM 2621 C CA . VAL A 1 320 ? 8.131 8.306 13.800 1.00 82.75 320 VAL A CA 1
ATOM 2622 C C . VAL A 1 320 ? 6.603 8.147 13.747 1.00 82.75 320 VAL A C 1
ATOM 2624 O O . VAL A 1 320 ? 5.930 8.542 14.705 1.00 82.75 320 VAL A O 1
ATOM 2627 N N . PRO A 1 321 ? 6.031 7.608 12.653 1.00 86.31 321 PRO A N 1
ATOM 2628 C CA . PRO A 1 321 ? 4.595 7.377 12.561 1.00 86.31 321 PRO A CA 1
ATOM 2629 C C . PRO A 1 321 ? 4.154 6.279 13.526 1.00 86.31 321 PRO A C 1
ATOM 2631 O O . PRO A 1 321 ? 4.868 5.302 13.748 1.00 86.31 321 PRO A O 1
ATOM 2634 N N . ARG A 1 322 ? 2.924 6.398 14.027 1.00 89.62 322 ARG A N 1
ATOM 2635 C CA . ARG A 1 322 ? 2.304 5.349 14.842 1.00 89.62 322 ARG A CA 1
ATOM 2636 C C . ARG A 1 322 ? 1.973 4.123 13.991 1.00 89.62 322 ARG A C 1
ATOM 2638 O O . ARG A 1 322 ? 1.285 4.249 12.975 1.00 89.62 322 ARG A O 1
ATOM 2645 N N . LEU A 1 323 ? 2.377 2.938 14.436 1.00 92.69 323 LEU A N 1
ATOM 2646 C CA . LEU A 1 323 ? 2.044 1.675 13.775 1.00 92.69 323 LEU A CA 1
ATOM 2647 C C . LEU A 1 323 ? 0.809 1.021 14.409 1.00 92.69 323 LEU A C 1
ATOM 2649 O O . LEU A 1 323 ? 0.749 0.796 15.617 1.00 92.69 323 LEU A O 1
ATOM 2653 N N . CYS A 1 324 ? -0.176 0.680 13.582 1.00 94.06 324 CYS A N 1
ATOM 2654 C CA . CYS A 1 324 ? -1.380 -0.052 13.970 1.00 94.06 324 CYS A CA 1
ATOM 2655 C C . CYS A 1 324 ? -1.428 -1.366 13.190 1.00 94.06 324 CYS A C 1
ATOM 2657 O O . CYS A 1 324 ? -1.736 -1.366 12.002 1.00 94.06 324 CYS A O 1
ATOM 2659 N N . VAL A 1 325 ? -1.107 -2.479 13.842 1.00 95.25 325 VAL A N 1
ATOM 2660 C CA . VAL A 1 325 ? -0.879 -3.769 13.181 1.00 95.25 325 VAL A CA 1
ATOM 2661 C C . VAL A 1 325 ? -1.968 -4.762 13.552 1.00 95.25 325 VAL A C 1
ATOM 2663 O O . VAL A 1 325 ? -2.233 -4.993 14.732 1.00 95.25 325 VAL A O 1
ATOM 2666 N N . GLN A 1 326 ? -2.575 -5.387 12.551 1.00 95.50 326 GLN A N 1
ATOM 2667 C CA . GLN A 1 326 ? -3.453 -6.529 12.742 1.00 95.50 326 GLN A CA 1
ATOM 2668 C C . GLN A 1 326 ? -2.688 -7.833 12.508 1.00 95.50 326 GLN A C 1
ATOM 2670 O O . GLN A 1 326 ? -1.948 -7.963 11.540 1.00 95.50 326 GLN A O 1
ATOM 2675 N N . VAL A 1 327 ? -2.895 -8.807 13.390 1.00 95.69 327 VAL A N 1
ATOM 2676 C CA . VAL A 1 327 ? -2.366 -10.172 13.262 1.00 95.69 327 VAL A CA 1
ATOM 2677 C C . VAL A 1 327 ? -3.473 -11.185 13.514 1.00 95.69 327 VAL A C 1
ATOM 2679 O O . VAL A 1 327 ? -4.491 -10.866 14.136 1.00 95.69 327 VAL A O 1
ATOM 2682 N N . LEU A 1 328 ? -3.288 -12.418 13.059 1.00 95.19 328 LEU A N 1
ATOM 2683 C CA . LEU A 1 328 ? -4.245 -13.489 13.305 1.00 95.19 328 LEU A CA 1
ATOM 2684 C C . LEU A 1 328 ? -4.012 -14.057 14.705 1.00 95.19 328 LEU A C 1
ATOM 2686 O O . LEU A 1 328 ? -4.860 -13.888 15.589 1.00 95.19 328 LEU A O 1
ATOM 2690 N N . ARG A 1 329 ? -2.821 -14.613 14.960 1.00 94.62 329 ARG A N 1
ATOM 2691 C CA . ARG A 1 329 ? -2.536 -15.363 16.190 1.00 94.62 329 ARG A CA 1
ATOM 2692 C C . ARG A 1 329 ? -2.060 -14.490 17.346 1.00 94.62 329 ARG A C 1
ATOM 2694 O O . ARG A 1 329 ? -1.366 -13.483 17.189 1.00 94.62 329 ARG A O 1
ATOM 2701 N N . ARG A 1 330 ? -2.352 -14.958 18.562 1.00 93.00 330 ARG A N 1
ATOM 2702 C CA . ARG A 1 330 ? -1.879 -14.338 19.810 1.00 93.00 330 ARG A CA 1
ATOM 2703 C C . ARG A 1 330 ? -0.359 -14.415 19.987 1.00 93.00 330 ARG A C 1
ATOM 2705 O O . ARG A 1 330 ? 0.232 -13.508 20.565 1.00 93.00 330 ARG A O 1
ATOM 2712 N N . GLU A 1 331 ? 0.280 -15.483 19.519 1.00 92.44 331 GLU A N 1
ATOM 2713 C CA . GLU A 1 331 ? 1.739 -15.651 19.623 1.00 92.44 331 GLU A CA 1
ATOM 2714 C C . GLU A 1 331 ? 2.474 -14.557 18.841 1.00 92.44 331 GLU A C 1
ATOM 2716 O O . GLU A 1 331 ? 3.347 -13.879 19.383 1.00 92.44 331 GLU A O 1
ATOM 2721 N N . THR A 1 332 ? 2.038 -14.313 17.605 1.00 93.25 332 THR A N 1
ATOM 2722 C CA . THR A 1 332 ? 2.525 -13.243 16.727 1.00 93.25 332 THR A CA 1
ATOM 2723 C C . THR A 1 332 ? 2.357 -11.874 17.381 1.00 93.25 332 THR A C 1
ATOM 2725 O O . THR A 1 332 ? 3.287 -11.068 17.389 1.00 93.25 332 THR A O 1
ATOM 2728 N N . GLN A 1 333 ? 1.210 -11.626 18.025 1.00 92.75 333 GLN A N 1
ATOM 2729 C CA . GLN A 1 333 ? 0.973 -10.388 18.773 1.00 92.75 333 GLN A CA 1
ATOM 2730 C C . GLN A 1 333 ? 2.041 -10.154 19.851 1.00 92.75 333 GLN A C 1
ATOM 2732 O O . GLN A 1 333 ? 2.550 -9.042 19.964 1.00 92.75 333 GLN A O 1
ATOM 2737 N N . GLN A 1 334 ? 2.410 -11.191 20.612 1.00 90.06 334 GLN A N 1
ATOM 2738 C CA . GLN A 1 334 ? 3.439 -11.100 21.657 1.00 90.06 334 GLN A CA 1
ATOM 2739 C C . GLN A 1 334 ? 4.852 -10.903 21.100 1.00 90.06 334 GLN A C 1
ATOM 2741 O O . GLN A 1 334 ? 5.713 -10.354 21.787 1.00 90.06 334 GLN A O 1
ATOM 2746 N N . GLN A 1 335 ? 5.121 -11.390 19.889 1.00 90.00 335 GLN A N 1
ATOM 2747 C CA . GLN A 1 335 ? 6.405 -11.187 19.221 1.00 90.00 335 GLN A CA 1
ATOM 2748 C C . GLN A 1 335 ? 6.534 -9.744 18.736 1.00 90.00 335 GLN A C 1
ATOM 2750 O O . GLN A 1 335 ? 7.514 -9.078 19.063 1.00 90.00 335 GLN A O 1
ATOM 2755 N N . ILE A 1 336 ? 5.522 -9.243 18.022 1.00 90.12 336 ILE A N 1
ATOM 2756 C CA . ILE A 1 336 ? 5.517 -7.874 17.500 1.00 90.12 336 ILE A CA 1
ATOM 2757 C C . ILE A 1 336 ? 5.496 -6.862 18.650 1.00 90.12 336 ILE A C 1
ATOM 2759 O O . ILE A 1 336 ? 6.232 -5.882 18.602 1.00 90.12 336 ILE A O 1
ATOM 2763 N N . SER A 1 337 ? 4.753 -7.117 19.733 1.00 88.69 337 SER A N 1
ATOM 2764 C CA . SER A 1 337 ? 4.701 -6.199 20.879 1.00 88.69 337 SER A CA 1
ATOM 2765 C C . SER A 1 337 ? 6.055 -5.970 21.559 1.00 88.69 337 SER A C 1
ATOM 2767 O O . SER A 1 337 ? 6.205 -4.983 22.261 1.00 88.69 337 SER A O 1
ATOM 2769 N N . ARG A 1 338 ? 7.036 -6.869 21.387 1.00 86.75 338 ARG A N 1
ATOM 2770 C CA . ARG A 1 338 ? 8.404 -6.688 21.913 1.00 86.75 338 ARG A CA 1
ATOM 2771 C C . ARG A 1 338 ? 9.280 -5.802 21.028 1.00 86.75 338 ARG A C 1
ATOM 2773 O O . ARG A 1 338 ? 10.319 -5.345 21.485 1.00 86.75 338 ARG A O 1
ATOM 2780 N N . VAL A 1 339 ? 8.908 -5.655 19.759 1.00 84.94 339 VAL A N 1
ATOM 2781 C CA . VAL A 1 339 ? 9.641 -4.885 18.741 1.00 84.94 339 VAL A CA 1
ATOM 2782 C C . VAL A 1 339 ? 9.095 -3.463 18.623 1.00 84.94 339 VAL A C 1
ATOM 2784 O O . VAL A 1 339 ? 9.779 -2.572 18.129 1.00 84.94 339 VAL A O 1
ATOM 2787 N N . LEU A 1 340 ? 7.847 -3.253 19.031 1.00 81.81 340 LEU A N 1
ATOM 2788 C CA . LEU A 1 340 ? 7.196 -1.957 18.967 1.00 81.81 340 LEU A CA 1
ATOM 2789 C C . LEU A 1 340 ? 7.608 -1.052 20.124 1.00 81.81 340 LEU A C 1
ATOM 2791 O O . LEU A 1 340 ? 7.831 -1.516 21.241 1.00 81.81 340 LEU A O 1
ATOM 2795 N N . ASP A 1 341 ? 7.670 0.245 19.833 1.00 74.62 341 ASP A N 1
ATOM 2796 C CA . ASP A 1 341 ? 8.089 1.249 20.800 1.00 74.62 341 ASP A CA 1
ATOM 2797 C C . ASP A 1 341 ? 6.877 1.722 21.606 1.00 74.62 341 ASP A C 1
ATOM 2799 O O . ASP A 1 341 ? 5.834 2.079 21.050 1.00 74.62 341 ASP A O 1
ATOM 2803 N N . GLU A 1 342 ? 7.019 1.764 22.930 1.00 67.00 342 GLU A N 1
ATOM 2804 C CA . GLU A 1 342 ? 5.973 2.293 23.813 1.00 67.00 342 GLU A CA 1
ATOM 2805 C C . GLU A 1 342 ? 5.804 3.814 23.624 1.00 67.00 342 GLU A C 1
ATOM 2807 O O . GLU A 1 342 ? 4.692 4.332 23.706 1.00 67.00 342 GLU A O 1
ATOM 2812 N N . GLU A 1 343 ? 6.880 4.531 23.271 1.00 67.00 343 GLU A N 1
ATOM 2813 C CA . GLU A 1 343 ? 6.871 5.994 23.109 1.00 67.00 343 GLU A CA 1
ATOM 2814 C C . GLU A 1 343 ? 5.966 6.476 21.958 1.00 67.00 343 GLU A C 1
ATOM 2816 O O . GLU A 1 343 ? 5.346 7.539 22.054 1.00 67.00 343 GLU A O 1
ATOM 2821 N N . THR A 1 344 ? 5.844 5.697 20.878 1.00 64.62 344 THR A N 1
ATOM 2822 C CA . THR A 1 344 ? 5.020 6.044 19.705 1.00 64.62 344 THR A CA 1
ATOM 2823 C C . THR A 1 344 ? 3.567 5.572 19.822 1.00 64.62 344 THR A C 1
ATOM 2825 O O . THR A 1 344 ? 2.750 5.880 18.950 1.00 64.62 344 THR A O 1
ATOM 2828 N N . ASN A 1 345 ? 3.201 4.894 20.920 1.00 74.88 345 ASN A N 1
ATOM 2829 C CA . ASN A 1 345 ? 1.895 4.248 21.121 1.00 74.88 345 ASN A CA 1
ATOM 2830 C C . ASN A 1 345 ? 1.518 3.290 19.984 1.00 74.88 345 ASN A C 1
ATOM 2832 O O . ASN A 1 345 ? 0.368 3.260 19.519 1.00 74.88 345 ASN A O 1
ATOM 2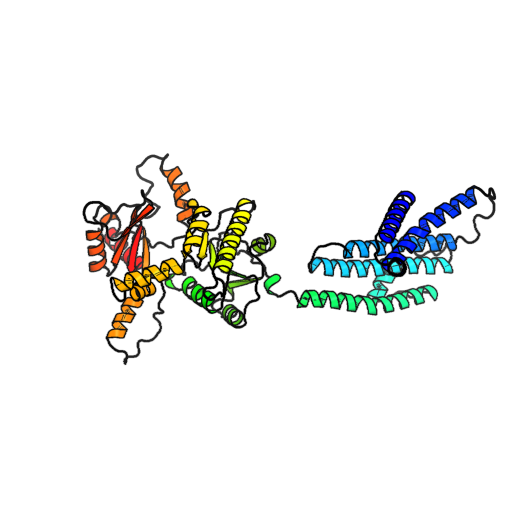836 N N . ASP A 1 346 ? 2.492 2.517 19.514 1.00 86.88 346 ASP A N 1
ATOM 2837 C CA . ASP A 1 346 ? 2.253 1.476 18.526 1.00 86.88 346 ASP A CA 1
ATOM 2838 C C . ASP A 1 346 ? 1.303 0.410 19.100 1.00 86.88 346 ASP A C 1
ATOM 2840 O O . ASP A 1 346 ? 1.384 0.015 20.263 1.00 86.88 346 ASP A O 1
ATOM 2844 N N . THR A 1 347 ? 0.366 -0.066 18.282 1.00 89.81 347 THR A N 1
ATOM 2845 C CA . THR A 1 347 ? -0.684 -0.995 18.719 1.00 89.81 347 THR A CA 1
ATOM 2846 C C . THR A 1 347 ? -0.736 -2.233 17.844 1.00 89.81 347 THR A C 1
ATOM 2848 O O . THR A 1 347 ? -0.750 -2.123 16.620 1.00 89.81 347 THR A O 1
ATOM 2851 N N . VAL A 1 348 ? -0.830 -3.408 18.475 1.00 93.00 348 VAL A N 1
ATOM 2852 C CA . VAL A 1 348 ? -1.036 -4.695 17.790 1.00 93.00 348 VAL A CA 1
ATOM 2853 C C . VAL A 1 348 ? -2.314 -5.341 18.273 1.00 93.00 348 VAL A C 1
ATOM 2855 O O . VAL A 1 348 ? -2.510 -5.542 19.475 1.00 93.00 348 VAL A O 1
ATOM 2858 N N . VAL A 1 349 ? -3.150 -5.731 17.322 1.00 93.25 349 VAL A N 1
ATOM 2859 C CA . VAL A 1 349 ? -4.438 -6.358 17.577 1.00 93.25 349 VAL A CA 1
ATOM 2860 C C . VAL A 1 349 ? -4.458 -7.751 16.960 1.00 93.25 349 VAL A C 1
ATOM 2862 O O . VAL A 1 349 ? -4.339 -7.897 15.747 1.00 93.25 349 VAL A O 1
ATOM 2865 N N . SER A 1 350 ? -4.641 -8.775 17.798 1.00 94.88 350 SER A N 1
ATOM 2866 C CA . SER A 1 350 ? -4.883 -10.145 17.333 1.00 94.88 350 SER A CA 1
ATOM 2867 C C . SER A 1 350 ? -6.374 -10.405 17.160 1.00 94.88 350 SER A C 1
ATOM 2869 O O . SER A 1 350 ? -7.162 -10.197 18.090 1.00 94.88 350 SER A O 1
ATOM 2871 N N . VAL A 1 351 ? -6.744 -10.913 15.984 1.00 93.31 351 VAL A N 1
ATOM 2872 C CA . VAL A 1 351 ? -8.109 -11.357 15.683 1.00 93.31 351 VAL A CA 1
ATOM 2873 C C . VAL A 1 351 ? -8.518 -12.504 16.607 1.00 93.31 351 VAL A C 1
ATOM 2875 O O . VAL A 1 351 ? -9.595 -12.441 17.200 1.00 93.31 351 VAL A O 1
ATOM 2878 N N . ASP A 1 352 ? -7.656 -13.504 16.804 1.00 93.31 352 ASP A N 1
ATOM 2879 C CA . ASP A 1 352 ? -7.951 -14.653 17.668 1.00 93.31 352 ASP A CA 1
ATOM 2880 C C . ASP A 1 352 ? -8.167 -14.234 19.123 1.00 93.31 352 ASP A C 1
ATOM 2882 O O . ASP A 1 352 ? -9.090 -14.723 19.782 1.00 93.31 352 ASP A O 1
ATOM 2886 N N . THR A 1 353 ? -7.349 -13.299 19.623 1.00 93.88 353 THR A N 1
ATOM 2887 C CA . THR A 1 353 ? -7.484 -12.777 20.987 1.00 93.88 353 THR A CA 1
ATOM 2888 C C . THR A 1 353 ? -8.827 -12.076 21.173 1.00 93.88 353 THR A C 1
ATOM 2890 O O . THR A 1 353 ? -9.525 -12.375 22.144 1.00 93.88 353 THR A O 1
ATOM 2893 N N . ILE A 1 354 ? -9.227 -11.181 20.259 1.00 92.81 354 ILE A N 1
ATOM 2894 C CA . ILE A 1 354 ? -10.517 -10.479 20.363 1.00 92.81 354 ILE A CA 1
ATOM 2895 C C . ILE A 1 354 ? -11.674 -11.473 20.253 1.00 92.81 354 ILE A C 1
ATOM 2897 O O . ILE A 1 354 ? -12.529 -11.512 21.138 1.00 92.81 354 ILE A O 1
ATOM 2901 N N . THR A 1 355 ? -11.678 -12.310 19.215 1.00 93.38 355 THR A N 1
ATOM 2902 C CA . THR A 1 355 ? -12.764 -13.261 18.943 1.00 93.38 355 THR A CA 1
ATOM 2903 C C . THR A 1 355 ? -12.965 -14.222 20.112 1.00 93.38 355 THR A C 1
ATOM 2905 O O . THR A 1 355 ? -14.076 -14.351 20.628 1.00 93.38 355 THR A O 1
ATOM 2908 N N . SER A 1 356 ? -11.886 -14.839 20.599 1.00 94.00 356 SER A N 1
ATOM 2909 C CA . SER A 1 356 ? -11.953 -15.791 21.715 1.00 94.00 356 SER A CA 1
ATOM 2910 C C . SER A 1 356 ? -12.380 -15.114 23.019 1.00 94.00 356 SER A C 1
ATOM 2912 O O . SER A 1 356 ? -13.128 -15.700 23.800 1.00 94.00 356 SER A O 1
ATOM 2914 N N . THR A 1 357 ? -11.958 -13.864 23.247 1.00 94.94 357 THR A N 1
ATOM 2915 C CA . THR A 1 357 ? -12.355 -13.095 24.437 1.00 94.94 357 THR A CA 1
ATOM 2916 C C . THR A 1 357 ? -13.841 -12.754 24.403 1.00 94.94 357 THR A C 1
ATOM 2918 O O . THR A 1 357 ? -14.532 -12.953 25.400 1.00 94.94 357 THR A O 1
ATOM 2921 N N . LEU A 1 358 ? -14.365 -12.299 23.262 1.00 94.75 358 LEU A N 1
ATOM 2922 C CA . LEU A 1 358 ? -15.794 -12.016 23.108 1.00 94.75 358 LEU A CA 1
ATOM 2923 C C . LEU A 1 358 ? -16.636 -13.288 23.270 1.00 94.75 358 LEU A C 1
ATOM 2925 O O . LEU A 1 358 ? -17.647 -13.269 23.972 1.00 94.75 358 LEU A O 1
ATOM 2929 N N . MET A 1 359 ? -16.195 -14.410 22.696 1.00 95.44 359 MET A N 1
ATOM 2930 C CA . MET A 1 359 ? -16.859 -15.704 22.877 1.00 95.44 359 MET A CA 1
ATOM 2931 C C . MET A 1 359 ? -16.862 -16.143 24.344 1.00 95.44 359 MET A C 1
ATOM 2933 O O . MET A 1 359 ? -17.904 -16.558 24.849 1.00 95.44 359 MET A O 1
ATOM 2937 N N . ALA A 1 360 ? -15.739 -15.994 25.052 1.00 96.06 360 ALA A N 1
ATOM 2938 C CA . ALA A 1 360 ? -15.655 -16.297 26.477 1.00 96.06 360 ALA A CA 1
ATOM 2939 C C . ALA A 1 360 ? -16.583 -15.395 27.307 1.00 96.06 360 ALA A C 1
ATOM 2941 O O . ALA A 1 360 ? -17.341 -15.894 28.137 1.00 96.06 360 ALA A O 1
ATOM 2942 N N . LEU A 1 361 ? -16.603 -14.084 27.044 1.00 94.25 361 LEU A N 1
ATOM 2943 C CA . LEU A 1 361 ? -17.496 -13.144 27.729 1.00 94.25 361 LEU A CA 1
ATOM 2944 C C . LEU A 1 361 ? -18.973 -13.474 27.501 1.00 94.25 361 LEU A C 1
ATOM 2946 O O . LEU A 1 361 ? -19.769 -13.346 28.429 1.00 94.25 361 LEU A O 1
ATOM 2950 N N . ASN A 1 362 ? -19.329 -13.970 26.315 1.00 96.19 362 ASN A N 1
ATOM 2951 C CA . ASN A 1 362 ? -20.692 -14.402 26.013 1.00 96.19 362 ASN A CA 1
ATOM 2952 C C . ASN A 1 362 ? -21.150 -15.599 26.865 1.00 96.19 362 ASN A C 1
ATOM 2954 O O . ASN A 1 362 ? -22.348 -15.761 27.100 1.00 96.19 362 ASN A O 1
ATOM 2958 N N . THR A 1 363 ? -20.215 -16.434 27.339 1.00 96.06 363 THR A N 1
ATOM 2959 C CA . THR A 1 363 ? -20.536 -17.540 28.261 1.00 96.06 363 THR A CA 1
ATOM 2960 C C . THR A 1 363 ? -20.862 -17.051 29.670 1.00 96.06 363 THR A C 1
ATOM 2962 O O . THR A 1 363 ? -21.670 -17.676 30.353 1.00 96.06 363 THR A O 1
ATOM 2965 N N . VAL A 1 364 ? -20.274 -15.923 30.085 1.00 95.25 364 VAL A N 1
ATOM 2966 C CA . VAL A 1 364 ? -20.529 -15.298 31.389 1.00 95.25 364 VAL A CA 1
ATOM 2967 C C . VAL A 1 364 ? -21.818 -14.485 31.331 1.00 95.25 364 VAL A C 1
ATOM 2969 O O . VAL A 1 364 ? -22.727 -14.703 32.124 1.00 95.25 364 VAL A O 1
ATOM 2972 N N . ASN A 1 365 ? -21.905 -13.574 30.361 1.00 94.62 365 ASN A N 1
ATOM 2973 C CA . ASN A 1 365 ? -23.033 -12.676 30.166 1.00 94.62 365 ASN A CA 1
ATOM 2974 C C . ASN A 1 365 ? -23.461 -12.716 28.697 1.00 94.62 365 ASN A C 1
ATOM 2976 O O . ASN A 1 365 ? -22.750 -12.247 27.803 1.00 94.62 365 ASN A O 1
ATOM 2980 N N . ARG A 1 366 ? -24.651 -13.265 28.446 1.00 95.00 366 ARG A N 1
ATOM 2981 C CA . ARG A 1 366 ? -25.205 -13.371 27.091 1.00 95.00 366 ARG A CA 1
ATOM 2982 C C . ARG A 1 366 ? -25.410 -11.985 26.486 1.00 95.00 366 ARG A C 1
ATOM 2984 O O . ARG A 1 366 ? -25.969 -11.105 27.133 1.00 95.00 366 ARG A O 1
ATOM 2991 N N . GLY A 1 367 ? -24.990 -11.814 25.236 1.00 91.38 367 GLY A N 1
ATOM 2992 C CA . GLY A 1 367 ? -25.192 -10.572 24.482 1.00 91.38 367 GLY A CA 1
ATOM 2993 C C . GLY A 1 367 ? -24.096 -9.518 24.663 1.00 91.38 367 GLY A C 1
ATOM 2994 O O . GLY A 1 367 ? -24.123 -8.511 23.962 1.00 91.38 367 GLY A O 1
ATOM 2995 N N . VAL A 1 368 ? -23.085 -9.758 25.511 1.00 92.75 368 VAL A N 1
ATOM 2996 C CA . VAL A 1 368 ? -21.921 -8.857 25.635 1.00 92.75 368 VAL A CA 1
ATOM 2997 C C . VAL A 1 368 ? -21.218 -8.595 24.298 1.00 92.75 368 VAL A C 1
ATOM 2999 O O . VAL A 1 368 ? -20.893 -7.435 24.055 1.00 92.75 368 VAL A O 1
ATOM 3002 N N . PRO A 1 369 ? -21.016 -9.580 23.396 1.00 94.06 369 PRO A N 1
ATOM 3003 C CA . PRO A 1 369 ? -20.404 -9.295 22.099 1.00 94.06 369 PRO A CA 1
ATOM 3004 C C . PRO A 1 369 ? -21.167 -8.253 21.284 1.00 94.06 369 PRO A C 1
ATOM 3006 O O . PRO A 1 369 ? -20.541 -7.370 20.715 1.00 94.06 369 PRO A O 1
ATOM 3009 N N . ALA A 1 370 ? -22.502 -8.313 21.270 1.00 91.81 370 ALA A N 1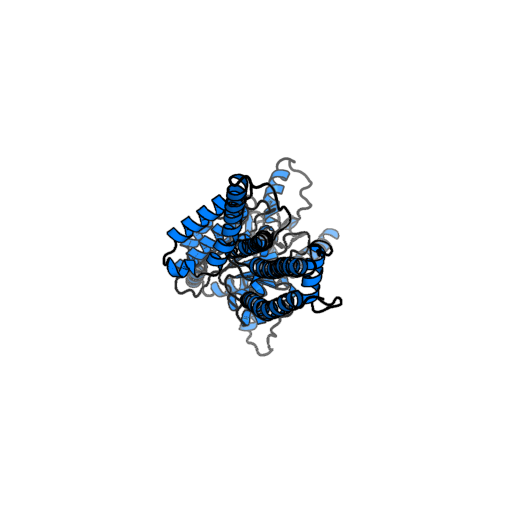
ATOM 3010 C CA . ALA A 1 370 ? -23.319 -7.340 20.549 1.00 91.81 370 ALA A CA 1
ATOM 3011 C C . ALA A 1 370 ? -23.163 -5.935 21.146 1.00 91.81 370 ALA A C 1
ATOM 3013 O O . ALA A 1 370 ? -22.958 -4.977 20.411 1.00 91.81 370 ALA A O 1
ATOM 3014 N N . VAL A 1 371 ? -23.169 -5.824 22.480 1.00 91.00 371 VAL A N 1
ATOM 3015 C CA . VAL A 1 371 ? -22.941 -4.546 23.173 1.00 91.00 371 VAL A CA 1
ATOM 3016 C C . VAL A 1 371 ? -21.559 -3.981 22.843 1.00 91.00 371 VAL A C 1
ATOM 3018 O O . VAL A 1 371 ? -21.447 -2.818 22.479 1.00 91.00 371 VAL A O 1
ATOM 3021 N N . VAL A 1 372 ? -20.503 -4.793 22.939 1.00 91.31 372 VAL A N 1
ATOM 3022 C CA . VAL A 1 372 ? -19.128 -4.334 22.690 1.00 91.31 372 VAL A CA 1
ATOM 3023 C C . VAL A 1 372 ? -18.929 -3.936 21.229 1.00 91.31 372 VAL A C 1
ATOM 3025 O O . VAL A 1 372 ? -18.333 -2.896 20.977 1.00 91.31 372 VAL A O 1
ATOM 3028 N N . MET A 1 373 ? -19.436 -4.721 20.276 1.00 89.75 373 MET A N 1
ATOM 3029 C CA . MET A 1 373 ? -19.298 -4.405 18.852 1.00 89.75 373 MET A CA 1
ATOM 3030 C C . MET A 1 373 ? -20.071 -3.137 18.476 1.00 89.75 373 MET A C 1
ATOM 3032 O O . MET A 1 373 ? -19.510 -2.286 17.796 1.00 89.75 373 MET A O 1
ATOM 3036 N N . ASN A 1 374 ? -21.294 -2.954 18.987 1.00 90.25 374 ASN A N 1
ATOM 3037 C CA . ASN A 1 374 ? -22.071 -1.734 18.742 1.00 90.25 374 ASN A CA 1
ATOM 3038 C C . ASN A 1 374 ? -21.413 -0.484 19.347 1.00 90.25 374 ASN A C 1
ATOM 3040 O O . ASN A 1 374 ? -21.518 0.585 18.775 1.00 90.25 374 ASN A O 1
ATOM 3044 N N . LEU A 1 375 ? -20.706 -0.606 20.476 1.00 88.94 375 LEU A N 1
ATOM 3045 C CA . LEU A 1 375 ? -20.006 0.528 21.094 1.00 88.94 375 LEU A CA 1
ATOM 3046 C C . LEU A 1 375 ? -18.717 0.941 20.356 1.00 88.94 375 LEU A C 1
ATOM 3048 O O . LEU A 1 375 ? -18.187 2.024 20.621 1.00 88.94 375 LEU A O 1
ATOM 3052 N N . VAL A 1 376 ? -18.172 0.058 19.511 1.00 85.69 376 VAL A N 1
ATOM 3053 C CA . VAL A 1 376 ? -16.915 0.265 18.765 1.00 85.69 376 VAL A CA 1
ATOM 3054 C C . VAL A 1 376 ? -17.173 0.636 17.301 1.00 85.69 376 VAL A C 1
ATOM 3056 O O . VAL A 1 376 ? -16.332 1.302 16.696 1.00 85.69 376 VAL A O 1
ATOM 3059 N N . SER A 1 377 ? -18.306 0.213 16.742 1.00 82.81 377 SER A N 1
ATOM 3060 C CA . SER A 1 377 ? -18.720 0.486 15.365 1.00 82.81 377 SER A CA 1
ATOM 3061 C C . SER A 1 377 ? -19.711 1.640 15.290 1.00 82.81 377 SER A C 1
ATOM 3063 O O . SER A 1 377 ? -20.564 1.780 16.160 1.00 82.81 377 SER A O 1
ATOM 3065 N N . HIS A 1 378 ? -19.641 2.423 14.217 1.00 77.94 378 HIS A N 1
ATOM 3066 C CA . HIS A 1 378 ? -20.620 3.470 13.973 1.00 77.94 378 HIS A CA 1
ATOM 3067 C C . HIS A 1 378 ? -21.912 2.899 13.378 1.00 77.94 378 HIS A C 1
ATOM 3069 O O . HIS A 1 378 ? -21.884 2.066 12.467 1.00 77.94 378 HIS A O 1
ATOM 3075 N N . VAL A 1 379 ? -23.059 3.398 13.841 1.00 75.44 379 VAL A N 1
ATOM 3076 C CA . VAL A 1 379 ? -24.377 3.076 13.278 1.00 75.44 379 VAL A CA 1
ATOM 3077 C C . VAL A 1 379 ? -25.017 4.347 12.734 1.00 75.44 379 VAL A C 1
ATOM 3079 O O . VAL A 1 379 ? -25.353 5.256 13.495 1.00 75.44 379 VAL A O 1
ATOM 3082 N N . ASP A 1 380 ? -25.219 4.376 11.413 1.00 66.94 380 ASP A N 1
ATOM 3083 C CA . ASP A 1 380 ? -25.825 5.504 10.706 1.00 66.94 380 ASP A CA 1
ATOM 3084 C C . ASP A 1 380 ? -27.212 5.827 11.263 1.00 66.94 380 ASP A C 1
ATOM 3086 O O . ASP A 1 380 ? -28.102 4.973 11.328 1.00 66.94 380 ASP A O 1
ATOM 3090 N N . ARG A 1 381 ? -27.412 7.105 11.596 1.00 65.19 381 ARG A N 1
ATOM 3091 C CA . ARG A 1 381 ? -28.662 7.646 12.163 1.00 65.19 381 ARG A CA 1
ATOM 3092 C C . ARG A 1 381 ? -29.753 7.909 11.123 1.00 65.19 381 ARG A C 1
ATOM 3094 O O . ARG A 1 381 ? -30.865 8.288 11.477 1.00 65.19 381 ARG A O 1
ATOM 3101 N N . GLY A 1 382 ? -29.405 7.785 9.841 1.00 56.84 382 GLY A N 1
ATOM 3102 C CA . GLY A 1 382 ? -30.222 8.216 8.704 1.00 56.84 382 GLY A CA 1
ATOM 3103 C C . GLY A 1 382 ? -31.195 7.170 8.164 1.00 56.84 382 GLY A C 1
ATOM 3104 O O . GLY A 1 382 ? -32.051 7.513 7.346 1.00 56.84 382 GLY A O 1
ATOM 3105 N N . HIS A 1 383 ? -31.110 5.913 8.608 1.00 54.47 383 HIS A N 1
ATOM 3106 C CA . HIS A 1 383 ? -32.107 4.915 8.240 1.00 54.47 383 HIS A CA 1
ATOM 3107 C C . HIS A 1 383 ? -33.371 5.126 9.073 1.00 54.47 383 HIS A C 1
ATOM 3109 O O . HIS A 1 383 ? -33.466 4.710 10.221 1.00 54.47 383 HIS A O 1
ATOM 3115 N N . LEU A 1 384 ? -34.307 5.842 8.444 1.00 51.28 384 LEU A N 1
ATOM 3116 C CA . LEU A 1 384 ? -35.723 5.966 8.773 1.00 51.28 384 LEU A CA 1
ATOM 3117 C C . LEU A 1 384 ? -36.227 4.709 9.493 1.00 51.28 384 LEU A C 1
ATOM 3119 O O . LEU A 1 384 ? -36.494 3.703 8.838 1.00 51.28 384 LEU A O 1
ATOM 3123 N N . LEU A 1 385 ? -36.382 4.791 10.818 1.00 58.12 385 LEU A N 1
ATOM 3124 C CA . LEU A 1 385 ? -37.288 3.909 11.547 1.00 58.12 385 LEU A CA 1
ATOM 3125 C C . LEU A 1 385 ? -38.641 4.054 10.841 1.00 58.12 385 LEU A C 1
ATOM 3127 O O . LEU A 1 385 ? -39.274 5.110 10.930 1.00 58.12 385 LEU A O 1
ATOM 3131 N N . SER A 1 386 ? -39.044 3.064 10.046 1.00 60.00 386 SER A N 1
ATOM 3132 C CA . SER A 1 386 ? -40.400 3.054 9.505 1.00 60.00 386 SER A CA 1
ATOM 3133 C C . SER A 1 386 ? -41.374 2.993 10.678 1.00 60.00 386 SER A C 1
ATOM 3135 O O . SER A 1 386 ? -41.098 2.313 11.664 1.00 60.00 386 SER A O 1
ATOM 3137 N N . GLU A 1 387 ? -42.515 3.680 10.581 1.00 61.75 387 GLU A N 1
ATOM 3138 C CA . GLU A 1 387 ? -43.521 3.723 11.659 1.00 61.75 387 GLU A CA 1
ATOM 3139 C C . GLU A 1 387 ? -44.033 2.323 12.073 1.00 61.75 387 GLU A C 1
ATOM 3141 O O . GLU A 1 387 ? -44.590 2.177 13.158 1.00 61.75 387 GLU A O 1
ATOM 3146 N N . ASP A 1 388 ? -43.782 1.299 11.248 1.00 61.78 388 ASP A N 1
ATOM 3147 C CA . ASP A 1 388 ? -44.160 -0.103 11.452 1.00 61.78 388 ASP A CA 1
ATOM 3148 C C . ASP A 1 388 ? -43.108 -0.966 12.188 1.00 61.78 388 ASP A C 1
ATOM 3150 O O . ASP A 1 388 ? -43.289 -2.180 12.299 1.00 61.78 388 ASP A O 1
ATOM 3154 N N . GLU A 1 389 ? -41.992 -0.407 12.673 1.00 67.75 389 GLU A N 1
ATOM 3155 C CA . GLU A 1 389 ? -40.988 -1.212 13.384 1.00 67.75 389 GLU A CA 1
ATOM 3156 C C . GLU A 1 389 ? -41.379 -1.541 14.831 1.00 67.75 389 GLU A C 1
ATOM 3158 O O . GLU A 1 389 ? -41.904 -0.718 15.584 1.00 67.75 389 GLU A O 1
ATOM 3163 N N . ASP A 1 390 ? -41.070 -2.773 15.241 1.00 77.94 390 ASP A N 1
ATOM 3164 C CA . ASP A 1 390 ? -41.336 -3.260 16.589 1.00 77.94 390 ASP A CA 1
ATOM 3165 C C . ASP A 1 390 ? -40.637 -2.409 17.668 1.00 77.94 390 ASP A C 1
ATOM 3167 O O . ASP A 1 390 ? -39.466 -2.042 17.559 1.00 77.94 390 ASP A O 1
ATOM 3171 N N . GLN A 1 391 ? -41.303 -2.230 18.813 1.00 83.69 391 GLN A N 1
ATOM 3172 C CA . GLN A 1 391 ? -40.791 -1.458 19.957 1.00 83.69 391 GLN A CA 1
ATOM 3173 C C . GLN A 1 391 ? -39.413 -1.931 20.479 1.00 83.69 391 GLN A C 1
ATOM 3175 O O . GLN A 1 391 ? -38.631 -1.135 21.018 1.00 83.69 391 GLN A O 1
ATOM 3180 N N . TRP A 1 392 ? -39.097 -3.226 20.338 1.00 87.19 392 TRP A N 1
ATOM 3181 C CA . TRP A 1 392 ? -37.791 -3.766 20.734 1.00 87.19 392 TRP A CA 1
ATOM 3182 C C . TRP A 1 392 ? -36.670 -3.242 19.831 1.00 87.19 392 TRP A C 1
ATOM 3184 O O . TRP A 1 392 ? -35.571 -2.986 20.323 1.00 87.19 392 TRP A O 1
ATOM 3194 N N . PHE A 1 393 ? -36.954 -3.043 18.540 1.00 86.31 393 PHE A N 1
ATOM 3195 C CA . PHE A 1 393 ? -35.983 -2.575 17.564 1.00 86.31 393 PHE A CA 1
ATOM 3196 C C . PHE A 1 393 ? -35.655 -1.103 17.789 1.00 86.31 393 PHE A C 1
ATOM 3198 O O . PHE A 1 393 ? -34.479 -0.766 17.859 1.00 86.31 393 PHE A O 1
ATOM 3205 N N . THR A 1 394 ? -36.653 -0.250 18.049 1.00 83.88 394 THR A N 1
ATOM 3206 C CA . THR A 1 394 ? -36.416 1.156 18.428 1.00 83.88 394 THR A CA 1
ATOM 3207 C C . THR A 1 394 ? -35.479 1.260 19.634 1.00 83.88 394 THR A C 1
ATOM 3209 O O . THR A 1 394 ? -34.531 2.045 19.639 1.00 83.88 394 THR A O 1
ATOM 3212 N N . SER A 1 395 ? -35.718 0.429 20.654 1.00 85.25 395 SER A N 1
ATOM 3213 C CA . SER A 1 395 ? -34.916 0.414 21.884 1.00 85.25 395 SER A CA 1
ATOM 3214 C C . SER A 1 395 ? -33.498 -0.116 21.638 1.00 85.25 395 SER A C 1
ATOM 3216 O O . SER A 1 395 ? -32.528 0.423 22.171 1.00 85.25 395 SER A O 1
ATOM 3218 N N . TYR A 1 396 ? -33.365 -1.157 20.810 1.00 88.31 396 TYR A N 1
ATOM 3219 C CA . TYR A 1 396 ? -32.074 -1.693 20.387 1.00 88.31 396 TYR A CA 1
ATOM 3220 C C . TYR A 1 396 ? -31.278 -0.661 19.585 1.00 88.31 396 TYR A C 1
ATOM 3222 O O . TYR A 1 396 ? -30.114 -0.418 19.891 1.00 88.31 396 TYR A O 1
ATOM 3230 N N . TYR A 1 397 ? -31.915 -0.021 18.607 1.00 85.44 397 TYR A N 1
ATOM 3231 C CA . TYR A 1 397 ? -31.315 0.986 17.744 1.00 85.44 397 TYR A CA 1
ATOM 3232 C C . TYR A 1 397 ? -30.819 2.185 18.556 1.00 85.44 397 TYR A C 1
ATOM 3234 O O . TYR A 1 397 ? -29.667 2.591 18.418 1.00 85.44 397 TYR A O 1
ATOM 3242 N N . GLN A 1 398 ? -31.618 2.676 19.509 1.00 84.25 398 GLN A N 1
ATOM 3243 C CA . GLN A 1 398 ? -31.184 3.732 20.426 1.00 84.25 398 GLN A CA 1
ATOM 3244 C C . GLN A 1 398 ? -29.934 3.332 21.233 1.00 84.25 398 GLN A C 1
ATOM 3246 O O . GLN A 1 398 ? -29.042 4.155 21.443 1.00 84.25 398 GLN A O 1
ATOM 3251 N N . GLY A 1 399 ? -29.836 2.070 21.660 1.00 87.38 399 GLY A N 1
ATOM 3252 C CA . GLY A 1 399 ? -28.636 1.540 22.311 1.00 87.38 399 GLY A CA 1
ATOM 3253 C C . GLY A 1 399 ? -27.446 1.377 21.360 1.00 87.38 399 GLY A C 1
ATOM 3254 O O . GLY A 1 399 ? -26.311 1.612 21.764 1.00 87.38 399 GLY A O 1
ATOM 3255 N N . ALA A 1 400 ? -27.696 1.009 20.104 1.00 87.00 400 ALA A N 1
ATOM 3256 C CA . ALA A 1 400 ? -26.669 0.799 19.087 1.00 87.00 400 ALA A CA 1
ATOM 3257 C C . ALA A 1 400 ? -26.031 2.106 18.589 1.00 87.00 400 ALA A C 1
ATOM 3259 O O . ALA A 1 400 ? -24.898 2.086 18.137 1.00 87.00 400 ALA A O 1
ATOM 3260 N N . THR A 1 401 ? -26.726 3.241 18.715 1.00 85.56 401 THR A N 1
ATOM 3261 C CA . THR A 1 401 ? -26.165 4.573 18.404 1.00 85.56 401 THR A CA 1
ATOM 3262 C C . THR A 1 401 ? -25.211 5.119 19.476 1.00 85.56 401 THR A C 1
ATOM 3264 O O . THR A 1 401 ? -24.656 6.203 19.305 1.00 85.56 401 THR A O 1
ATOM 3267 N N . GLN A 1 402 ? -25.048 4.421 20.605 1.00 87.06 402 GLN A N 1
ATOM 3268 C CA . GLN A 1 402 ? -24.125 4.827 21.665 1.00 87.06 402 GLN A CA 1
ATOM 3269 C C . GLN A 1 402 ? -22.692 4.431 21.306 1.00 87.06 402 GLN A C 1
ATOM 3271 O O . GLN A 1 402 ? -22.449 3.305 20.887 1.00 87.06 402 GLN A O 1
ATOM 3276 N N . GLU A 1 403 ? -21.730 5.308 21.582 1.00 85.75 403 GLU A N 1
ATOM 3277 C CA . GLU A 1 403 ? -20.317 5.074 21.273 1.00 85.75 403 GLU A CA 1
ATOM 3278 C C . GLU A 1 403 ? -19.408 5.402 22.458 1.00 85.75 403 GLU A C 1
ATOM 3280 O O . GLU A 1 403 ? -19.771 6.159 23.367 1.00 85.75 403 GLU A O 1
ATOM 3285 N N . MET A 1 404 ? -18.191 4.852 22.439 1.00 86.25 404 MET A N 1
ATOM 3286 C CA . MET A 1 404 ? -17.160 5.176 23.425 1.00 86.25 404 MET A CA 1
ATOM 3287 C C . MET A 1 404 ? -16.353 6.414 23.025 1.00 86.25 404 MET A C 1
ATOM 3289 O O . MET A 1 404 ? -15.781 6.488 21.940 1.00 86.25 404 MET A O 1
ATOM 3293 N N . TYR A 1 405 ? -16.204 7.343 23.966 1.00 82.94 405 TYR A N 1
ATOM 3294 C CA . TYR A 1 405 ? -15.390 8.542 23.812 1.00 82.94 405 TYR A CA 1
ATOM 3295 C C . TYR A 1 405 ? -14.412 8.709 24.969 1.00 82.94 405 TYR A C 1
ATOM 3297 O O . TYR A 1 405 ? -14.686 8.348 26.114 1.00 82.94 405 TYR A O 1
ATOM 3305 N N . THR A 1 406 ? -13.275 9.332 24.676 1.00 81.25 406 THR A N 1
ATOM 3306 C CA . THR A 1 406 ? -12.314 9.777 25.686 1.00 81.25 406 THR A CA 1
ATOM 3307 C C . THR A 1 406 ? -12.441 11.274 25.910 1.00 81.25 406 THR A C 1
ATOM 3309 O O . THR A 1 406 ? -12.456 12.060 24.959 1.00 81.25 406 THR A O 1
ATOM 3312 N N . VAL A 1 407 ? -12.480 11.669 27.173 1.00 77.56 407 VAL A N 1
ATOM 3313 C CA . VAL A 1 407 ? -12.673 13.045 27.610 1.00 77.56 407 VAL A CA 1
ATOM 3314 C C . VAL A 1 407 ? -11.549 13.431 28.554 1.00 77.56 407 VAL A C 1
ATOM 3316 O O . VAL A 1 407 ? -11.205 12.682 29.467 1.00 77.56 407 VAL A O 1
ATOM 3319 N N . ARG A 1 408 ? -10.993 14.626 28.357 1.00 73.00 408 ARG A N 1
ATOM 3320 C CA . ARG A 1 408 ? -10.038 15.206 29.304 1.00 73.00 408 ARG A CA 1
ATOM 3321 C C . ARG A 1 408 ? -10.758 16.083 30.303 1.00 73.00 408 ARG A C 1
ATOM 3323 O O . ARG A 1 408 ? -11.658 16.843 29.930 1.00 73.00 408 ARG A O 1
ATOM 3330 N N . PHE A 1 409 ? -10.311 16.004 31.552 1.00 67.25 409 PHE A N 1
ATOM 3331 C CA . PHE A 1 409 ? -10.840 16.871 32.580 1.00 67.25 409 PHE A CA 1
ATOM 3332 C C . PHE A 1 409 ? -10.238 18.295 32.445 1.00 67.25 409 PHE A C 1
ATOM 3334 O O . PHE A 1 409 ? -10.986 19.237 32.258 1.00 67.25 409 PHE A O 1
ATOM 3341 N N . THR A 1 410 ? -8.930 18.543 32.353 1.00 57.69 410 THR A N 1
ATOM 3342 C CA . THR A 1 410 ? -8.424 19.945 32.251 1.00 57.69 410 THR A CA 1
ATOM 3343 C C . THR A 1 410 ? -8.202 20.521 30.839 1.00 57.69 410 THR A C 1
ATOM 3345 O O . THR A 1 410 ? -7.960 19.796 29.874 1.00 57.69 410 THR A O 1
ATOM 3348 N N . GLN A 1 411 ? -8.238 21.865 30.728 1.00 44.41 411 GLN A N 1
A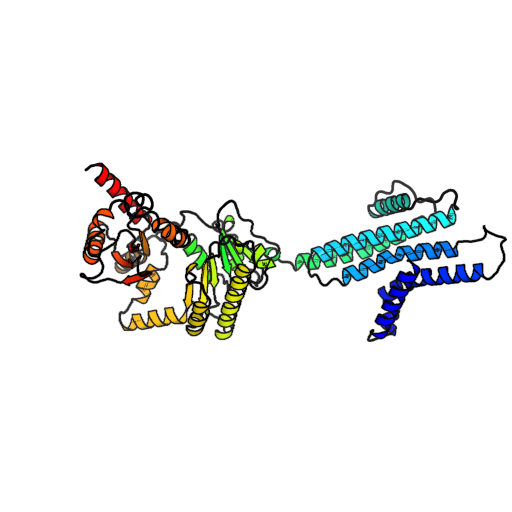TOM 3349 C CA . GLN A 1 411 ? -7.688 22.616 29.586 1.00 44.41 411 GLN A CA 1
ATOM 3350 C C . GLN A 1 411 ? -6.166 22.834 29.754 1.00 44.41 411 GLN A C 1
ATOM 3352 O O . GLN A 1 411 ? -5.720 23.173 30.852 1.00 44.41 411 GLN A O 1
ATOM 3357 N N . PRO A 1 412 ? -5.362 22.741 28.677 1.00 37.28 412 PRO A N 1
ATOM 3358 C CA . PRO A 1 412 ? -3.903 22.912 28.733 1.00 37.28 412 PRO A CA 1
ATOM 3359 C C . PRO A 1 412 ? -3.418 24.339 29.075 1.00 37.28 412 PRO A C 1
ATOM 3361 O O . PRO A 1 412 ? -2.233 24.537 29.323 1.00 37.28 412 PRO A O 1
ATOM 3364 N N . SER A 1 413 ? -4.298 25.343 29.126 1.00 34.25 413 SER A N 1
ATOM 3365 C CA . SER A 1 413 ? -3.957 26.758 29.355 1.00 34.25 413 SER A CA 1
ATOM 3366 C C . SER A 1 413 ? -3.801 27.169 30.831 1.00 34.25 413 SER A C 1
ATOM 3368 O O . SER A 1 413 ? -3.293 28.255 31.102 1.00 34.25 413 SER A O 1
ATOM 3370 N N . LEU A 1 414 ? -4.187 26.327 31.799 1.00 36.69 414 LEU A N 1
ATOM 3371 C CA . LEU A 1 414 ? -4.198 26.671 33.236 1.00 36.69 414 LEU A CA 1
ATOM 3372 C C . LEU A 1 414 ? -2.992 26.159 34.048 1.00 36.69 414 LEU A C 1
ATOM 3374 O O . LEU A 1 414 ? -2.912 26.411 35.248 1.00 36.69 414 LEU A O 1
ATOM 3378 N N . GLN A 1 415 ? -1.996 25.526 33.417 1.00 37.69 415 GLN A N 1
ATOM 3379 C CA . GLN A 1 415 ? -0.756 25.113 34.103 1.00 37.69 415 GLN A CA 1
ATOM 3380 C C . GLN A 1 415 ? 0.178 26.281 34.483 1.00 37.69 415 GLN A C 1
ATOM 3382 O O . GLN A 1 415 ? 1.216 26.063 35.105 1.00 37.69 415 GLN A O 1
ATOM 3387 N N . HIS A 1 416 ? -0.174 27.533 34.169 1.00 32.66 416 HIS A N 1
ATOM 3388 C CA . HIS A 1 416 ? 0.694 28.678 34.452 1.00 32.66 416 HIS A CA 1
ATOM 3389 C C . HIS A 1 416 ? 0.712 29.163 35.907 1.00 32.66 416 HIS A C 1
ATOM 3391 O O . HIS A 1 416 ? 1.481 30.071 36.225 1.00 32.66 416 HIS A O 1
ATOM 3397 N N . THR A 1 417 ? -0.045 28.562 36.828 1.00 36.03 417 THR A N 1
ATOM 3398 C CA . THR A 1 417 ? -0.004 28.985 38.234 1.00 36.03 417 THR A CA 1
ATOM 3399 C C . THR A 1 417 ? 0.294 27.841 39.194 1.00 36.03 417 THR A C 1
ATOM 3401 O O . THR A 1 417 ? -0.582 27.068 39.560 1.00 36.03 417 THR A O 1
ATOM 3404 N N . LYS A 1 418 ? 1.541 27.875 39.687 1.00 36.09 418 LYS A N 1
ATOM 3405 C CA . LYS A 1 418 ? 2.049 27.291 40.941 1.00 36.09 418 LYS A CA 1
ATOM 3406 C C . LYS A 1 418 ? 2.380 25.790 40.956 1.00 36.09 418 LYS A C 1
ATOM 3408 O O . LYS A 1 418 ? 1.880 25.068 41.804 1.00 36.09 418 LYS A O 1
ATOM 3413 N N . SER A 1 419 ? 3.377 25.367 40.175 1.00 34.09 419 SER A N 1
ATOM 3414 C CA . SER A 1 419 ? 4.373 24.389 40.665 1.00 34.09 419 SER A CA 1
ATOM 3415 C C . SER A 1 419 ? 5.610 24.311 39.759 1.00 34.09 419 SER A C 1
ATOM 3417 O O . SER A 1 419 ? 5.484 24.117 38.559 1.00 34.09 419 SER A O 1
ATOM 3419 N N . HIS A 1 420 ? 6.785 24.477 40.374 1.00 34.03 420 HIS A N 1
ATOM 3420 C CA . HIS A 1 420 ? 8.170 24.249 39.920 1.00 34.03 420 HIS A CA 1
ATOM 3421 C C . HIS A 1 420 ? 8.492 24.133 38.400 1.00 34.03 420 HIS A C 1
ATOM 3423 O O . HIS A 1 420 ? 8.125 23.149 37.756 1.00 34.03 420 HIS A O 1
ATOM 3429 N N . PRO A 1 421 ? 9.344 25.032 37.853 1.00 35.94 421 PRO A N 1
ATOM 3430 C CA . PRO A 1 421 ? 9.619 25.141 36.411 1.00 35.94 421 PRO A CA 1
ATOM 3431 C C . PRO A 1 421 ? 10.420 23.975 35.800 1.00 35.94 421 PRO A C 1
ATOM 3433 O O . PRO A 1 421 ? 10.440 23.827 34.584 1.00 35.94 421 PRO A O 1
ATOM 3436 N N . LEU A 1 422 ? 11.057 23.123 36.611 1.00 35.09 422 LEU A N 1
ATOM 3437 C CA . LEU A 1 422 ? 11.885 22.007 36.124 1.00 35.09 422 LEU A CA 1
ATOM 3438 C C . LEU A 1 422 ? 11.098 20.711 35.845 1.00 35.09 422 LEU A C 1
ATOM 3440 O O . LEU A 1 422 ? 11.591 19.856 35.119 1.00 35.09 422 LEU A O 1
ATOM 3444 N N . ARG A 1 423 ? 9.881 20.552 36.391 1.00 34.00 423 ARG A N 1
ATOM 3445 C CA . ARG A 1 423 ? 9.014 19.386 36.108 1.00 34.00 423 ARG A CA 1
ATOM 3446 C C . ARG A 1 423 ? 8.090 19.612 34.911 1.00 34.00 423 ARG A C 1
ATOM 3448 O O . ARG A 1 423 ? 7.788 18.661 34.199 1.00 34.00 423 ARG A O 1
ATOM 3455 N N . ALA A 1 424 ? 7.690 20.860 34.660 1.00 35.03 424 ALA A N 1
ATOM 3456 C CA . ALA A 1 424 ? 6.827 21.216 33.536 1.00 35.03 424 ALA A CA 1
ATOM 3457 C C . ALA A 1 424 ? 7.504 20.983 32.174 1.00 35.03 424 ALA A C 1
ATOM 3459 O O . ALA A 1 424 ? 6.851 20.498 31.259 1.00 35.03 424 ALA A O 1
ATOM 3460 N N . SER A 1 425 ? 8.814 21.235 32.052 1.00 32.09 425 SER A N 1
ATOM 3461 C CA . SER A 1 425 ? 9.550 21.055 30.790 1.00 32.09 425 SER A CA 1
ATOM 3462 C C . SER A 1 425 ? 9.756 19.584 30.400 1.00 32.09 425 SER A C 1
ATOM 3464 O O . SER A 1 425 ? 9.697 19.254 29.219 1.00 32.09 425 SER A O 1
ATOM 3466 N N . LEU A 1 426 ? 9.937 18.693 31.383 1.00 33.84 426 LEU A N 1
ATOM 3467 C CA . LEU A 1 426 ? 10.046 17.241 31.174 1.00 33.84 426 LEU A CA 1
ATOM 3468 C C . LEU A 1 426 ? 8.686 16.573 30.904 1.00 33.84 426 LEU A C 1
ATOM 3470 O O . LEU A 1 426 ? 8.620 15.586 30.176 1.00 33.84 426 LEU A O 1
ATOM 3474 N N . LEU A 1 427 ? 7.596 17.117 31.458 1.00 33.91 427 LEU A N 1
ATOM 3475 C CA . LEU A 1 427 ? 6.229 16.688 31.140 1.00 33.91 427 LEU A CA 1
ATOM 3476 C C . LEU A 1 427 ? 5.782 17.191 29.760 1.00 33.91 427 LEU A C 1
ATOM 3478 O O . LEU A 1 427 ? 5.120 16.453 29.038 1.00 33.91 427 LEU A O 1
ATOM 3482 N N . GLN A 1 428 ? 6.187 18.399 29.352 1.00 28.92 428 GLN A N 1
ATOM 3483 C CA . GLN A 1 428 ? 5.878 18.937 28.022 1.00 28.92 428 GLN A CA 1
ATOM 3484 C C . GLN A 1 428 ? 6.501 18.107 26.896 1.00 28.92 428 GLN A C 1
ATOM 3486 O O . GLN A 1 428 ? 5.838 17.882 25.889 1.00 28.92 428 GLN A O 1
ATOM 3491 N N . SER A 1 429 ? 7.727 17.599 27.061 1.00 34.94 429 SER A N 1
ATOM 3492 C CA . SER A 1 429 ? 8.373 16.774 26.030 1.00 34.94 429 SER A CA 1
ATOM 3493 C C . SER A 1 429 ? 7.800 15.354 25.930 1.00 34.94 429 SER A C 1
ATOM 3495 O O . SER A 1 429 ? 7.785 14.799 24.836 1.00 34.94 429 SER A O 1
ATOM 3497 N N . ARG A 1 430 ? 7.273 14.786 27.028 1.00 34.00 430 ARG A N 1
ATOM 3498 C CA . ARG A 1 430 ? 6.639 13.450 27.042 1.00 34.00 430 ARG A CA 1
ATOM 3499 C C . ARG A 1 430 ? 5.142 13.448 26.712 1.00 34.00 430 ARG A C 1
ATOM 3501 O O . ARG A 1 430 ? 4.642 12.450 26.212 1.00 34.00 430 ARG A O 1
ATOM 3508 N N . LEU A 1 431 ? 4.420 14.546 26.954 1.00 31.17 431 LEU A N 1
ATOM 3509 C CA . LEU A 1 431 ? 2.980 14.653 26.663 1.00 31.17 431 LEU A CA 1
ATOM 3510 C C . LEU A 1 431 ? 2.677 15.133 25.234 1.00 31.17 431 LEU A C 1
ATOM 3512 O O . LEU A 1 431 ? 1.575 14.895 24.737 1.00 31.17 431 LEU A O 1
ATOM 3516 N N . LEU A 1 432 ? 3.625 15.794 24.556 1.00 27.97 432 LEU A N 1
ATOM 3517 C CA . LEU A 1 432 ? 3.424 16.289 23.188 1.00 27.97 432 LEU A CA 1
ATOM 3518 C C . LEU A 1 432 ? 3.232 15.194 22.111 1.00 27.97 432 LEU A C 1
ATOM 3520 O O . LEU A 1 432 ? 2.431 15.434 21.205 1.00 27.97 432 LEU A O 1
ATOM 3524 N N . PRO A 1 433 ? 3.858 13.998 22.174 1.00 27.64 433 PRO A N 1
ATOM 3525 C CA . PRO A 1 433 ? 3.636 12.955 21.165 1.00 27.64 433 PRO A CA 1
ATOM 3526 C C . PRO A 1 433 ? 2.241 12.311 21.264 1.00 27.64 433 PRO A C 1
ATOM 3528 O O . PRO A 1 433 ? 1.630 11.983 20.249 1.00 27.64 433 PRO A O 1
ATOM 3531 N N . LEU A 1 434 ? 1.683 12.218 22.476 1.00 31.27 434 LEU A N 1
ATOM 3532 C CA . LEU A 1 434 ? 0.324 11.720 22.747 1.00 31.27 434 LEU A CA 1
ATOM 3533 C C . LEU A 1 434 ? -0.773 12.763 22.460 1.00 31.27 434 LEU A C 1
ATOM 3535 O O . LEU A 1 434 ? -1.941 12.419 22.260 1.00 31.27 434 LEU A O 1
ATOM 3539 N N . ALA A 1 435 ? -0.419 14.051 22.438 1.00 29.58 435 ALA A N 1
ATOM 3540 C CA . ALA A 1 435 ? -1.361 15.157 22.280 1.00 29.58 435 ALA A CA 1
ATOM 3541 C C . ALA A 1 435 ? -1.909 15.319 20.854 1.00 29.58 435 ALA A C 1
ATOM 3543 O O . ALA A 1 435 ? -2.993 15.872 20.692 1.00 29.58 435 ALA A O 1
ATOM 3544 N N . ASN A 1 436 ? -1.219 14.811 19.831 1.00 28.08 436 ASN A N 1
ATOM 3545 C CA . ASN A 1 436 ? -1.626 15.020 18.440 1.00 28.08 436 ASN A CA 1
ATOM 3546 C C . ASN A 1 436 ? -2.574 13.936 17.896 1.00 28.08 436 ASN A C 1
ATOM 3548 O O . ASN A 1 436 ? -3.093 14.092 16.790 1.00 28.08 436 ASN A O 1
ATOM 3552 N N . GLY A 1 437 ? -2.808 12.839 18.622 1.00 30.22 437 GLY A N 1
ATOM 3553 C CA . GLY A 1 437 ? -3.599 11.700 18.134 1.00 30.22 437 GLY A CA 1
ATOM 3554 C C . GLY A 1 437 ? -5.054 11.651 18.603 1.00 30.22 437 GLY A C 1
ATOM 3555 O O . GLY A 1 437 ? -5.888 11.087 17.900 1.00 30.22 437 GLY A O 1
ATOM 3556 N N . ALA A 1 438 ? -5.363 12.234 19.762 1.00 32.31 438 ALA A N 1
ATOM 3557 C CA . ALA A 1 438 ? -6.676 12.126 20.380 1.00 32.31 438 ALA A CA 1
ATOM 3558 C C . ALA A 1 438 ? -7.432 13.450 20.275 1.00 32.31 438 ALA A C 1
ATOM 3560 O O . ALA A 1 438 ? -7.153 14.419 20.979 1.00 32.31 438 ALA A O 1
ATOM 3561 N N . ASP A 1 439 ? -8.440 13.422 19.418 1.00 36.38 439 ASP A N 1
ATOM 3562 C CA . ASP A 1 439 ? -9.539 14.366 19.250 1.00 36.38 439 ASP A CA 1
ATOM 3563 C C . ASP A 1 439 ? -10.439 14.422 20.515 1.00 36.38 439 ASP A C 1
ATOM 3565 O O . ASP A 1 439 ? -11.665 14.320 20.446 1.00 36.38 439 ASP A O 1
ATOM 3569 N N . GLY A 1 440 ? -9.827 14.504 21.699 1.00 40.00 440 GLY A N 1
ATOM 3570 C CA . GLY A 1 440 ? -10.498 14.454 22.991 1.00 40.00 440 GLY A CA 1
ATOM 3571 C C . GLY A 1 440 ? -11.367 15.685 23.199 1.00 40.00 440 GLY A C 1
ATOM 3572 O O . GLY A 1 440 ? -10.891 16.818 23.137 1.00 40.00 440 GLY A O 1
ATOM 3573 N N . VAL A 1 441 ? -12.652 15.461 23.463 1.00 45.97 441 VAL A N 1
ATOM 3574 C CA . VAL A 1 441 ? -13.571 16.534 23.841 1.00 45.97 441 VAL A CA 1
ATOM 3575 C C . VAL A 1 441 ? -13.192 17.040 25.230 1.00 45.97 441 VAL A C 1
ATOM 3577 O O . VAL A 1 441 ? -13.011 16.256 26.163 1.00 45.97 441 VAL A O 1
ATOM 3580 N N . PHE A 1 442 ? -13.074 18.357 25.371 1.00 50.25 442 PHE A N 1
ATOM 3581 C CA . PHE A 1 442 ? -12.822 19.010 26.651 1.00 50.25 442 PHE A CA 1
ATOM 3582 C C . PHE A 1 442 ? -14.150 19.309 27.347 1.00 50.25 442 PHE A C 1
ATOM 3584 O O . PHE A 1 442 ? -14.959 20.074 26.821 1.00 50.25 442 PHE A O 1
ATOM 3591 N N . LEU A 1 443 ? -14.360 18.783 28.556 1.00 49.44 443 LEU A N 1
ATOM 3592 C CA . LEU A 1 443 ? -15.480 19.179 29.423 1.00 49.44 443 LEU A CA 1
ATOM 3593 C C . LEU A 1 443 ? -15.127 20.433 30.247 1.00 49.44 443 LEU A C 1
ATOM 3595 O O . LEU A 1 443 ? -15.210 20.432 31.475 1.00 49.44 443 LEU A O 1
ATOM 3599 N N . SER A 1 444 ? -14.712 21.524 29.603 1.00 44.62 444 SER A N 1
ATOM 3600 C CA . SER A 1 444 ? -14.396 22.767 30.315 1.00 44.62 444 SER A CA 1
ATOM 3601 C C . SER A 1 444 ? -15.633 23.319 31.037 1.00 44.62 444 SER A C 1
ATOM 3603 O O . SER A 1 444 ? -16.600 23.715 30.396 1.00 44.62 444 SER A O 1
ATOM 3605 N N . GLY A 1 445 ? -15.595 23.338 32.373 1.00 46.19 445 GLY A N 1
ATOM 3606 C CA . GLY A 1 445 ? -16.648 23.874 33.249 1.00 46.19 445 GLY A CA 1
ATOM 3607 C C . GLY A 1 445 ? -17.215 22.863 34.254 1.00 46.19 445 GLY A C 1
ATOM 3608 O O . GLY A 1 445 ? -17.487 23.223 35.392 1.00 46.19 445 GLY A O 1
ATOM 3609 N N . ILE A 1 446 ? -17.334 21.582 33.889 1.00 50.00 446 ILE A N 1
ATOM 3610 C CA . ILE A 1 446 ? -17.763 20.517 34.828 1.00 50.00 446 ILE A CA 1
ATOM 3611 C C . ILE A 1 446 ? -16.590 20.051 35.701 1.00 50.00 446 ILE A C 1
ATOM 3613 O O . ILE A 1 446 ? -16.753 19.563 36.818 1.00 50.00 446 ILE A O 1
ATOM 3617 N N . VAL A 1 447 ? -15.387 20.231 35.183 1.00 52.09 447 VAL A N 1
ATOM 3618 C CA . VAL A 1 447 ? -14.157 19.619 35.666 1.00 52.09 447 VAL A CA 1
ATOM 3619 C C . VAL A 1 447 ? -13.767 20.092 37.052 1.00 52.09 447 VAL A C 1
ATOM 3621 O O . VAL A 1 447 ? -13.470 19.251 37.889 1.00 52.09 447 VAL A O 1
ATOM 3624 N N . ASP A 1 448 ? -13.893 21.381 37.351 1.00 52.94 448 ASP A N 1
ATOM 3625 C CA . ASP A 1 448 ? -13.579 21.889 38.691 1.00 52.94 448 ASP A CA 1
ATOM 3626 C C . ASP A 1 448 ? -14.532 21.331 39.764 1.00 52.94 448 ASP A C 1
ATOM 3628 O O . ASP A 1 448 ? -14.184 21.289 40.940 1.00 52.94 448 ASP A O 1
ATOM 3632 N N . SER A 1 449 ? -15.725 20.859 39.367 1.00 58.16 449 SER A N 1
ATOM 3633 C CA . SER A 1 449 ? -16.692 20.213 40.268 1.00 58.16 449 SER A CA 1
ATOM 3634 C C . SER A 1 449 ? -16.522 18.693 40.385 1.00 58.16 449 SER A C 1
ATOM 3636 O O . SER A 1 449 ? -16.961 18.104 41.375 1.00 58.16 449 SER A O 1
ATOM 3638 N N . LEU A 1 450 ? -15.901 18.051 39.386 1.00 68.19 450 LEU A N 1
ATOM 3639 C CA . LEU A 1 450 ? -15.637 16.608 39.373 1.00 68.19 450 LEU A CA 1
ATOM 3640 C C . LEU A 1 450 ? -14.239 16.255 39.890 1.00 68.19 450 LEU A C 1
ATOM 3642 O O . LEU A 1 450 ? -14.072 15.171 40.448 1.00 68.19 450 LEU A O 1
ATOM 3646 N N . ILE A 1 451 ? -13.259 17.152 39.750 1.00 71.69 451 ILE A N 1
ATOM 3647 C CA . ILE A 1 451 ? -11.936 17.004 40.362 1.00 71.69 451 ILE A CA 1
ATOM 3648 C C . ILE A 1 451 ? -12.119 16.914 41.879 1.00 71.69 451 ILE A C 1
ATOM 3650 O O . ILE A 1 451 ? -12.834 17.710 42.486 1.00 71.69 451 ILE A O 1
ATOM 3654 N N . GLY A 1 452 ? -11.494 15.921 42.509 1.00 72.31 452 GLY A N 1
ATOM 3655 C CA . GLY A 1 452 ? -11.650 15.693 43.948 1.00 72.31 452 GLY A CA 1
ATOM 3656 C C . GLY A 1 452 ? -12.863 14.833 44.332 1.00 72.31 452 GLY A C 1
ATOM 3657 O O . GLY A 1 452 ? -12.960 14.395 45.479 1.00 72.31 452 GLY A O 1
ATOM 3658 N N . CYS A 1 453 ? -13.774 14.532 43.398 1.00 77.56 453 CYS A N 1
ATOM 3659 C CA . CYS A 1 453 ? -14.876 13.600 43.639 1.00 77.56 453 CYS A CA 1
ATOM 3660 C C . CYS A 1 453 ? -14.452 12.143 43.408 1.00 77.56 453 CYS A C 1
ATOM 3662 O O . CYS A 1 453 ? -13.597 11.843 42.574 1.00 77.56 453 CYS A O 1
ATOM 3664 N N . SER A 1 454 ? -15.114 11.211 44.106 1.00 82.69 454 SER A N 1
ATOM 3665 C CA . SER A 1 454 ? -15.012 9.787 43.777 1.00 82.69 454 SER A CA 1
ATOM 3666 C C . SER A 1 454 ? -15.652 9.517 42.416 1.00 82.69 454 SER A C 1
ATOM 3668 O O . SER A 1 454 ? -16.716 10.071 42.110 1.00 82.69 454 SER A O 1
ATOM 3670 N N . MET A 1 455 ? -15.072 8.606 41.630 1.00 82.06 455 MET A N 1
ATOM 3671 C CA . MET A 1 455 ? -15.619 8.253 40.315 1.00 82.06 455 MET A CA 1
ATOM 3672 C C . MET A 1 455 ? -17.090 7.833 40.375 1.00 82.06 455 MET A C 1
ATOM 3674 O O . MET A 1 455 ? -17.883 8.239 39.538 1.00 82.06 455 MET A O 1
ATOM 3678 N N . THR A 1 456 ? -17.488 7.080 41.399 1.00 83.44 456 THR A N 1
ATOM 3679 C CA . THR A 1 456 ? -18.887 6.669 41.612 1.00 83.44 456 THR A CA 1
ATOM 3680 C C . THR A 1 456 ? -19.857 7.850 41.699 1.00 83.44 456 THR A C 1
ATOM 3682 O O . THR A 1 456 ? -20.958 7.792 41.155 1.00 83.44 456 THR A O 1
ATOM 3685 N N . ARG A 1 457 ? -19.450 8.948 42.348 1.00 83.50 457 ARG A N 1
ATOM 3686 C CA . ARG A 1 457 ? -20.263 10.163 42.464 1.00 83.50 457 ARG A CA 1
ATOM 3687 C C . ARG A 1 457 ? -20.294 10.928 41.144 1.00 83.50 457 ARG A C 1
ATOM 3689 O O . ARG A 1 457 ? -21.354 11.411 40.756 1.00 83.50 457 ARG A O 1
ATOM 3696 N N . ALA A 1 458 ? -19.155 11.002 40.460 1.00 80.62 458 ALA A N 1
ATOM 3697 C CA . ALA A 1 458 ? -19.049 11.624 39.146 1.00 80.62 458 ALA A CA 1
ATOM 3698 C C . ALA A 1 458 ? -19.894 10.887 38.096 1.00 80.62 458 ALA A C 1
ATOM 3700 O O . ALA A 1 458 ? -20.672 11.517 37.389 1.00 80.62 458 ALA A O 1
ATOM 3701 N N . ALA A 1 459 ? -19.811 9.556 38.051 1.00 84.25 459 ALA A N 1
ATOM 3702 C CA . ALA A 1 459 ? -20.595 8.710 37.158 1.00 84.25 459 ALA A CA 1
ATOM 3703 C C . ALA A 1 459 ? -22.099 8.861 37.414 1.00 84.25 459 ALA A C 1
ATOM 3705 O O . ALA A 1 459 ? -22.863 9.038 36.471 1.00 84.25 459 ALA A O 1
ATOM 3706 N N . HIS A 1 460 ? -22.523 8.882 38.683 1.00 85.12 460 HIS A N 1
ATOM 3707 C CA . HIS A 1 460 ? -23.919 9.142 39.035 1.00 85.12 460 HIS A CA 1
ATOM 3708 C C . HIS A 1 460 ? -24.378 10.532 38.569 1.00 85.12 460 HIS A C 1
ATOM 3710 O O . HIS A 1 460 ? -25.452 10.668 37.991 1.00 85.12 460 HIS A O 1
ATOM 3716 N N . PHE A 1 461 ? -23.577 11.574 38.800 1.00 82.75 461 PHE A N 1
ATOM 3717 C CA . PHE A 1 461 ? -23.910 12.931 38.365 1.00 82.75 461 PHE A CA 1
ATOM 3718 C C . PHE A 1 461 ? -24.025 13.037 36.838 1.00 82.75 461 PHE A C 1
ATOM 3720 O O . PHE A 1 461 ? -25.009 13.576 36.336 1.00 82.75 461 PHE A O 1
ATOM 3727 N N . LEU A 1 462 ? -23.060 12.479 36.103 1.00 81.19 462 LEU A N 1
ATOM 3728 C CA . LEU A 1 462 ? -23.048 12.491 34.639 1.00 81.19 462 LEU A CA 1
ATOM 3729 C C . LEU A 1 462 ? -24.231 11.723 34.042 1.00 81.19 462 LEU A C 1
ATOM 3731 O O . LEU A 1 462 ? -24.858 12.200 33.093 1.00 81.19 462 LEU A O 1
ATOM 3735 N N . LEU A 1 463 ? -24.587 10.584 34.639 1.00 85.62 463 LEU A N 1
ATOM 3736 C CA . LEU A 1 463 ? -25.711 9.779 34.185 1.00 85.62 463 LEU A CA 1
ATOM 3737 C C . LEU A 1 463 ? -27.045 10.501 34.399 1.00 85.62 463 LEU A C 1
ATOM 3739 O O . LEU A 1 463 ? -27.817 10.643 33.458 1.00 85.62 463 LEU A O 1
ATOM 3743 N N . PHE A 1 464 ? -27.308 10.995 35.612 1.00 83.25 464 PHE A N 1
ATOM 3744 C CA . PHE A 1 464 ? -28.598 11.614 35.934 1.00 83.25 464 PHE A CA 1
ATOM 3745 C C . PHE A 1 464 ? -28.796 12.977 35.274 1.00 83.25 464 PHE A C 1
ATOM 3747 O O . PHE A 1 464 ? -29.908 13.301 34.867 1.00 83.25 464 PHE A O 1
ATOM 3754 N N . GLN A 1 465 ? -27.738 13.783 35.180 1.00 79.44 465 GLN A N 1
ATOM 3755 C CA . GLN A 1 465 ? -27.858 15.149 34.680 1.00 79.44 465 GLN A CA 1
ATOM 3756 C C . GLN A 1 465 ? -27.771 15.223 33.151 1.00 79.44 465 GLN A C 1
ATOM 3758 O O . GLN A 1 465 ? -28.371 16.113 32.551 1.00 79.44 465 GLN A O 1
ATOM 3763 N N . TYR A 1 466 ? -27.021 14.312 32.521 1.00 77.12 466 TYR A N 1
ATOM 3764 C CA . TYR A 1 466 ? -26.682 14.411 31.098 1.00 77.12 466 TYR A CA 1
ATOM 3765 C C . TYR A 1 466 ? -26.936 13.137 30.289 1.00 77.12 466 TYR A C 1
ATOM 3767 O O . TYR A 1 466 ? -26.856 13.177 29.057 1.00 77.12 466 TYR A O 1
ATOM 3775 N N . GLY A 1 467 ? -27.252 12.018 30.947 1.00 82.25 467 GLY A N 1
ATOM 3776 C CA . GLY A 1 467 ? -27.380 10.718 30.292 1.00 82.25 467 GLY A CA 1
ATOM 3777 C C . GLY A 1 467 ? -26.044 10.166 29.791 1.00 82.25 467 GLY A C 1
ATOM 3778 O O . GLY A 1 467 ? -26.036 9.415 28.826 1.00 82.25 467 GLY A O 1
ATOM 3779 N N . VAL A 1 468 ? -24.919 10.565 30.397 1.00 85.31 468 VAL A N 1
ATOM 3780 C CA . VAL A 1 468 ? -23.573 10.129 29.991 1.00 85.31 468 VAL A CA 1
ATOM 3781 C C . VAL A 1 468 ? -23.042 9.103 30.986 1.00 85.31 468 VAL A C 1
ATOM 3783 O O . VAL A 1 468 ? -23.004 9.361 32.190 1.00 85.31 468 VAL A O 1
ATOM 3786 N N . VAL A 1 469 ? -22.588 7.951 30.492 1.00 88.38 469 VAL A N 1
ATOM 3787 C CA . VAL A 1 469 ? -22.066 6.871 31.342 1.00 88.38 469 VAL A CA 1
ATOM 3788 C C . VAL A 1 469 ? -20.545 6.967 31.420 1.00 88.38 469 VAL A C 1
ATOM 3790 O O . VAL A 1 469 ? -19.861 6.671 30.448 1.00 88.38 469 VAL A O 1
ATOM 3793 N N . LEU A 1 470 ? -19.999 7.342 32.577 1.00 86.69 470 LEU A N 1
ATOM 3794 C CA . LEU A 1 470 ? -18.559 7.264 32.856 1.00 86.69 470 LEU A CA 1
ATOM 3795 C C . LEU A 1 470 ? -18.214 5.859 33.367 1.00 86.69 470 LEU A C 1
ATOM 3797 O O . LEU A 1 470 ? -18.679 5.470 34.440 1.00 86.69 470 LEU A O 1
ATOM 3801 N N . PHE A 1 471 ? -17.398 5.113 32.619 1.00 87.88 471 PHE A N 1
ATOM 3802 C CA . PHE A 1 471 ? -17.112 3.701 32.919 1.00 87.88 471 PHE A CA 1
ATOM 3803 C C . PHE A 1 471 ? -15.642 3.405 33.236 1.00 87.88 471 PHE A C 1
ATOM 3805 O O . PHE A 1 471 ? -15.353 2.409 33.904 1.00 87.88 471 PHE A O 1
ATOM 3812 N N . ALA A 1 472 ? -14.713 4.271 32.822 1.00 86.62 472 ALA A N 1
ATOM 3813 C CA . ALA A 1 472 ? -13.296 4.109 33.132 1.00 86.62 472 ALA A CA 1
ATOM 3814 C C . ALA A 1 472 ? -12.578 5.440 33.357 1.00 86.62 472 ALA A C 1
ATOM 3816 O O . ALA A 1 472 ? -12.996 6.483 32.848 1.00 86.62 472 ALA A O 1
ATOM 3817 N N . LEU A 1 473 ? -11.467 5.367 34.088 1.00 84.56 473 LEU A N 1
ATOM 3818 C CA . LEU A 1 473 ? -10.497 6.446 34.239 1.00 84.56 473 LEU A CA 1
ATOM 3819 C C . LEU A 1 473 ? -9.111 5.926 33.875 1.00 84.56 473 LEU A C 1
ATOM 3821 O O . LEU A 1 473 ? -8.680 4.891 34.376 1.00 84.56 473 LEU A O 1
ATOM 3825 N N . GLN A 1 474 ? -8.406 6.652 33.020 1.00 83.69 474 GLN A N 1
ATOM 3826 C CA . GLN A 1 474 ? -6.984 6.459 32.791 1.00 83.69 474 GLN A CA 1
ATOM 3827 C C . GLN A 1 474 ? -6.221 7.422 33.698 1.00 83.69 474 GLN A C 1
ATOM 3829 O O . GLN A 1 474 ? -6.312 8.642 33.535 1.00 83.69 474 GLN A O 1
ATOM 3834 N N . LYS A 1 475 ? -5.491 6.853 34.662 1.00 79.94 475 LYS A N 1
ATOM 3835 C CA . LYS A 1 475 ? -4.698 7.605 35.636 1.00 79.94 475 LYS A CA 1
ATOM 3836 C C . LYS A 1 475 ? -3.403 8.106 35.009 1.00 79.94 475 LYS A C 1
ATOM 3838 O O . LYS A 1 475 ? -2.609 7.300 34.523 1.00 79.94 475 LYS A O 1
ATOM 3843 N N . SER A 1 476 ? -3.164 9.417 35.062 1.00 68.62 476 SER A N 1
ATOM 3844 C CA . SER A 1 476 ? -1.987 10.028 34.421 1.00 68.62 476 SER A CA 1
ATOM 3845 C C . SER A 1 476 ? -0.652 9.593 35.035 1.00 68.62 476 SER A C 1
ATOM 3847 O O . SER A 1 476 ? 0.350 9.602 34.328 1.00 68.62 476 SER A O 1
ATOM 3849 N N . GLU A 1 477 ? -0.610 9.238 36.323 1.00 62.53 477 GLU A N 1
ATOM 3850 C CA . GLU A 1 477 ? 0.635 8.821 36.992 1.00 62.53 477 GLU A CA 1
ATOM 3851 C C . GLU A 1 477 ? 1.014 7.357 36.725 1.00 62.53 477 GLU A C 1
ATOM 3853 O O . GLU A 1 477 ? 2.177 6.990 36.872 1.00 62.53 477 GLU A O 1
ATOM 3858 N N . GLN A 1 478 ? 0.044 6.514 36.357 1.00 59.22 478 GLN A N 1
ATOM 3859 C CA . GLN A 1 478 ? 0.231 5.061 36.244 1.00 59.22 478 GLN A CA 1
ATOM 3860 C C . GLN A 1 478 ? 0.050 4.530 34.817 1.00 59.22 478 GLN A C 1
ATOM 3862 O O . GLN A 1 478 ? 0.207 3.330 34.611 1.00 59.22 478 GLN A O 1
ATOM 3867 N N . GLU A 1 479 ? -0.373 5.382 33.871 1.00 64.25 479 GLU A N 1
ATOM 3868 C CA . GLU A 1 479 ? -0.825 5.018 32.511 1.00 64.25 479 GLU A CA 1
ATOM 3869 C C . GLU A 1 479 ? -1.829 3.853 32.480 1.00 64.25 479 GLU A C 1
ATOM 3871 O O . GLU A 1 479 ? -2.075 3.213 31.458 1.00 64.25 479 GLU A O 1
ATOM 3876 N N . ARG A 1 480 ? -2.465 3.590 33.621 1.00 70.56 480 ARG A N 1
ATOM 3877 C CA . ARG A 1 480 ? -3.335 2.447 33.825 1.00 70.56 480 ARG A CA 1
ATOM 3878 C C . ARG A 1 480 ? -4.773 2.876 33.617 1.00 70.56 480 ARG A C 1
ATOM 3880 O O . ARG A 1 480 ? -5.254 3.812 34.256 1.00 70.56 480 ARG A O 1
ATOM 3887 N N . LEU A 1 481 ? -5.466 2.147 32.751 1.00 80.50 481 LEU A N 1
ATOM 3888 C CA . LEU A 1 481 ? -6.912 2.230 32.632 1.00 80.50 481 LEU A CA 1
ATOM 3889 C C . LEU A 1 481 ? -7.553 1.436 33.775 1.00 80.50 481 LEU A C 1
ATOM 3891 O O . LEU A 1 481 ? -7.346 0.227 33.899 1.00 80.50 481 LEU A O 1
ATOM 3895 N N . VAL A 1 482 ? -8.337 2.115 34.605 1.00 81.88 482 VAL A N 1
ATOM 3896 C CA . VAL A 1 482 ? -9.085 1.514 35.708 1.00 81.88 482 VAL A CA 1
ATOM 3897 C C . VAL A 1 482 ? -10.567 1.519 35.347 1.00 81.88 482 VAL A C 1
ATOM 3899 O O . VAL A 1 482 ? -11.184 2.572 35.179 1.00 81.88 482 VAL A O 1
ATOM 3902 N N . LEU A 1 483 ? -11.134 0.321 35.194 1.00 82.50 483 LEU A N 1
ATOM 3903 C CA . LEU A 1 483 ? -12.555 0.114 34.917 1.00 82.50 483 LEU A CA 1
ATOM 3904 C C . LEU A 1 483 ? -13.330 0.106 36.237 1.00 82.50 483 LEU A C 1
ATOM 3906 O O . LEU A 1 483 ? -12.998 -0.673 37.128 1.00 82.50 483 LEU A O 1
ATOM 3910 N N . PHE A 1 484 ? -14.361 0.945 36.349 1.00 77.69 484 PHE A N 1
ATOM 3911 C CA . PHE A 1 484 ? -15.238 1.045 37.527 1.00 77.69 484 PHE A CA 1
ATOM 3912 C C . PHE A 1 484 ? -14.521 0.987 38.895 1.00 77.69 484 PHE A C 1
ATOM 3914 O O . PHE A 1 484 ? -14.863 0.149 39.737 1.00 77.69 484 PHE A O 1
ATOM 3921 N N . PRO A 1 485 ? -13.539 1.866 39.155 1.00 70.69 485 PRO A N 1
ATOM 3922 C CA . PRO A 1 485 ? -12.893 1.933 40.449 1.00 70.69 485 PRO A CA 1
ATOM 3923 C C . PRO A 1 485 ? -13.879 2.155 41.599 1.00 70.69 485 PRO A C 1
ATOM 3925 O O . PRO A 1 485 ? -14.887 2.865 41.496 1.00 70.69 485 PRO A O 1
ATOM 3928 N N . GLY A 1 486 ? -13.559 1.518 42.724 1.00 70.25 486 GLY A N 1
ATOM 3929 C CA . GLY A 1 486 ? -14.338 1.589 43.949 1.00 70.25 486 GLY A CA 1
ATOM 3930 C C . GLY A 1 486 ? -14.289 2.964 44.622 1.00 70.25 486 GLY A C 1
ATOM 3931 O O . GLY A 1 486 ? -13.691 3.928 44.160 1.00 70.25 486 GLY A O 1
ATOM 3932 N N . ARG A 1 487 ? -14.945 3.067 45.781 1.00 64.62 487 ARG A N 1
ATOM 3933 C CA . ARG A 1 487 ? -15.164 4.348 46.474 1.00 64.62 487 ARG A CA 1
ATOM 3934 C C . ARG A 1 487 ? -13.927 4.921 47.184 1.00 64.62 487 ARG A C 1
ATOM 3936 O O . ARG A 1 487 ? -13.993 6.073 47.599 1.00 64.62 487 ARG A O 1
ATOM 3943 N N . ARG A 1 488 ? -12.875 4.123 47.410 1.00 58.81 488 ARG A N 1
ATOM 3944 C CA . ARG A 1 488 ? -11.771 4.465 48.329 1.00 58.81 488 ARG A CA 1
ATOM 3945 C C . ARG A 1 488 ? -10.455 4.857 47.657 1.00 58.81 488 ARG A C 1
ATOM 3947 O O . ARG A 1 488 ? -9.732 5.623 48.281 1.00 58.81 488 ARG A O 1
ATOM 3954 N N . ASP A 1 489 ? -10.199 4.428 46.422 1.00 56.28 489 ASP A N 1
ATOM 3955 C CA . ASP A 1 489 ? -8.834 4.483 45.874 1.00 56.28 489 ASP A CA 1
ATOM 3956 C C . ASP A 1 489 ? -8.659 5.405 44.653 1.00 56.28 489 ASP A C 1
ATOM 3958 O O . ASP A 1 489 ? -7.528 5.731 44.320 1.00 56.28 489 ASP A O 1
ATOM 3962 N N . ASP A 1 490 ? -9.736 5.923 44.043 1.00 66.88 490 ASP A N 1
ATOM 3963 C CA . ASP A 1 490 ? -9.628 6.704 42.799 1.00 66.88 490 ASP A CA 1
ATOM 3964 C C . ASP A 1 490 ? -10.490 7.972 42.821 1.00 66.88 490 ASP A C 1
ATOM 3966 O O . ASP A 1 490 ? -11.658 8.014 42.410 1.00 66.88 490 ASP A O 1
ATOM 3970 N N . VAL A 1 491 ? -9.886 9.036 43.345 1.00 77.50 491 VAL A N 1
ATOM 3971 C CA . VAL A 1 491 ? -10.376 10.410 43.204 1.00 77.50 491 VAL A CA 1
ATOM 3972 C C . VAL A 1 491 ? -10.014 10.910 41.809 1.00 77.50 491 VAL A C 1
ATOM 3974 O O . VAL A 1 491 ? -8.896 10.675 41.366 1.00 77.50 491 VAL A O 1
ATOM 3977 N N . ILE A 1 492 ? -10.927 11.591 41.114 1.00 76.00 492 ILE A N 1
ATOM 3978 C CA . ILE A 1 492 ? -10.630 12.144 39.784 1.00 76.00 492 ILE A CA 1
ATOM 3979 C C . ILE A 1 492 ? -9.620 13.283 39.922 1.00 76.00 492 ILE A C 1
ATOM 3981 O O . ILE A 1 492 ? -9.869 14.264 40.632 1.00 76.00 492 ILE A O 1
ATOM 3985 N N . GLU A 1 493 ? -8.502 13.160 39.217 1.00 77.25 493 GLU A N 1
ATOM 3986 C CA . GLU A 1 493 ? -7.475 14.187 39.120 1.00 77.25 493 GLU A CA 1
ATOM 3987 C C . GLU A 1 493 ? -7.628 15.008 37.840 1.00 77.25 493 GLU A C 1
ATOM 3989 O O . GLU A 1 493 ? -8.235 14.602 36.850 1.00 77.25 493 GLU A O 1
ATOM 3994 N N . ALA A 1 494 ? -7.039 16.198 37.861 1.00 70.75 494 ALA A N 1
ATOM 3995 C CA . ALA A 1 494 ? -7.056 17.137 36.748 1.00 70.75 494 ALA A CA 1
ATOM 3996 C C . ALA A 1 494 ? -6.442 16.570 35.453 1.00 70.75 494 ALA A C 1
ATOM 3998 O O . ALA A 1 494 ? -6.872 16.932 34.354 1.00 70.75 494 ALA A O 1
ATOM 3999 N N . SER A 1 495 ? -5.423 15.722 35.587 1.00 74.19 495 SER A N 1
ATOM 4000 C CA . SER A 1 495 ? -4.669 15.100 34.496 1.00 74.19 495 SER A CA 1
ATOM 4001 C C . SER A 1 495 ? -5.285 13.792 33.993 1.00 74.19 495 SER A C 1
ATOM 4003 O O . SER A 1 495 ? -4.833 13.277 32.971 1.00 74.19 495 SER A O 1
ATOM 4005 N N . ASP A 1 496 ? -6.309 13.264 34.669 1.00 78.88 496 ASP A N 1
ATOM 4006 C CA . ASP A 1 496 ? -6.933 12.000 34.286 1.00 78.88 496 ASP A CA 1
ATOM 4007 C C . ASP A 1 496 ? -7.700 12.123 32.958 1.00 78.88 496 ASP A C 1
ATOM 4009 O O . ASP A 1 496 ? -8.176 13.195 32.559 1.00 78.88 496 ASP A O 1
ATOM 4013 N N . ILE A 1 497 ? -7.849 10.990 32.270 1.00 81.31 497 ILE A N 1
ATOM 4014 C CA . ILE A 1 497 ? -8.682 10.869 31.069 1.00 81.31 497 ILE A CA 1
ATOM 4015 C C . ILE A 1 497 ? -9.871 9.972 31.409 1.00 81.31 497 ILE A C 1
ATOM 4017 O O . ILE A 1 497 ? -9.703 8.834 31.840 1.00 81.31 497 ILE A O 1
ATOM 4021 N N . GLY A 1 498 ? -11.087 10.484 31.232 1.00 83.12 498 GLY A N 1
ATOM 4022 C CA . GLY A 1 498 ? -12.320 9.731 31.438 1.00 83.12 498 GLY A CA 1
ATOM 4023 C C . GLY A 1 498 ? -12.781 9.039 30.163 1.00 83.12 498 GLY A C 1
ATOM 4024 O O . GLY A 1 498 ? -12.829 9.662 29.103 1.00 83.12 498 GLY A O 1
ATOM 4025 N N . CYS A 1 499 ? -13.172 7.771 30.266 1.00 87.25 499 CYS A N 1
ATOM 4026 C CA . CYS A 1 499 ? -13.853 7.058 29.188 1.00 87.25 499 CYS A CA 1
ATOM 4027 C C . CYS A 1 499 ? -15.358 7.070 29.443 1.00 87.25 499 CYS A C 1
ATOM 4029 O O . CYS A 1 499 ? -15.832 6.599 30.485 1.00 87.25 499 CYS A O 1
ATOM 4031 N N . VAL A 1 500 ? -16.103 7.617 28.488 1.00 87.56 500 VAL A N 1
ATOM 4032 C CA . VAL A 1 500 ? -17.546 7.820 28.582 1.00 87.56 500 VAL A CA 1
ATOM 4033 C C . VAL A 1 500 ? -18.276 7.157 27.421 1.00 87.56 500 VAL A C 1
ATOM 4035 O O . VAL A 1 500 ? -17.720 7.033 26.335 1.00 87.56 500 VAL A O 1
ATOM 4038 N N . ILE A 1 501 ? -19.526 6.764 27.650 1.00 89.00 501 ILE A N 1
ATOM 4039 C CA . ILE A 1 501 ? -20.450 6.304 26.612 1.00 89.00 501 ILE A CA 1
ATOM 4040 C C . ILE A 1 501 ? -21.536 7.360 26.430 1.00 89.00 501 ILE A C 1
ATOM 4042 O O . ILE A 1 501 ? -22.117 7.836 27.413 1.00 89.00 501 ILE A O 1
ATOM 4046 N N . THR A 1 502 ? -21.768 7.752 25.180 1.00 86.06 502 THR A N 1
ATOM 4047 C CA . THR A 1 502 ? -22.796 8.722 24.787 1.00 86.06 502 THR A CA 1
ATOM 4048 C C . THR A 1 502 ? -23.106 8.592 23.298 1.00 86.06 502 THR A C 1
ATOM 4050 O O . THR A 1 502 ? -22.344 7.987 22.552 1.00 86.06 502 THR A O 1
ATOM 4053 N N . GLU A 1 503 ? -24.194 9.212 22.856 1.00 79.31 503 GLU A N 1
ATOM 4054 C CA . GLU A 1 503 ? -24.648 9.164 21.466 1.00 79.31 503 GLU A CA 1
ATOM 4055 C C . GLU A 1 503 ? -23.713 9.900 20.511 1.00 79.31 503 GLU A C 1
ATOM 4057 O O . GLU A 1 503 ? -23.530 9.456 19.392 1.00 79.31 503 GLU A O 1
ATOM 4062 N N . ASN A 1 504 ? -23.169 11.066 20.875 1.00 73.50 504 ASN A N 1
ATOM 4063 C CA . ASN A 1 504 ? -22.395 11.880 19.931 1.00 73.50 504 ASN A CA 1
ATOM 4064 C C . ASN A 1 504 ? -21.357 12.768 20.624 1.00 73.50 504 ASN A C 1
ATOM 4066 O O . ASN A 1 504 ? -21.618 13.364 21.678 1.00 73.50 504 ASN A O 1
ATOM 4070 N N . LYS A 1 505 ? -20.220 12.969 19.956 1.00 69.44 505 LYS A N 1
ATOM 4071 C CA . LYS A 1 505 ? -19.187 13.954 20.302 1.00 69.44 505 LYS A CA 1
ATOM 4072 C C . LYS A 1 505 ? -19.733 15.381 20.481 1.00 69.44 505 LYS A C 1
ATOM 4074 O O . LYS A 1 505 ? -19.351 16.085 21.416 1.00 69.44 505 LYS A O 1
ATOM 4079 N N . GLN A 1 506 ? -20.672 15.816 19.641 1.00 67.56 506 GLN A N 1
ATOM 4080 C CA . GLN A 1 506 ? -21.351 17.110 19.739 1.00 67.56 506 GLN A CA 1
ATOM 4081 C C . GLN A 1 506 ? -22.118 17.268 21.052 1.00 67.56 506 GLN A C 1
ATOM 4083 O O . GLN A 1 506 ? -22.105 18.352 21.629 1.00 67.56 506 GLN A O 1
ATOM 4088 N N . ARG A 1 507 ? -22.732 16.199 21.571 1.00 69.31 507 ARG A N 1
ATOM 4089 C CA . ARG A 1 507 ? -23.433 16.226 22.862 1.00 69.31 507 ARG A CA 1
ATOM 4090 C C . ARG A 1 507 ? -22.450 16.492 24.003 1.00 69.31 507 ARG A C 1
ATOM 4092 O O . ARG A 1 507 ? -22.738 17.312 24.870 1.00 69.31 507 ARG A O 1
ATOM 4099 N N . LEU A 1 508 ? -21.247 15.911 23.956 1.00 69.62 508 LEU A N 1
ATOM 4100 C CA . LEU A 1 508 ? -20.168 16.231 24.906 1.00 69.62 508 LEU A CA 1
ATOM 4101 C C . LEU A 1 508 ? -19.716 17.697 24.788 1.00 69.62 508 LEU A C 1
ATOM 4103 O O . LEU A 1 508 ? -19.553 18.376 25.803 1.00 69.62 508 LEU A O 1
ATOM 4107 N N . ASN A 1 509 ? -19.583 18.217 23.564 1.00 67.06 509 ASN A N 1
ATOM 4108 C CA . ASN A 1 509 ? -19.242 19.625 23.326 1.00 67.06 509 ASN A CA 1
ATOM 4109 C C . ASN A 1 509 ? -20.346 20.586 23.819 1.00 67.06 509 ASN A C 1
ATOM 4111 O O . ASN A 1 509 ? -20.062 21.641 24.392 1.00 67.06 509 ASN A O 1
ATOM 4115 N N . GLN A 1 510 ? -21.619 20.227 23.644 1.00 63.28 510 GLN A N 1
ATOM 4116 C CA . GLN A 1 510 ? -22.766 20.994 24.138 1.00 63.28 510 GLN A CA 1
ATOM 4117 C C . GLN A 1 510 ? -22.799 21.026 25.668 1.00 63.28 510 GLN A C 1
ATOM 4119 O O . GLN A 1 510 ? -22.985 22.093 26.250 1.00 63.28 510 GLN A O 1
ATOM 4124 N N . ILE A 1 511 ? -22.546 19.889 26.318 1.00 64.19 511 ILE A N 1
ATOM 4125 C CA . ILE A 1 511 ? -22.448 19.783 27.780 1.00 64.19 511 ILE A CA 1
ATOM 4126 C C . ILE A 1 511 ? -21.327 20.690 28.319 1.00 64.19 511 ILE A C 1
ATOM 4128 O O . ILE A 1 511 ? -21.523 21.388 29.314 1.00 64.19 511 ILE A O 1
ATOM 4132 N N . SER A 1 512 ? -20.188 20.743 27.623 1.00 60.88 512 SER A N 1
ATOM 4133 C CA . SER A 1 512 ? -19.083 21.661 27.930 1.00 60.88 512 SER A CA 1
ATOM 4134 C C . SER A 1 512 ? -19.489 23.142 27.788 1.00 60.88 512 SER A C 1
ATOM 4136 O O . SER A 1 512 ? -19.312 23.944 28.706 1.00 60.88 512 SER A O 1
ATOM 4138 N N . SER A 1 513 ? -20.125 23.515 26.670 1.00 54.56 513 SER A N 1
ATOM 4139 C CA . SER A 1 513 ? -20.475 24.917 26.370 1.00 54.56 513 SER A CA 1
ATOM 4140 C C . SER A 1 513 ? -21.649 25.487 27.186 1.00 54.56 513 SER A C 1
ATOM 4142 O O . SER A 1 513 ? -21.636 26.668 27.545 1.00 54.56 513 SER A O 1
ATOM 4144 N N . LEU A 1 514 ? -22.662 24.676 27.518 1.00 52.09 514 LEU A N 1
ATOM 4145 C CA . LEU A 1 514 ? -23.815 25.090 28.332 1.00 52.09 514 LEU A CA 1
ATOM 4146 C C . LEU A 1 514 ? -23.401 25.525 29.744 1.00 52.09 514 LEU A C 1
ATOM 4148 O O . LEU A 1 514 ? -24.019 26.422 30.316 1.00 52.09 514 LEU A O 1
ATOM 4152 N N . MET A 1 515 ? -22.334 24.942 30.289 1.00 48.62 515 MET A N 1
ATOM 4153 C CA . MET A 1 515 ? -21.893 25.198 31.660 1.00 48.62 515 MET A CA 1
ATOM 4154 C C . MET A 1 515 ? -20.910 26.366 31.795 1.00 48.62 515 MET A C 1
ATOM 4156 O O . MET A 1 515 ? -20.969 27.073 32.803 1.00 48.62 515 MET A O 1
ATOM 4160 N N . GLN A 1 516 ? -20.105 26.681 30.770 1.00 45.31 516 GLN A N 1
ATOM 4161 C CA . GLN A 1 516 ? -19.339 27.942 30.743 1.00 45.31 516 GLN A CA 1
ATOM 4162 C C . GLN A 1 516 ? -20.252 29.168 30.938 1.00 45.31 516 GLN A C 1
ATOM 4164 O O . GLN A 1 516 ? -19.901 30.107 31.653 1.00 45.31 516 GLN A O 1
ATOM 4169 N N . LYS A 1 517 ? -21.471 29.135 30.380 1.00 37.72 517 LYS A N 1
ATOM 4170 C CA . LYS A 1 517 ? -22.467 30.210 30.539 1.00 37.72 517 LYS A CA 1
ATOM 4171 C C . LYS A 1 517 ? -23.067 30.306 31.947 1.00 37.72 517 LYS A C 1
ATOM 4173 O O . LYS A 1 517 ? -23.520 31.384 32.326 1.00 37.72 517 LYS A O 1
ATOM 4178 N N . VAL A 1 518 ? -23.093 29.211 32.711 1.00 36.19 518 VAL A N 1
ATOM 4179 C CA . VAL A 1 518 ? -23.607 29.187 34.094 1.00 36.19 518 VAL A CA 1
ATOM 4180 C C . VAL A 1 518 ? -22.554 29.708 35.073 1.00 36.19 518 VAL A C 1
ATOM 4182 O O . VAL A 1 518 ? -22.902 30.438 35.997 1.00 36.19 518 VAL A O 1
ATOM 4185 N N . ILE A 1 519 ? -21.274 29.403 34.837 1.00 35.34 519 ILE A N 1
ATOM 4186 C CA . ILE A 1 519 ? -20.159 29.872 35.673 1.00 35.34 519 ILE A CA 1
ATOM 4187 C C . ILE A 1 519 ? -19.896 31.367 35.466 1.00 35.34 519 ILE A C 1
ATOM 4189 O O . ILE A 1 519 ? -19.692 32.064 36.442 1.00 35.34 519 ILE A O 1
ATOM 4193 N N . CYS A 1 520 ? -20.011 31.907 34.246 1.00 34.25 520 CYS A N 1
ATOM 4194 C CA . CYS A 1 520 ? -19.913 33.361 34.030 1.00 34.25 520 CYS A CA 1
ATOM 4195 C C . CYS A 1 520 ? -21.112 34.173 34.567 1.00 34.25 520 CYS A C 1
ATOM 4197 O O . CYS A 1 520 ? -21.090 35.400 34.494 1.00 34.25 520 CYS A O 1
ATOM 4199 N N . ARG A 1 521 ? -22.179 33.520 35.049 1.00 32.50 521 ARG A N 1
ATOM 4200 C CA . ARG A 1 521 ? -23.364 34.173 35.639 1.00 32.50 521 ARG A CA 1
ATOM 4201 C C . ARG A 1 521 ? -23.419 34.086 37.171 1.00 32.50 521 ARG A C 1
ATOM 4203 O O . ARG A 1 521 ? -24.340 34.658 37.752 1.00 32.50 521 ARG A O 1
ATOM 4210 N N . ARG A 1 522 ? -22.482 33.383 37.807 1.00 30.19 522 ARG A N 1
ATOM 4211 C CA . ARG A 1 522 ? -22.237 33.418 39.256 1.00 30.19 522 ARG A CA 1
ATOM 4212 C C . ARG A 1 522 ? -20.952 34.181 39.523 1.00 30.19 522 ARG A C 1
ATOM 4214 O O . ARG A 1 522 ? -20.887 34.784 40.613 1.00 30.19 522 ARG A O 1
#

Radius of gyration: 38.06 Å; chains: 1; bounding box: 107×55×104 Å

Organism: Vitrella brassicaformis (strain CCMP3155) (NCBI:txid1169540)

Sequence (522 aa):
MEFTVGLCFLFDYILRFYLAPNRLTYLFSFFAIVDVLTIAPVFIQVFLVGFYNTSGDTTHTHGDFSYLRLIRLMRLLRILRALRIVRSAPESGLWREIFLLVFTAFTLIFTTAGFYQVMEEGLRGVADAVDFHQAFYFTLISTVGRPRIESTTWRGTLVIIGVVALSIIIIPQKLGELWEVLKHENIYTRRRYKEQNFAPSHCIVAGAIDFSTLNVFLYEFYHEDRLSNPRDIVVFSEHEPDRRINELLDHPAYNQMVSFIQGSVHSEYDLDRTCAHSAKAIFLFVDKNASDHSFEDTRMISFVLALKNYFMTSEKCLSVPRLCVQVLRRETQQQISRVLDEETNDTVVSVDTITSTLMALNTVNRGVPAVVMNLVSHVDRGHLLSEDEDQWFTSYYQGATQEMYTVRFTQPSLQHTKSHPLRASLLQSRLLPLANGADGVFLSGIVDSLIGCSMTRAAHFLLFQYGVVLFALQKSEQERLVLFPGRRDDVIEASDIGCVITENKQRLNQISSLMQKVICRR